Protein AF-A0AAV4FVR7-F1 (afdb_monomer)

Solvent-accessible surface area (backbone atoms only — not comparable to full-atom values): 21475 Å² total; per-residue (Å²): 105,84,93,44,50,74,54,32,70,31,47,54,90,76,51,59,66,70,57,53,44,54,51,48,55,50,52,39,62,76,38,88,53,52,78,47,93,63,57,83,37,56,41,76,40,76,46,95,52,41,68,66,58,50,46,53,39,61,70,23,59,98,42,102,49,44,78,79,54,62,75,64,77,88,78,63,89,46,35,27,59,53,19,48,38,66,43,71,68,64,54,86,74,52,32,76,68,59,26,73,72,52,49,50,54,51,36,52,54,48,43,54,54,50,49,54,51,51,45,48,50,44,56,52,49,42,52,62,58,48,62,64,53,57,80,77,58,94,51,72,56,58,54,53,49,49,52,47,50,52,51,52,43,52,49,50,53,52,52,52,45,37,43,46,64,68,33,43,49,54,43,48,52,52,37,54,59,49,60,77,67,54,88,52,70,66,53,51,48,48,47,54,48,51,39,52,52,49,38,40,46,72,60,37,68,72,40,72,65,59,39,52,38,54,50,52,46,51,50,51,50,44,53,51,30,53,51,54,46,58,45,68,77,44,50,88,71,48,83,76,48,78,63,52,54,57,51,48,51,51,52,47,54,53,47,51,53,40,51,52,52,43,52,53,50,47,52,55,52,33,76,75,64,74,46,68,66,66,49,52,51,51,50,63,78,33,67,82,42,69,54,55,56,50,51,50,52,52,51,50,51,52,49,53,52,46,59,76,72,46,94,68,86,92,85,85,91,72,70,70,71,64,54,66,69,64,66,76,74,68,88,78,89,76,88,86,87,76,81,83,80,58,69,67,57,52,54,43,45,56,49,42,53,51,44,53,54,47,57,50,46,50,52,52,52,55,56,53,67,75,72,112

pLDDT: mean 74.12, std 21.33, range [24.03, 96.0]

Sequence (372 aa):
MDMTEMEMKQHIDDIDPSRLESLLELALRTSTANVDPFKDDLRVDLLPFDLTSQLLQIMAIDSKREKEYRMDPTDMRLSGLESFSFDYVVKWPTSLVISRKALIRYQILFRHLFYCKHVERQLCSVWKSNMQAKAYGRSRWYSAAFALRQRMLNFVQNFEYYMMFEVIEPNWHDFQQNMAKVSNVDDVLAFHGDFLDCCLKDCMLTSTELLRIVHKLLVVCVTFSNYVQVLAEHVDHILRDENFEQTIMRFDTNFSRHLLELLDKIMDEFTNSYEHKLFNIVNRLDFNGYYTEKLEAMSAERTMADYSLREESKNTSKTFKSFYVVIFQAPVAVPSRLSPPSILSLLGMCLASIRASHEEASQNTSLFLNRA

Nearest PDB structures (foldseek):
  9g3z-assembly1_K  TM=8.616E-01  e=5.859E-10  Sus scrofa
  9g3y-assembly1_K  TM=8.328E-01  e=2.666E-07  Sus scrofa
  9eoj-assembly1_V  TM=8.538E-01  e=4.623E-06  Xenopus laevis
  3rip-assembly1_A  TM=7.313E-01  e=1.604E-06  Homo sapiens
  5flz-assembly1_A  TM=6.938E-01  e=3.338E-04  Saccharomyces cerevisiae

Secondary structure (DSSP, 8-state):
--TTHHHHTSBGGG--HHHHHHHHHHHHHHSGGGG-TTGGGEEEEE-SS-HHHHHHHHHHTTSTTTTTS---GGG---BHHHHEEEEE-PPTTGGGTS-HHHHHHHHHHHHHHHHHHHHHHHHHHHHHHHHHHGGG---HHHHHHHHHHHHHHHHHHHHHHIIIIIIIHHHHHHHHHHHTT--SHHHHHHHHHHHHHHHHHHTT-S-HHHHHHHHHHHHHHHHHHHHHHHHHHSHHHHTT-THHHHHHHHHHHHHHHHHHHHHHHHHHHHHHH--HHHHHHHHHHTTTSHHHHHHHHHHHHHHHHHHHH-SS---S-SSHHHHHHHHTT------S--PPPPTHHHHHHHHHHHHHHHHHHHHHHHHHHT--

Structure (mmCIF, N/CA/C/O backbone):
data_AF-A0AAV4FVR7-F1
#
_entry.id   AF-A0AAV4FVR7-F1
#
loop_
_atom_site.group_PDB
_atom_site.id
_atom_site.type_symbol
_atom_site.label_atom_id
_atom_site.label_alt_id
_atom_site.label_comp_id
_atom_site.label_asym_id
_atom_site.label_entity_id
_atom_site.label_seq_id
_atom_site.pdbx_PDB_ins_code
_atom_site.Cartn_x
_atom_site.Cartn_y
_atom_site.Cartn_z
_atom_site.occupancy
_atom_site.B_iso_or_equiv
_atom_site.auth_seq_id
_atom_site.auth_comp_id
_atom_site.auth_asym_id
_atom_site.auth_atom_id
_atom_site.pdbx_PDB_model_num
ATOM 1 N N . MET A 1 1 ? 0.349 -13.998 -0.965 1.00 82.69 1 MET A N 1
ATOM 2 C CA . MET A 1 1 ? 0.751 -13.287 -2.197 1.00 82.69 1 MET A CA 1
ATOM 3 C C . MET A 1 1 ? 1.319 -14.231 -3.249 1.00 82.69 1 MET A C 1
ATOM 5 O O . MET A 1 1 ? 0.820 -14.173 -4.356 1.00 82.69 1 MET A O 1
ATOM 9 N N . ASP A 1 2 ? 2.318 -15.084 -2.962 1.00 85.19 2 ASP A N 1
ATOM 10 C CA . ASP A 1 2 ? 2.801 -16.072 -3.958 1.00 85.19 2 ASP A CA 1
ATOM 11 C C . ASP A 1 2 ? 1.687 -17.037 -4.396 1.00 85.19 2 ASP A C 1
ATOM 13 O O . ASP A 1 2 ? 1.465 -17.238 -5.582 1.00 85.19 2 ASP A O 1
ATOM 17 N N . MET A 1 3 ? 0.931 -17.573 -3.430 1.00 87.06 3 MET A N 1
ATOM 18 C CA . MET A 1 3 ? -0.162 -18.525 -3.685 1.00 87.06 3 MET A CA 1
ATOM 19 C C . MET A 1 3 ? -1.329 -17.945 -4.494 1.00 87.06 3 MET A C 1
ATOM 21 O O . MET A 1 3 ? -2.090 -18.709 -5.067 1.00 87.06 3 MET A O 1
ATOM 25 N N . THR A 1 4 ? -1.482 -16.620 -4.505 1.00 88.88 4 THR A N 1
ATOM 26 C CA . THR A 1 4 ? -2.617 -15.909 -5.111 1.00 88.88 4 THR A CA 1
ATOM 27 C C . THR A 1 4 ? -2.187 -15.079 -6.323 1.00 88.88 4 THR A C 1
ATOM 29 O O . THR A 1 4 ? -2.933 -14.222 -6.780 1.00 88.88 4 THR A O 1
ATOM 32 N N . GLU A 1 5 ? -0.948 -15.224 -6.807 1.00 86.31 5 GLU A N 1
ATOM 33 C CA . GLU A 1 5 ? -0.388 -14.313 -7.813 1.00 86.31 5 GLU A CA 1
ATOM 34 C C . GLU A 1 5 ? -1.179 -14.327 -9.130 1.00 86.31 5 GLU A C 1
ATOM 36 O O . GLU A 1 5 ? -1.329 -13.285 -9.768 1.00 86.31 5 GLU A O 1
ATOM 41 N N . MET A 1 6 ? -1.693 -15.491 -9.527 1.00 87.25 6 MET A N 1
ATOM 42 C CA . MET A 1 6 ? -2.434 -15.649 -10.780 1.00 87.25 6 MET A CA 1
ATOM 43 C C . MET A 1 6 ? -3.836 -15.053 -10.684 1.00 87.25 6 MET A C 1
ATOM 45 O O . MET A 1 6 ? -4.310 -14.453 -11.641 1.00 87.25 6 MET A O 1
ATOM 49 N N . GLU A 1 7 ? -4.478 -15.191 -9.530 1.00 89.38 7 GLU A N 1
ATOM 50 C CA . GLU A 1 7 ? -5.795 -14.648 -9.217 1.00 89.38 7 GLU A CA 1
ATOM 51 C C . GLU A 1 7 ? -5.730 -13.121 -9.126 1.00 89.38 7 GLU A C 1
ATOM 53 O O . GLU A 1 7 ? -6.555 -12.430 -9.708 1.00 89.38 7 GLU A O 1
ATOM 58 N N . MET A 1 8 ? -4.692 -12.572 -8.489 1.00 89.19 8 MET A N 1
ATOM 59 C CA . MET A 1 8 ? -4.539 -11.119 -8.318 1.00 89.19 8 MET A CA 1
ATOM 60 C C . MET A 1 8 ? -4.305 -10.364 -9.638 1.00 89.19 8 MET A C 1
ATOM 62 O O . MET A 1 8 ? -4.517 -9.154 -9.688 1.00 89.19 8 MET A O 1
ATOM 66 N N . LYS A 1 9 ? -3.864 -11.051 -10.702 1.00 88.06 9 LYS A N 1
ATOM 67 C CA . LYS A 1 9 ? -3.688 -10.470 -12.048 1.00 88.06 9 LYS A CA 1
ATOM 68 C C . LYS A 1 9 ? -4.984 -10.434 -12.865 1.00 88.06 9 LYS A C 1
ATOM 70 O O . LYS A 1 9 ? -5.020 -9.745 -13.881 1.00 88.06 9 LYS A O 1
ATOM 75 N N . GLN A 1 10 ? -6.005 -11.191 -12.467 1.00 90.94 10 GLN A N 1
ATOM 76 C CA . GLN A 1 10 ? -7.279 -11.263 -13.182 1.00 90.94 10 GLN A CA 1
ATOM 77 C C . GLN A 1 10 ? -8.129 -10.017 -12.921 1.00 90.94 10 GLN A C 1
ATOM 79 O O . GLN A 1 10 ? -7.877 -9.262 -11.975 1.00 90.94 10 GLN A O 1
ATOM 84 N N . HIS A 1 11 ? -9.125 -9.799 -13.779 1.00 90.81 11 HIS A N 1
ATOM 85 C CA . HIS A 1 11 ? -10.157 -8.801 -13.527 1.00 90.81 11 HIS A CA 1
ATOM 86 C C . HIS A 1 11 ? -11.018 -9.237 -12.338 1.00 90.81 11 HIS A C 1
ATOM 88 O O . HIS A 1 11 ? -11.213 -10.434 -12.140 1.00 90.81 11 HIS A O 1
ATOM 94 N N . ILE A 1 12 ? -11.548 -8.284 -11.566 1.00 89.19 12 ILE A N 1
ATOM 95 C CA . ILE A 1 12 ? -12.343 -8.573 -10.360 1.00 89.19 12 ILE A CA 1
ATOM 96 C C . ILE A 1 12 ? -13.495 -9.565 -10.614 1.00 89.19 12 ILE A C 1
ATOM 98 O O . ILE A 1 12 ? -13.705 -10.466 -9.808 1.00 89.19 12 ILE A O 1
ATOM 102 N N . ASP A 1 13 ? -14.174 -9.454 -11.760 1.00 88.69 13 ASP A N 1
ATOM 103 C CA . ASP A 1 13 ? -15.318 -10.306 -12.126 1.00 88.69 13 ASP A CA 1
ATOM 104 C C . ASP A 1 13 ? -14.937 -11.760 -12.451 1.00 88.69 13 ASP A C 1
ATOM 106 O O . ASP A 1 13 ? -15.781 -12.652 -12.379 1.00 88.69 13 ASP A O 1
ATOM 110 N N . ASP A 1 14 ? -13.676 -12.005 -12.812 1.00 92.00 14 ASP A N 1
ATOM 111 C CA . ASP A 1 14 ? -13.183 -13.338 -13.179 1.00 92.00 14 ASP A CA 1
ATOM 112 C C . ASP A 1 14 ? -12.698 -14.134 -11.954 1.00 92.00 14 ASP A C 1
ATOM 114 O O . ASP A 1 14 ? -12.409 -15.331 -12.046 1.00 92.00 14 ASP A O 1
ATOM 118 N N . ILE A 1 15 ? -12.590 -13.478 -10.795 1.00 92.69 15 ILE A N 1
ATOM 119 C CA . ILE A 1 15 ? -12.026 -14.061 -9.581 1.00 92.69 15 ILE A CA 1
ATOM 120 C C . ILE A 1 15 ? -13.112 -14.797 -8.802 1.00 92.69 15 ILE A C 1
ATOM 122 O O . ILE A 1 15 ? -14.096 -14.211 -8.366 1.00 92.69 15 ILE A O 1
ATOM 126 N N . ASP A 1 16 ? -12.881 -16.084 -8.543 1.00 92.31 16 ASP A N 1
ATOM 127 C CA . ASP A 1 16 ? -13.713 -16.886 -7.646 1.00 92.31 16 ASP A CA 1
ATOM 128 C C . ASP A 1 16 ? -13.377 -16.584 -6.167 1.00 92.31 16 ASP A C 1
ATOM 130 O O . ASP A 1 16 ? -12.278 -16.929 -5.704 1.00 92.31 16 ASP A O 1
ATOM 134 N N . PRO A 1 17 ? -14.304 -15.997 -5.382 1.00 91.50 17 PRO A N 1
ATOM 135 C CA . PRO A 1 17 ? -14.056 -15.676 -3.977 1.00 91.50 17 PRO A CA 1
ATOM 136 C C . PRO A 1 17 ? -13.785 -16.917 -3.118 1.00 91.50 17 PRO A C 1
ATOM 138 O O . PRO A 1 17 ? -12.969 -16.873 -2.198 1.00 91.50 17 PRO A O 1
ATOM 141 N N . SER A 1 18 ? -14.416 -18.053 -3.437 1.00 93.31 18 SER A N 1
ATOM 142 C CA . SER A 1 18 ? -14.253 -19.294 -2.667 1.00 93.31 18 SER A CA 1
ATOM 143 C C . SER A 1 18 ? -12.834 -19.860 -2.784 1.00 93.31 18 SER A C 1
ATOM 145 O O . SER A 1 18 ? -12.273 -20.411 -1.827 1.00 93.31 18 SER A O 1
ATOM 147 N N . ARG A 1 19 ? -12.207 -19.648 -3.945 1.00 93.56 19 ARG A N 1
ATOM 148 C CA . ARG A 1 19 ? -10.808 -19.985 -4.187 1.00 93.56 19 ARG A CA 1
ATOM 149 C C . ARG A 1 19 ? -9.872 -19.091 -3.381 1.00 93.56 19 ARG A C 1
ATOM 151 O O . ARG A 1 19 ? -8.928 -19.613 -2.791 1.00 93.56 19 ARG A O 1
ATOM 158 N N . LEU A 1 20 ? -10.123 -17.781 -3.315 1.00 92.94 20 LEU A N 1
ATOM 159 C CA . LEU A 1 20 ? -9.307 -16.874 -2.498 1.00 92.94 20 LEU A CA 1
ATOM 160 C C . LEU A 1 20 ? -9.371 -17.222 -1.009 1.00 92.94 20 LEU A C 1
ATOM 162 O O . LEU A 1 20 ? -8.328 -17.247 -0.357 1.00 92.94 20 LEU A O 1
ATOM 166 N N . GLU A 1 21 ? -10.554 -17.556 -0.497 1.00 93.62 21 GLU A N 1
ATOM 167 C CA . GLU A 1 21 ? -10.729 -18.028 0.882 1.00 93.62 21 GLU A CA 1
ATOM 168 C C . GLU A 1 21 ? -9.944 -19.320 1.145 1.00 93.62 21 GLU A C 1
ATOM 170 O O . GLU A 1 21 ? -9.192 -19.415 2.114 1.00 93.62 21 GLU A O 1
ATOM 175 N N . SER A 1 22 ? -10.015 -20.289 0.228 1.00 94.69 22 SER A N 1
ATOM 176 C CA . SER A 1 22 ? -9.251 -21.541 0.340 1.00 94.69 22 SER A CA 1
ATOM 177 C C . SER A 1 22 ? -7.732 -21.300 0.346 1.00 94.69 22 SER A C 1
ATOM 179 O O . SER A 1 22 ? -6.985 -21.942 1.090 1.00 94.69 22 SER A O 1
ATOM 181 N N . LEU A 1 23 ? -7.252 -20.359 -0.478 1.00 94.25 23 LEU A N 1
ATOM 182 C CA . LEU A 1 23 ? -5.838 -19.974 -0.528 1.00 94.25 23 LEU A CA 1
ATOM 183 C C . LEU A 1 23 ? -5.407 -19.218 0.735 1.00 94.25 23 LEU A C 1
ATOM 185 O O . LEU A 1 23 ? -4.284 -19.419 1.204 1.00 94.25 23 LEU A O 1
ATOM 189 N N . LEU A 1 24 ? -6.283 -18.385 1.307 1.00 91.69 24 LEU A N 1
ATOM 190 C CA . LEU A 1 24 ? -6.045 -17.731 2.592 1.00 91.69 24 LEU A CA 1
ATOM 191 C C . LEU A 1 24 ? -5.932 -18.765 3.715 1.00 91.69 24 LEU A C 1
ATOM 193 O O . LEU A 1 24 ? -4.963 -18.734 4.471 1.00 91.69 24 LEU A O 1
ATOM 197 N N . GLU A 1 25 ? -6.865 -19.712 3.795 1.00 92.25 25 GLU A N 1
ATOM 198 C CA . GLU A 1 25 ? -6.856 -20.777 4.803 1.00 92.25 25 GLU A CA 1
ATOM 199 C C . GLU A 1 25 ? -5.565 -21.608 4.725 1.00 92.25 25 GLU A C 1
ATOM 201 O O . GLU A 1 25 ? -4.921 -21.885 5.744 1.00 92.25 25 GLU A O 1
ATOM 206 N N . LEU A 1 26 ? -5.130 -21.955 3.509 1.00 93.81 26 LEU A N 1
ATOM 207 C CA . LEU A 1 26 ? -3.857 -22.638 3.285 1.00 93.81 26 LEU A CA 1
ATOM 208 C C . LEU A 1 26 ? -2.662 -21.786 3.741 1.00 93.81 26 LEU A C 1
ATOM 210 O O . LEU A 1 26 ? -1.760 -22.297 4.413 1.00 93.81 26 LEU A O 1
ATOM 214 N N . ALA A 1 27 ? -2.647 -20.493 3.409 1.00 91.44 27 ALA A N 1
ATOM 215 C CA . ALA A 1 27 ? -1.584 -19.577 3.813 1.00 91.44 27 ALA A CA 1
ATOM 216 C C . ALA A 1 27 ? -1.517 -19.416 5.342 1.00 91.44 27 ALA A C 1
ATOM 218 O O . ALA A 1 27 ? -0.430 -19.458 5.915 1.00 91.44 27 ALA A O 1
ATOM 219 N N . LEU A 1 28 ? -2.664 -19.308 6.020 1.00 89.50 28 LEU A N 1
ATOM 220 C CA . LEU A 1 28 ? -2.735 -19.223 7.479 1.00 89.50 28 LEU A CA 1
ATOM 221 C C . LEU A 1 28 ? -2.195 -20.497 8.133 1.00 89.50 28 LEU A C 1
ATOM 223 O O . LEU A 1 28 ? -1.329 -20.412 9.005 1.00 89.50 28 LEU A O 1
ATOM 227 N N . ARG A 1 29 ? -2.624 -21.676 7.661 1.00 90.56 29 ARG A N 1
ATOM 228 C CA . ARG A 1 29 ? -2.192 -22.982 8.193 1.00 90.56 29 ARG A CA 1
ATOM 229 C C . ARG A 1 29 ? -0.708 -23.270 8.001 1.00 90.56 29 ARG A C 1
ATOM 231 O O . ARG A 1 29 ? -0.097 -23.902 8.858 1.00 90.56 29 ARG A O 1
ATOM 238 N N . THR A 1 30 ? -0.142 -22.842 6.876 1.00 90.88 30 THR A N 1
ATOM 239 C CA . THR A 1 30 ? 1.280 -23.054 6.552 1.00 90.88 30 THR A CA 1
ATOM 240 C C . THR A 1 30 ? 2.201 -22.018 7.192 1.00 90.88 30 THR A C 1
ATOM 242 O O . THR A 1 30 ? 3.420 -22.188 7.188 1.00 90.88 30 THR A O 1
ATOM 245 N N . SER A 1 31 ? 1.636 -20.956 7.765 1.00 87.88 31 SER A N 1
ATOM 246 C CA . SER A 1 31 ? 2.387 -19.897 8.423 1.00 87.88 31 SER A CA 1
ATOM 247 C C . SER A 1 31 ? 2.560 -20.101 9.928 1.00 87.88 31 SER A C 1
ATOM 249 O O . SER A 1 31 ? 1.910 -20.931 10.564 1.00 87.88 31 SER A O 1
ATOM 251 N N . THR A 1 32 ? 3.380 -19.240 10.531 1.00 85.69 32 THR A N 1
ATOM 252 C CA . THR A 1 32 ? 3.482 -19.105 11.988 1.00 85.69 32 THR A CA 1
ATOM 253 C C . THR A 1 32 ? 2.199 -18.579 12.637 1.00 85.69 32 THR A C 1
ATOM 255 O O . THR A 1 32 ? 2.058 -18.720 13.845 1.00 85.69 32 THR A O 1
ATOM 258 N N . ALA A 1 33 ? 1.249 -18.019 11.875 1.00 82.38 33 ALA A N 1
ATOM 259 C CA . ALA A 1 33 ? -0.044 -17.560 12.391 1.00 82.38 33 ALA A CA 1
ATOM 260 C C . ALA A 1 33 ? -1.020 -18.712 12.692 1.00 82.38 33 ALA A C 1
ATOM 262 O O . ALA A 1 33 ? -2.064 -18.493 13.296 1.00 82.38 33 ALA A O 1
ATOM 263 N N . ASN A 1 34 ? -0.683 -19.959 12.341 1.00 86.81 34 ASN A N 1
ATOM 264 C CA . ASN A 1 34 ? -1.528 -21.117 12.637 1.00 86.81 34 ASN A CA 1
ATOM 265 C C . ASN A 1 34 ? -1.770 -21.328 14.148 1.00 86.81 34 ASN A C 1
ATOM 267 O O . ASN A 1 34 ? -2.732 -21.991 14.532 1.00 86.81 34 ASN A O 1
ATOM 271 N N . VAL A 1 35 ? -0.911 -20.778 15.010 1.00 89.00 35 VAL A N 1
AT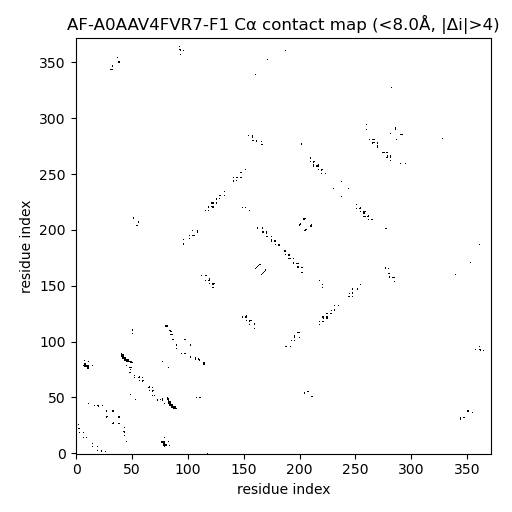OM 272 C CA . VAL A 1 35 ? -1.071 -20.862 16.471 1.00 89.00 35 VAL A CA 1
ATOM 273 C C . VAL A 1 35 ? -2.064 -19.842 17.034 1.00 89.00 35 VAL A C 1
ATOM 275 O O . VAL A 1 35 ? -2.396 -19.928 18.213 1.00 89.00 35 VAL A O 1
ATOM 278 N N . ASP A 1 36 ? -2.521 -18.880 16.229 1.00 86.44 36 ASP A N 1
ATOM 279 C CA . ASP A 1 36 ? -3.431 -17.833 16.685 1.00 86.44 36 ASP A CA 1
ATOM 280 C C . ASP A 1 36 ? -4.859 -18.392 16.886 1.00 86.44 36 ASP A C 1
ATOM 282 O O . ASP A 1 36 ? -5.413 -18.984 15.951 1.00 86.44 36 ASP A O 1
ATOM 286 N N . PRO A 1 37 ? -5.468 -18.230 18.079 1.00 90.00 37 PRO A N 1
ATOM 287 C CA . PRO A 1 37 ? -6.830 -18.692 18.354 1.00 90.00 37 PRO A CA 1
ATOM 288 C C . PRO A 1 37 ? -7.915 -18.024 17.500 1.00 90.00 37 PRO A C 1
ATOM 290 O O . PRO A 1 37 ? -8.975 -18.616 17.310 1.00 90.00 37 PRO A O 1
ATOM 293 N N . PHE A 1 38 ? -7.667 -16.810 17.003 1.00 87.44 38 PHE A N 1
ATOM 294 C CA . PHE A 1 38 ? -8.638 -15.983 16.283 1.00 87.44 38 PHE A CA 1
ATOM 295 C C . PHE A 1 38 ? -8.386 -15.933 14.769 1.00 87.44 38 PHE A C 1
ATOM 297 O O . PHE A 1 38 ? -9.040 -15.186 14.046 1.00 87.44 38 PHE A O 1
ATOM 304 N N . LYS A 1 39 ? -7.467 -16.756 14.249 1.00 86.25 39 LYS A N 1
ATOM 305 C CA . LYS A 1 39 ? -7.138 -16.811 12.811 1.00 86.25 39 LYS A CA 1
ATOM 306 C C . LYS A 1 39 ? -8.347 -17.064 11.894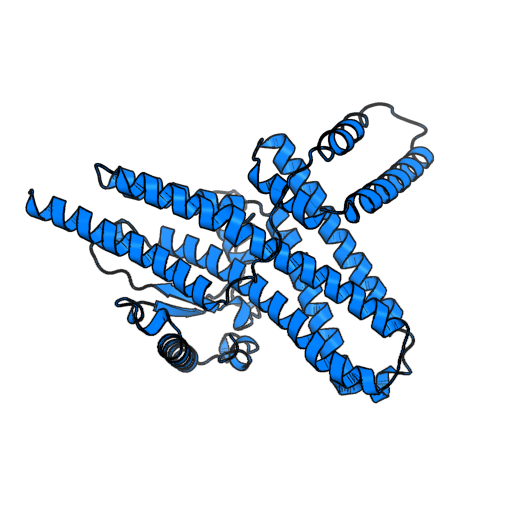 1.00 86.25 39 LYS A C 1
ATOM 308 O O . LYS A 1 39 ? -8.323 -16.630 10.748 1.00 86.25 39 LYS A O 1
ATOM 313 N N . ASP A 1 40 ? -9.381 -17.747 12.391 1.00 89.94 40 ASP A N 1
ATOM 314 C CA . ASP A 1 40 ? -10.581 -18.122 11.623 1.00 89.94 40 ASP A CA 1
ATOM 315 C C . ASP A 1 40 ? -11.585 -16.957 11.458 1.00 89.94 40 ASP A C 1
ATOM 317 O O . ASP A 1 40 ? -12.549 -17.059 10.687 1.00 89.94 40 ASP A O 1
ATOM 321 N N . ASP A 1 41 ? -11.372 -15.848 12.177 1.00 90.88 41 ASP A N 1
ATOM 322 C CA . ASP A 1 41 ? -12.174 -14.627 12.058 1.00 90.88 41 ASP A CA 1
ATOM 323 C C . ASP A 1 41 ? -11.707 -13.742 10.879 1.00 90.88 41 ASP A C 1
ATOM 325 O O . ASP A 1 41 ? -12.433 -12.833 10.471 1.00 90.88 41 ASP A O 1
ATOM 329 N N . LEU A 1 42 ? -10.535 -14.020 10.290 1.00 92.19 42 LEU A N 1
ATOM 330 C CA . LEU A 1 42 ? -10.024 -13.333 9.102 1.00 92.19 42 LEU A CA 1
ATOM 331 C C . LEU A 1 42 ? -10.740 -13.823 7.834 1.00 92.19 42 LEU A C 1
ATOM 333 O O . LEU A 1 42 ? -10.868 -15.026 7.610 1.00 92.19 42 LEU A O 1
ATOM 337 N N . ARG A 1 43 ? -11.173 -12.886 6.989 1.00 91.69 43 ARG A N 1
ATOM 338 C CA . ARG A 1 43 ? -11.875 -13.150 5.724 1.00 91.69 43 ARG A CA 1
ATOM 339 C C . ARG A 1 43 ? -11.253 -12.382 4.575 1.00 91.69 43 ARG A C 1
ATOM 341 O O . ARG A 1 43 ? -10.624 -11.343 4.785 1.00 91.69 43 ARG A O 1
ATOM 348 N N . VAL A 1 44 ? -11.445 -12.883 3.362 1.00 92.81 44 VAL A N 1
ATOM 349 C CA . VAL A 1 44 ? -11.107 -12.155 2.140 1.00 92.81 44 VAL A CA 1
ATOM 350 C C . VAL A 1 44 ? -12.313 -11.341 1.692 1.00 92.81 44 VAL A C 1
ATOM 352 O O . VAL A 1 44 ? -13.433 -11.842 1.662 1.00 92.81 44 VAL A O 1
ATOM 355 N N . ASP A 1 45 ? -12.070 -10.096 1.298 1.00 91.31 45 ASP A N 1
ATOM 356 C CA . ASP A 1 45 ? -13.074 -9.229 0.692 1.00 91.31 45 ASP A CA 1
ATOM 357 C C . ASP A 1 45 ? -12.523 -8.611 -0.604 1.00 91.31 45 ASP A C 1
ATOM 359 O O . ASP A 1 45 ? -11.330 -8.303 -0.709 1.00 91.31 45 ASP A O 1
ATOM 363 N N . LEU A 1 46 ? -13.389 -8.450 -1.605 1.00 92.06 46 LEU A N 1
ATOM 364 C CA . LEU A 1 46 ? -13.068 -7.807 -2.881 1.00 92.06 46 LEU A CA 1
ATOM 365 C C . LEU A 1 46 ? -13.874 -6.515 -2.978 1.00 92.06 46 LEU A C 1
ATOM 367 O O . LEU A 1 46 ? -15.083 -6.522 -3.206 1.00 92.06 46 LEU A O 1
ATOM 371 N N . LEU A 1 47 ? -13.190 -5.391 -2.786 1.00 91.25 47 LEU A N 1
ATOM 372 C CA . LEU A 1 47 ? -13.818 -4.079 -2.770 1.00 91.25 47 LEU A CA 1
ATOM 373 C C . LEU A 1 47 ? -14.059 -3.575 -4.203 1.00 91.25 47 LEU A C 1
ATOM 375 O O . LEU A 1 47 ? -13.178 -3.707 -5.054 1.00 91.25 47 LEU A O 1
ATOM 379 N N . PRO A 1 48 ? -15.197 -2.910 -4.473 1.00 88.31 48 PRO A N 1
ATOM 380 C CA . PRO A 1 48 ? -15.551 -2.423 -5.810 1.00 88.31 48 PRO A CA 1
ATOM 381 C C . PRO A 1 48 ? -14.811 -1.131 -6.212 1.00 88.31 48 PRO A C 1
ATOM 383 O O . PRO A 1 48 ? -15.221 -0.440 -7.139 1.00 88.31 48 PRO A O 1
ATOM 386 N N . PHE A 1 49 ? -13.755 -0.755 -5.490 1.00 87.56 49 PHE A N 1
ATOM 387 C CA . PHE A 1 49 ? -12.987 0.472 -5.697 1.00 87.56 49 PHE A CA 1
ATOM 388 C C . PHE A 1 49 ? -11.516 0.258 -5.320 1.00 87.56 49 PHE A C 1
ATOM 390 O O . PHE A 1 49 ? -11.206 -0.527 -4.421 1.00 87.56 49 PHE A O 1
ATOM 397 N N . ASP A 1 50 ? -10.594 0.994 -5.944 1.00 87.56 50 ASP A N 1
ATOM 398 C CA . ASP A 1 50 ? -9.183 1.029 -5.544 1.00 87.56 50 ASP A CA 1
ATOM 399 C C . ASP A 1 50 ? -8.961 1.874 -4.264 1.00 87.56 50 ASP A C 1
ATOM 401 O O . ASP A 1 50 ? -9.874 2.528 -3.751 1.00 87.56 50 ASP A O 1
ATOM 405 N N . LEU A 1 51 ? -7.745 1.839 -3.708 1.00 87.12 51 LEU A N 1
ATOM 406 C CA . LEU A 1 51 ? -7.389 2.562 -2.479 1.00 87.12 51 LEU A CA 1
ATOM 407 C C . LEU A 1 51 ? -7.444 4.089 -2.645 1.00 87.12 51 LEU A C 1
ATOM 409 O O . LEU A 1 51 ? -7.907 4.793 -1.748 1.00 87.12 51 LEU A O 1
ATOM 413 N N . THR A 1 52 ? -6.967 4.602 -3.777 1.00 84.00 52 THR A N 1
ATOM 414 C CA . THR A 1 52 ? -6.942 6.041 -4.066 1.00 84.00 52 THR A CA 1
ATOM 415 C C . THR A 1 52 ? -8.368 6.570 -4.174 1.00 84.00 52 THR A C 1
ATOM 417 O O . THR A 1 52 ? -8.702 7.570 -3.544 1.00 84.00 52 THR A O 1
ATOM 420 N N . SER A 1 53 ? -9.221 5.869 -4.916 1.00 83.75 53 SER A N 1
ATOM 421 C CA . SER A 1 53 ? -10.642 6.164 -5.078 1.00 83.75 53 SER A CA 1
ATOM 422 C C . SER A 1 53 ? -11.383 6.093 -3.740 1.00 83.75 53 SER A C 1
ATOM 424 O O . SER A 1 53 ? -12.114 7.026 -3.407 1.00 83.75 53 SER A O 1
ATOM 426 N N . GLN A 1 54 ? -11.120 5.066 -2.918 1.00 86.25 54 GLN A N 1
ATOM 427 C CA . GLN A 1 54 ? -11.670 4.954 -1.560 1.00 86.25 54 GLN A CA 1
ATOM 428 C C . GLN A 1 54 ? -11.317 6.171 -0.698 1.00 86.25 54 GLN A C 1
ATOM 430 O O . GLN A 1 54 ? -12.190 6.767 -0.069 1.00 86.25 54 GLN A O 1
ATOM 435 N N . LEU A 1 55 ? -10.036 6.543 -0.660 1.00 84.12 55 LEU A N 1
ATOM 436 C CA . LEU A 1 55 ? -9.550 7.645 0.167 1.00 84.12 55 LEU A CA 1
ATOM 437 C C . LEU A 1 55 ? -10.079 8.992 -0.311 1.00 84.12 55 LEU A C 1
ATOM 439 O O . LEU A 1 55 ? -10.556 9.780 0.501 1.00 84.12 55 LEU A O 1
ATOM 443 N N . LEU A 1 56 ? -10.072 9.239 -1.622 1.00 78.19 56 LEU A N 1
ATOM 444 C CA . LEU A 1 56 ? -10.648 10.454 -2.192 1.00 78.19 56 LEU A CA 1
ATOM 445 C C . LEU A 1 56 ? -12.139 10.571 -1.872 1.00 78.19 56 LEU A C 1
ATOM 447 O O . LEU A 1 56 ? -12.593 11.656 -1.515 1.00 78.19 56 LEU A O 1
ATOM 451 N N . GLN A 1 57 ? -12.886 9.465 -1.937 1.00 79.56 57 GLN A N 1
ATOM 452 C CA . GLN A 1 57 ? -14.296 9.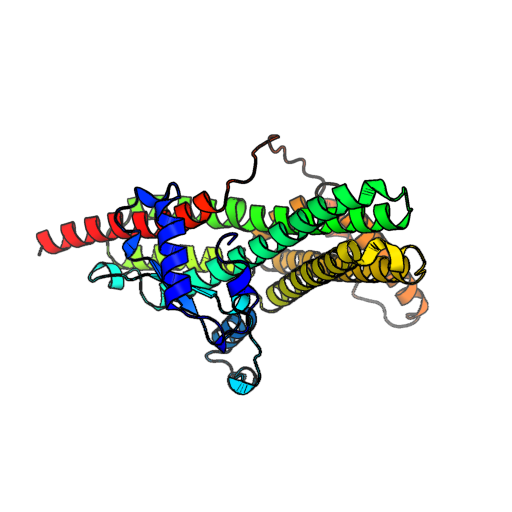454 -1.571 1.00 79.56 57 GLN A CA 1
ATOM 453 C C . GLN A 1 57 ? -14.493 9.756 -0.083 1.00 79.56 57 GLN A C 1
ATOM 455 O O . GLN A 1 57 ? -15.321 10.603 0.238 1.00 79.56 57 GLN A O 1
ATOM 460 N N . ILE A 1 58 ? -13.717 9.131 0.813 1.00 82.88 58 ILE A N 1
ATOM 461 C CA . ILE A 1 58 ? -13.785 9.371 2.266 1.00 82.88 58 ILE A CA 1
ATOM 462 C C . ILE A 1 58 ? -13.449 10.826 2.603 1.00 82.88 58 ILE A C 1
ATOM 464 O O . ILE A 1 58 ? -14.151 11.455 3.387 1.00 82.88 58 ILE A O 1
ATOM 468 N N . MET A 1 59 ? -12.409 11.381 1.986 1.00 75.50 59 MET A N 1
ATOM 469 C CA . MET A 1 59 ? -12.000 12.771 2.195 1.00 75.50 59 MET A CA 1
ATOM 470 C C . MET A 1 59 ? -12.971 13.783 1.578 1.00 75.50 59 MET A C 1
ATOM 472 O O . MET A 1 59 ? -12.982 14.947 1.975 1.00 75.50 59 MET A O 1
ATOM 476 N N . ALA A 1 60 ? -13.773 13.363 0.597 1.00 72.19 60 ALA A N 1
ATOM 477 C CA . ALA A 1 60 ? -14.802 14.193 -0.011 1.00 72.19 60 ALA A CA 1
ATOM 478 C C . ALA A 1 60 ? -16.118 14.209 0.786 1.00 72.19 60 ALA A C 1
ATOM 480 O O . ALA A 1 60 ? -16.948 15.082 0.502 1.00 72.19 60 ALA A O 1
ATOM 481 N N . ILE A 1 61 ? -16.302 13.301 1.761 1.00 68.25 61 ILE A N 1
ATOM 482 C CA . ILE A 1 61 ? -17.457 13.291 2.674 1.00 68.25 61 ILE A CA 1
ATOM 483 C C . ILE A 1 61 ? -17.533 14.661 3.369 1.00 68.25 61 ILE A C 1
ATOM 485 O O . ILE A 1 61 ? -16.522 15.204 3.803 1.00 68.25 61 ILE A O 1
ATOM 489 N N . ASP A 1 62 ? -18.729 15.255 3.393 1.00 52.00 62 ASP A N 1
ATOM 490 C CA . ASP A 1 62 ? -19.031 16.596 3.928 1.00 52.00 62 ASP A CA 1
ATOM 491 C C . ASP A 1 62 ? -18.436 17.801 3.163 1.00 52.00 62 ASP A C 1
ATOM 493 O O . ASP A 1 62 ? -18.637 18.957 3.549 1.00 52.00 62 ASP A O 1
ATOM 497 N N . SER A 1 63 ? -17.772 17.584 2.021 1.00 60.69 63 SER A N 1
ATOM 498 C CA . SER A 1 63 ? -17.290 18.664 1.149 1.00 60.69 63 SER A CA 1
ATOM 499 C C . SER A 1 63 ? -18.278 18.978 0.012 1.00 60.69 63 SER A C 1
ATOM 501 O O . SER A 1 63 ? -18.954 18.099 -0.522 1.00 60.69 63 SER A O 1
ATOM 503 N N . LYS A 1 64 ? -18.296 20.228 -0.485 1.00 58.19 64 LYS A N 1
ATOM 504 C CA . LYS A 1 64 ? -19.062 20.617 -1.697 1.00 58.19 64 LYS A CA 1
ATOM 505 C C . LYS A 1 64 ? -18.668 19.827 -2.968 1.00 58.19 64 LYS A C 1
ATOM 507 O O . LYS A 1 64 ? -19.300 20.014 -4.006 1.00 58.19 64 LYS A O 1
ATOM 512 N N . ARG A 1 65 ? -17.631 18.979 -2.899 1.00 52.84 65 ARG A N 1
ATOM 513 C CA . ARG A 1 65 ? -17.066 18.173 -3.991 1.00 52.84 65 ARG A CA 1
ATOM 514 C C . ARG A 1 65 ? -17.509 16.706 -3.978 1.00 52.84 65 ARG A C 1
ATOM 516 O O . ARG A 1 65 ? -17.036 15.942 -4.808 1.00 52.84 65 ARG A O 1
ATOM 523 N N . GLU A 1 66 ? -18.445 16.299 -3.117 1.00 55.00 66 GLU A N 1
ATOM 524 C CA . GLU A 1 66 ? -18.943 14.909 -3.062 1.00 55.00 66 GLU A CA 1
ATOM 525 C C . GLU A 1 66 ? -19.406 14.379 -4.440 1.00 55.00 66 GLU A C 1
ATOM 527 O O . GLU A 1 66 ? -19.187 13.219 -4.773 1.00 55.00 66 GLU A O 1
ATOM 532 N N . LYS A 1 67 ? -19.984 15.241 -5.293 1.00 52.44 67 LYS A N 1
ATOM 533 C CA . LYS A 1 67 ? -20.405 14.878 -6.661 1.00 52.44 67 LYS A CA 1
ATOM 534 C C . LYS A 1 67 ? -19.253 14.706 -7.657 1.00 52.44 67 LYS A C 1
ATOM 536 O O . LYS A 1 67 ? -19.443 14.032 -8.658 1.00 52.44 67 LYS A O 1
ATOM 541 N N . GLU A 1 68 ? -18.097 15.317 -7.406 1.00 55.19 68 GLU A N 1
ATOM 542 C CA . GLU A 1 68 ? -16.910 15.257 -8.275 1.00 55.19 68 GLU A CA 1
ATOM 543 C C . GLU A 1 68 ? -16.154 13.926 -8.108 1.00 55.19 68 GLU A C 1
ATOM 545 O O . GLU A 1 68 ? -15.498 13.465 -9.036 1.00 55.19 68 GLU A O 1
ATOM 550 N N . TYR A 1 69 ? -16.301 13.283 -6.943 1.00 53.38 69 TYR A N 1
ATOM 551 C CA . TYR A 1 69 ? -15.638 12.023 -6.588 1.00 53.38 69 TYR A CA 1
ATOM 552 C C . TYR A 1 69 ? -16.584 10.811 -6.531 1.00 53.38 69 TYR A C 1
ATOM 554 O O . TYR A 1 69 ? -16.154 9.719 -6.164 1.00 53.38 69 TYR A O 1
ATOM 562 N N . ARG A 1 70 ? -17.864 10.964 -6.910 1.00 53.28 70 ARG A N 1
ATOM 563 C CA . ARG A 1 70 ? -18.750 9.816 -7.168 1.00 53.28 70 ARG A CA 1
ATOM 564 C C . ARG A 1 70 ? -18.320 9.159 -8.473 1.00 53.28 70 ARG A C 1
ATOM 566 O O . ARG A 1 70 ? -18.693 9.615 -9.549 1.00 53.28 70 ARG A O 1
ATOM 573 N N . MET A 1 71 ? -17.506 8.121 -8.356 1.00 55.00 71 MET A N 1
ATOM 574 C CA . MET A 1 71 ? -17.120 7.285 -9.486 1.00 55.00 71 MET A CA 1
ATOM 575 C C . MET A 1 71 ? -18.287 6.370 -9.866 1.00 55.00 71 MET A C 1
ATOM 577 O O . MET A 1 71 ? -18.947 5.807 -8.989 1.00 55.00 71 MET A O 1
ATOM 581 N N . ASP A 1 72 ? -18.554 6.255 -11.165 1.00 51.28 72 ASP A N 1
ATOM 582 C CA . ASP A 1 72 ? -19.524 5.303 -11.698 1.00 51.28 72 ASP A CA 1
ATOM 583 C C . ASP A 1 72 ? -18.870 3.904 -11.674 1.00 51.28 72 ASP A C 1
ATOM 585 O O . ASP A 1 72 ? -17.803 3.735 -12.273 1.00 51.28 72 ASP A O 1
ATOM 589 N N . PRO A 1 73 ? -19.439 2.896 -10.980 1.00 53.44 73 PRO A N 1
ATOM 590 C CA . PRO A 1 73 ? -18.818 1.574 -10.811 1.00 53.44 73 PRO A CA 1
ATOM 591 C C . PRO A 1 73 ? -18.459 0.869 -12.127 1.00 53.44 73 PRO A C 1
ATOM 593 O O . PRO A 1 73 ? -17.609 -0.015 -12.149 1.00 53.44 73 PRO A O 1
ATOM 596 N N . THR A 1 74 ? -19.102 1.264 -13.226 1.00 51.19 74 THR A N 1
ATOM 597 C CA . THR A 1 74 ? -18.960 0.657 -14.556 1.00 51.19 74 THR A CA 1
ATOM 598 C C . THR A 1 74 ? -17.664 1.060 -15.280 1.00 51.19 74 THR A C 1
ATOM 600 O O . THR A 1 74 ? -17.245 0.366 -16.205 1.00 51.19 74 THR A O 1
ATOM 603 N N . ASP A 1 75 ? -17.003 2.148 -14.866 1.00 52.06 75 ASP A N 1
ATOM 604 C CA . ASP A 1 75 ? -15.805 2.675 -15.543 1.00 52.06 75 ASP A CA 1
ATOM 605 C C . ASP A 1 75 ? -14.476 2.151 -14.960 1.00 52.06 75 ASP A C 1
ATOM 607 O O . ASP A 1 75 ? -13.413 2.327 -15.565 1.00 52.06 75 ASP A O 1
ATOM 611 N N . MET A 1 76 ? -14.502 1.475 -13.806 1.00 63.06 76 MET A N 1
ATOM 612 C CA . MET A 1 76 ? -13.296 0.988 -13.128 1.00 63.06 76 MET A CA 1
ATOM 613 C C . MET A 1 76 ? -12.992 -0.470 -13.484 1.00 63.06 76 MET A C 1
ATOM 615 O O . MET A 1 76 ? -13.537 -1.407 -12.911 1.00 63.06 76 MET A O 1
ATOM 619 N N . ARG A 1 77 ? -12.051 -0.662 -14.415 1.00 73.31 77 ARG A N 1
ATOM 620 C CA . ARG A 1 77 ? -11.434 -1.970 -14.687 1.00 73.31 77 ARG A CA 1
ATOM 621 C C . ARG A 1 77 ? -10.398 -2.289 -13.612 1.00 73.31 77 ARG A C 1
ATOM 623 O O . ARG A 1 77 ? -9.219 -1.990 -13.794 1.00 73.31 77 ARG A O 1
ATOM 630 N N . LEU A 1 78 ? -10.850 -2.848 -12.494 1.00 83.38 78 LEU A N 1
ATOM 631 C CA . LEU A 1 78 ? -9.996 -3.193 -11.358 1.00 83.38 78 LEU A CA 1
ATOM 632 C C . LEU A 1 78 ? -9.395 -4.585 -11.510 1.00 83.38 78 LEU A C 1
ATOM 634 O O . LEU A 1 78 ? -10.076 -5.553 -11.858 1.00 83.38 78 LEU A O 1
ATOM 638 N N . SER A 1 79 ? -8.116 -4.690 -11.172 1.00 89.56 79 SER A N 1
ATOM 639 C CA . SER A 1 79 ? -7.477 -5.984 -10.956 1.00 89.56 79 SER A CA 1
ATOM 640 C C . SER A 1 79 ? -7.856 -6.577 -9.594 1.00 89.56 79 SER A C 1
ATOM 642 O O . SER A 1 79 ? -8.247 -5.865 -8.660 1.00 89.56 79 SER A O 1
ATOM 644 N N . GLY A 1 80 ? -7.676 -7.890 -9.445 1.00 89.50 80 GLY A N 1
ATOM 645 C CA . GLY A 1 80 ? -7.758 -8.562 -8.147 1.00 89.50 80 GLY A CA 1
ATOM 646 C C . GLY A 1 80 ? -6.840 -7.933 -7.104 1.00 89.50 80 GLY A C 1
ATOM 647 O O . GLY A 1 80 ? -7.234 -7.749 -5.959 1.00 89.50 80 GLY A O 1
ATOM 648 N N . LEU A 1 81 ? -5.633 -7.528 -7.509 1.00 90.50 81 LEU A N 1
ATOM 649 C CA . LEU A 1 81 ? -4.667 -6.879 -6.626 1.00 90.50 81 LEU A CA 1
ATOM 650 C C . LEU A 1 81 ? -5.199 -5.568 -6.031 1.00 90.50 81 LEU A C 1
ATOM 652 O O . LEU A 1 81 ? -5.007 -5.311 -4.844 1.00 90.50 81 LEU A O 1
ATOM 656 N N . GLU A 1 82 ? -5.828 -4.731 -6.855 1.00 90.19 82 GLU A N 1
ATOM 657 C CA . GLU A 1 82 ? -6.331 -3.422 -6.430 1.00 90.19 82 GLU A CA 1
ATOM 658 C C . GLU A 1 82 ? -7.593 -3.549 -5.579 1.00 90.19 82 GLU A C 1
ATOM 660 O O . GLU A 1 82 ? -7.784 -2.747 -4.669 1.00 90.19 82 GLU A O 1
ATOM 665 N N . SER A 1 83 ? -8.433 -4.549 -5.844 1.00 91.38 83 SER A N 1
ATOM 666 C CA . SER A 1 83 ? -9.689 -4.791 -5.120 1.00 91.38 83 SER A CA 1
ATOM 667 C C . SER A 1 83 ? -9.508 -5.574 -3.815 1.00 91.38 83 SER A C 1
ATOM 669 O O . SER A 1 83 ? -10.337 -5.453 -2.914 1.00 91.38 83 SER A O 1
ATOM 671 N N . PHE A 1 84 ? -8.419 -6.332 -3.671 1.00 93.38 84 PHE A N 1
ATOM 672 C CA . PHE A 1 84 ? -8.176 -7.187 -2.511 1.00 93.38 84 PHE A CA 1
ATOM 673 C C . PHE A 1 84 ? -8.104 -6.419 -1.184 1.00 93.38 84 PHE A C 1
ATOM 675 O O . PHE A 1 84 ? -7.339 -5.462 -1.022 1.00 93.38 84 PHE A O 1
ATOM 682 N N . SER A 1 85 ? -8.855 -6.900 -0.196 1.00 92.62 85 SER A N 1
ATOM 683 C CA . SER A 1 85 ? -8.810 -6.456 1.192 1.00 92.62 85 SER A CA 1
ATOM 684 C C . SER A 1 85 ? -9.033 -7.638 2.134 1.00 92.62 85 SER A C 1
ATOM 686 O O . SER A 1 85 ? -9.617 -8.653 1.763 1.00 92.62 85 SER A O 1
ATOM 688 N N . PHE A 1 86 ? -8.593 -7.497 3.381 1.00 92.62 86 PHE A N 1
ATOM 689 C CA . PHE A 1 86 ? -9.054 -8.373 4.453 1.00 92.62 86 PHE A CA 1
ATOM 690 C C . PHE A 1 86 ? -10.286 -7.783 5.132 1.00 92.62 86 PHE A C 1
ATOM 692 O O . PHE A 1 86 ? -10.383 -6.566 5.296 1.00 92.62 86 PHE A O 1
ATOM 699 N N . ASP A 1 87 ? -11.202 -8.640 5.561 1.00 91.50 87 ASP A N 1
ATOM 700 C CA . ASP A 1 87 ? -12.220 -8.308 6.554 1.00 91.50 87 ASP A CA 1
ATOM 701 C C . ASP A 1 87 ? -11.990 -9.136 7.820 1.00 91.50 87 ASP A C 1
ATOM 703 O O . ASP A 1 87 ? -11.273 -10.141 7.807 1.00 91.50 87 ASP A O 1
ATOM 707 N N . TYR A 1 88 ? -12.560 -8.687 8.932 1.00 92.25 88 TYR A N 1
ATOM 708 C CA . TYR A 1 88 ? -12.378 -9.338 10.220 1.00 92.25 88 TYR A CA 1
ATOM 709 C C . TYR A 1 88 ? -13.696 -9.430 10.982 1.00 92.25 88 TYR A C 1
ATOM 711 O O . TYR A 1 88 ? -14.350 -8.424 11.272 1.00 92.25 88 TYR A O 1
ATOM 719 N N . VAL A 1 89 ? -14.077 -10.655 11.334 1.00 91.44 89 VAL A N 1
ATOM 720 C CA . VAL A 1 89 ? -15.324 -10.941 12.041 1.00 91.44 89 VAL A CA 1
ATOM 721 C C . VAL A 1 89 ? -15.147 -10.651 13.529 1.00 91.44 89 VAL A C 1
ATOM 723 O O . VAL A 1 89 ? -14.619 -11.459 14.286 1.00 91.44 89 VAL A O 1
ATOM 726 N N . VAL A 1 90 ? -15.637 -9.494 13.975 1.00 89.56 90 VAL A N 1
ATOM 727 C CA . VAL A 1 90 ? -15.628 -9.118 15.395 1.00 89.56 90 VAL A CA 1
ATOM 728 C C . VAL A 1 90 ? -16.972 -9.455 16.035 1.00 89.56 90 VAL A C 1
ATOM 730 O O . VAL A 1 90 ? -18.019 -8.955 15.620 1.00 89.56 90 VAL A O 1
ATOM 733 N N . LYS A 1 91 ? -16.952 -10.288 17.077 1.00 90.06 91 LYS A N 1
ATOM 734 C CA . LYS A 1 91 ? -18.152 -10.652 17.842 1.00 90.06 91 LYS A CA 1
ATOM 735 C C . LYS A 1 91 ? -18.471 -9.591 18.896 1.00 90.06 91 LYS A C 1
ATOM 737 O O . LYS A 1 91 ? -17.617 -8.830 19.340 1.00 90.06 91 LYS A O 1
ATOM 742 N N . TRP A 1 92 ? -19.720 -9.558 19.343 1.00 89.25 92 TRP A N 1
ATOM 743 C CA . TRP A 1 92 ? -20.059 -8.815 20.553 1.00 89.25 92 TRP A CA 1
ATOM 744 C C . TRP A 1 92 ? -19.363 -9.469 21.768 1.00 89.25 92 TRP A C 1
ATOM 746 O O . TRP A 1 92 ? -19.317 -10.702 21.818 1.00 89.25 92 TRP A O 1
ATOM 756 N N . PRO A 1 93 ? -18.835 -8.706 22.747 1.00 88.50 93 PRO A N 1
ATOM 757 C CA . PRO A 1 93 ? -18.922 -7.247 22.916 1.00 88.50 93 PRO A CA 1
ATOM 758 C C . PRO A 1 93 ? -17.788 -6.439 22.268 1.00 88.50 93 PRO A C 1
ATOM 760 O O . PRO A 1 93 ? -17.867 -5.212 22.232 1.00 88.50 93 PRO A O 1
ATOM 763 N N . THR A 1 94 ? -16.741 -7.082 21.748 1.00 87.25 94 THR A N 1
ATOM 764 C CA . THR A 1 94 ? -15.539 -6.393 21.241 1.00 87.25 94 THR A CA 1
ATOM 765 C C . THR A 1 94 ? -15.816 -5.523 20.012 1.00 87.25 94 THR A C 1
ATOM 767 O O . THR A 1 94 ? -15.098 -4.551 19.772 1.00 87.25 94 THR A O 1
ATOM 770 N N . SER A 1 95 ? -16.924 -5.772 19.308 1.00 89.62 95 SER A N 1
ATOM 771 C CA . SER A 1 95 ? -17.436 -4.932 18.216 1.00 89.62 95 SER A CA 1
ATOM 772 C C . SER A 1 95 ? -17.776 -3.492 18.628 1.00 89.62 95 SER A C 1
ATOM 774 O O . SER A 1 95 ? -17.919 -2.631 17.761 1.00 89.62 95 SER A O 1
ATOM 776 N N . LEU A 1 96 ? -17.938 -3.216 19.930 1.00 88.06 96 LEU A N 1
ATOM 777 C CA . LEU A 1 96 ? -18.133 -1.855 20.445 1.00 88.06 96 LEU A CA 1
ATOM 778 C C . LEU A 1 96 ? -16.869 -1.003 20.288 1.00 88.06 96 LEU A C 1
ATOM 780 O O . LEU A 1 96 ? -16.972 0.184 19.996 1.00 88.06 96 LEU A O 1
ATOM 784 N N . VAL A 1 97 ? -15.696 -1.623 20.448 1.00 87.19 97 VAL A N 1
ATOM 785 C CA . VAL A 1 97 ? -14.390 -0.970 20.293 1.00 87.19 97 VAL A CA 1
ATOM 786 C C . VAL A 1 97 ? -13.926 -1.079 18.845 1.00 87.19 97 VAL A C 1
ATOM 788 O O . VAL A 1 97 ? -13.718 -0.072 18.167 1.00 87.19 97 VAL A O 1
ATOM 791 N N . ILE A 1 98 ? -13.864 -2.305 18.318 1.00 90.31 98 ILE A N 1
ATOM 792 C CA . ILE A 1 98 ? -13.483 -2.571 16.928 1.00 90.31 98 ILE A CA 1
ATOM 793 C C . ILE A 1 98 ? -14.724 -2.420 16.043 1.00 90.31 98 ILE A C 1
ATOM 795 O O . ILE A 1 98 ? -15.316 -3.378 15.545 1.00 90.31 98 ILE A O 1
ATOM 799 N N . SER A 1 99 ? -15.150 -1.170 15.896 1.00 91.50 99 SER A N 1
ATOM 800 C CA . SER A 1 99 ? -16.291 -0.799 15.064 1.00 91.50 99 SER A CA 1
ATOM 801 C C . SER A 1 99 ? -15.985 -0.966 13.571 1.00 91.50 99 SER A C 1
ATOM 803 O O . SER A 1 99 ? -14.827 -0.961 13.145 1.00 91.50 99 SER A O 1
ATOM 805 N N . ARG A 1 100 ? -17.026 -0.986 12.725 1.00 90.81 100 ARG A N 1
ATOM 806 C CA . ARG A 1 100 ? -16.844 -0.980 11.259 1.00 90.81 100 ARG A CA 1
ATOM 807 C C . ARG A 1 100 ? -15.998 0.207 10.781 1.00 90.81 100 ARG A C 1
ATOM 809 O O . ARG A 1 100 ? -15.221 0.057 9.845 1.00 90.81 100 ARG A O 1
ATOM 816 N N . LYS A 1 101 ? -16.100 1.367 11.444 1.00 90.50 101 LYS A N 1
ATOM 817 C CA . LYS A 1 101 ? -15.265 2.541 11.140 1.00 90.50 101 LYS A CA 1
ATOM 818 C C . LYS A 1 101 ? -13.784 2.273 11.410 1.00 90.50 101 LYS A C 1
ATOM 820 O O . LYS A 1 101 ? -12.945 2.691 10.621 1.00 90.50 101 LYS A O 1
ATOM 825 N N . ALA A 1 102 ? -13.454 1.587 12.503 1.00 89.88 102 ALA A N 1
ATOM 826 C CA . ALA A 1 102 ? -12.077 1.204 12.799 1.00 89.88 102 ALA A CA 1
ATOM 827 C C . ALA A 1 102 ? -11.555 0.151 11.810 1.00 89.88 102 ALA A C 1
ATOM 829 O O . ALA A 1 102 ? -10.451 0.302 11.293 1.00 89.88 102 ALA A O 1
ATOM 830 N N . LEU A 1 103 ? -12.371 -0.856 11.471 1.00 91.38 103 LEU A N 1
ATOM 831 C CA . LEU A 1 103 ? -12.011 -1.870 10.472 1.00 91.38 103 LEU A CA 1
ATOM 832 C C . LEU A 1 103 ? -11.678 -1.247 9.111 1.00 91.38 103 LEU A C 1
ATOM 834 O O . LEU A 1 103 ? -10.661 -1.600 8.529 1.00 91.38 103 LEU A O 1
ATOM 838 N N . ILE A 1 104 ? -12.455 -0.265 8.641 1.00 91.44 104 ILE A N 1
ATOM 839 C CA . ILE A 1 104 ? -12.156 0.444 7.383 1.00 91.44 104 ILE A CA 1
ATOM 840 C C . ILE A 1 104 ? -10.781 1.133 7.439 1.00 91.44 104 ILE A C 1
ATOM 842 O O . ILE A 1 104 ? -10.025 1.066 6.472 1.00 91.44 104 ILE A O 1
ATOM 846 N N . ARG A 1 105 ? -10.415 1.760 8.566 1.00 92.19 105 ARG A N 1
ATOM 847 C CA . ARG A 1 105 ? -9.085 2.378 8.733 1.00 92.19 105 ARG A CA 1
ATOM 848 C C . ARG A 1 105 ? -7.960 1.340 8.670 1.00 92.19 105 ARG A C 1
ATOM 850 O O . ARG A 1 105 ? -6.967 1.561 7.980 1.00 92.19 105 ARG A O 1
ATOM 857 N N . TYR A 1 106 ? -8.137 0.187 9.319 1.00 94.38 106 TYR A N 1
ATOM 858 C CA . TYR A 1 106 ? -7.195 -0.932 9.210 1.00 94.38 106 TYR A CA 1
ATOM 859 C C . TYR A 1 106 ? -7.093 -1.474 7.781 1.00 94.38 106 TYR A C 1
ATOM 861 O O . TYR A 1 106 ? -5.989 -1.744 7.314 1.00 94.38 106 TYR A O 1
ATOM 869 N N . GLN A 1 107 ? -8.216 -1.593 7.067 1.00 92.88 107 GLN A N 1
ATOM 870 C CA . GLN A 1 107 ? -8.240 -2.021 5.667 1.00 92.88 107 GLN A CA 1
ATOM 871 C C . GLN A 1 107 ? -7.443 -1.070 4.774 1.00 92.88 107 GLN A C 1
ATOM 873 O O . GLN A 1 107 ? -6.646 -1.524 3.960 1.00 92.88 107 GLN A O 1
ATOM 878 N N . ILE A 1 108 ? -7.601 0.243 4.951 1.00 92.69 108 ILE A N 1
ATOM 879 C CA . ILE A 1 108 ? -6.842 1.256 4.206 1.00 92.69 108 ILE A CA 1
ATOM 880 C C . ILE A 1 108 ? -5.333 1.095 4.452 1.00 92.69 108 ILE A C 1
ATOM 882 O O . ILE A 1 108 ? -4.567 1.022 3.488 1.00 92.69 108 ILE A O 1
ATOM 886 N N . LEU A 1 109 ? -4.908 0.986 5.720 1.00 93.69 109 LEU A N 1
ATOM 887 C CA . LEU A 1 109 ? -3.500 0.753 6.077 1.00 93.69 109 LEU A CA 1
ATOM 888 C C . LEU A 1 109 ? -2.968 -0.533 5.438 1.00 93.69 109 LEU A C 1
ATOM 890 O O . LEU A 1 109 ? -1.915 -0.527 4.797 1.00 93.69 109 LEU A O 1
ATOM 894 N N . PHE A 1 110 ? -3.723 -1.627 5.564 1.00 94.38 110 PHE A N 1
ATOM 895 C CA . PHE A 1 110 ? -3.375 -2.912 4.974 1.00 94.38 110 PHE A CA 1
ATOM 896 C C . PHE A 1 110 ? -3.200 -2.806 3.457 1.00 94.38 110 PHE A C 1
ATOM 898 O O . PHE A 1 110 ? -2.158 -3.204 2.942 1.00 94.38 110 PHE A O 1
ATOM 905 N N . ARG A 1 111 ? -4.183 -2.250 2.741 1.00 93.69 111 ARG A N 1
ATOM 906 C CA . ARG A 1 111 ? -4.156 -2.130 1.275 1.00 93.69 111 ARG A CA 1
ATOM 907 C C . ARG A 1 111 ? -2.957 -1.314 0.803 1.00 93.69 111 ARG A C 1
ATOM 909 O O . ARG A 1 111 ? -2.321 -1.676 -0.186 1.00 93.69 111 ARG A O 1
ATOM 916 N N . HIS A 1 112 ? -2.605 -0.255 1.532 1.00 93.94 112 HIS A N 1
ATOM 917 C CA . HIS A 1 112 ? -1.440 0.563 1.212 1.00 93.94 112 HIS A CA 1
ATOM 918 C C . HIS A 1 112 ? -0.121 -0.216 1.341 1.00 93.94 112 HIS A C 1
ATOM 920 O O . HIS A 1 112 ? 0.679 -0.257 0.401 1.00 93.94 112 HIS A O 1
ATOM 926 N N . LEU A 1 113 ? 0.077 -0.895 2.476 1.00 93.06 113 LEU A N 1
ATOM 927 C CA . LEU A 1 113 ? 1.250 -1.740 2.722 1.00 93.06 113 LEU A CA 1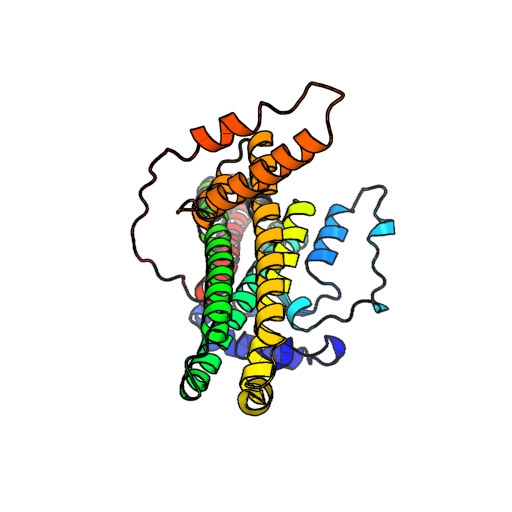
ATOM 928 C C . LEU A 1 113 ? 1.318 -2.916 1.740 1.00 93.06 113 LEU A C 1
ATOM 930 O O . LEU A 1 113 ? 2.383 -3.239 1.215 1.00 93.06 113 LEU A O 1
ATOM 934 N N . PHE A 1 114 ? 0.174 -3.541 1.468 1.00 93.00 114 PHE A N 1
ATOM 935 C CA . PHE A 1 114 ? 0.043 -4.669 0.555 1.00 93.00 114 PHE A CA 1
ATOM 936 C C . PHE A 1 114 ? 0.483 -4.297 -0.861 1.00 93.00 114 PHE A C 1
ATOM 938 O O . PHE A 1 114 ? 1.241 -5.047 -1.483 1.00 93.00 114 PHE A O 1
ATOM 945 N N . TYR A 1 115 ? 0.075 -3.122 -1.348 1.00 93.75 115 TYR A N 1
ATOM 946 C CA . TYR A 1 115 ? 0.482 -2.638 -2.661 1.00 93.75 115 TYR A CA 1
ATOM 947 C C . TYR A 1 115 ? 1.984 -2.337 -2.724 1.00 93.75 115 TYR A C 1
ATOM 949 O O . TYR A 1 115 ? 2.653 -2.812 -3.642 1.00 93.75 115 TYR A O 1
ATOM 957 N N . CYS A 1 116 ? 2.552 -1.649 -1.725 1.00 94.69 116 CYS A N 1
ATOM 958 C CA . CYS A 1 116 ? 4.004 -1.426 -1.649 1.00 94.69 116 CYS A CA 1
ATOM 959 C C . CYS A 1 116 ? 4.775 -2.752 -1.719 1.00 94.69 116 CYS A C 1
ATOM 961 O O . CYS A 1 116 ? 5.690 -2.903 -2.535 1.00 94.69 116 CYS A O 1
ATOM 963 N N . LYS A 1 117 ? 4.293 -3.756 -0.977 1.00 92.56 117 LYS A N 1
ATOM 964 C CA . LYS A 1 117 ? 4.899 -5.084 -0.933 1.00 92.56 117 LYS A CA 1
ATOM 965 C C . LYS A 1 117 ? 4.802 -5.844 -2.240 1.00 92.56 117 LYS A C 1
ATOM 967 O O . LYS A 1 117 ? 5.730 -6.565 -2.619 1.00 92.56 117 LYS A O 1
ATOM 972 N N . HIS A 1 118 ? 3.697 -5.678 -2.956 1.00 92.12 118 HIS A N 1
ATOM 973 C CA . HIS A 1 118 ? 3.570 -6.186 -4.311 1.00 92.12 118 HIS A CA 1
ATOM 974 C C . HIS A 1 118 ? 4.624 -5.558 -5.239 1.00 92.12 118 HIS A C 1
ATOM 976 O O . HIS A 1 118 ? 5.326 -6.291 -5.941 1.00 92.12 118 HIS A O 1
ATOM 982 N N . VAL A 1 119 ? 4.790 -4.231 -5.204 1.00 94.31 119 VAL A N 1
ATOM 983 C CA . VAL A 1 119 ? 5.777 -3.522 -6.038 1.00 94.31 119 VAL A CA 1
ATOM 984 C C . VAL A 1 119 ? 7.210 -3.951 -5.708 1.00 94.31 119 VAL A C 1
ATOM 986 O O . VAL A 1 119 ? 7.994 -4.218 -6.622 1.00 94.31 119 VAL A O 1
ATOM 989 N N . GLU A 1 120 ? 7.557 -4.082 -4.425 1.00 93.31 120 GLU A N 1
ATOM 990 C CA . GLU A 1 120 ? 8.868 -4.587 -4.000 1.00 93.31 120 GLU A CA 1
ATOM 991 C C . GLU A 1 120 ? 9.137 -5.988 -4.578 1.00 93.31 120 GLU A C 1
ATOM 993 O O . GLU A 1 120 ? 10.196 -6.238 -5.170 1.00 93.31 120 GLU A O 1
ATOM 998 N N . ARG A 1 121 ? 8.158 -6.898 -4.468 1.00 90.75 121 ARG A N 1
ATOM 999 C CA . ARG A 1 121 ? 8.261 -8.261 -5.010 1.00 90.75 121 ARG A CA 1
ATOM 1000 C C . ARG A 1 121 ? 8.420 -8.263 -6.531 1.00 90.75 121 ARG A C 1
ATOM 1002 O O . ARG A 1 121 ? 9.266 -9.010 -7.026 1.00 90.75 121 ARG A O 1
ATOM 1009 N N . GLN A 1 122 ? 7.703 -7.410 -7.263 1.00 90.06 122 GLN A N 1
ATOM 1010 C CA . GLN A 1 122 ? 7.856 -7.264 -8.719 1.00 90.06 122 GLN A CA 1
ATOM 1011 C C . GLN A 1 122 ? 9.277 -6.817 -9.101 1.00 90.06 122 GLN A C 1
ATOM 1013 O O . GLN A 1 122 ? 9.934 -7.466 -9.921 1.00 90.06 122 GLN A O 1
ATOM 1018 N N . LEU A 1 123 ? 9.810 -5.787 -8.433 1.00 90.56 123 LEU A N 1
ATOM 1019 C CA . LEU A 1 123 ? 11.177 -5.288 -8.650 1.00 90.56 123 LEU A CA 1
ATOM 1020 C C . LEU A 1 123 ? 12.260 -6.326 -8.299 1.00 90.56 123 LEU A C 1
ATOM 1022 O O . LEU A 1 123 ? 13.350 -6.323 -8.887 1.00 90.56 123 LEU A O 1
ATOM 1026 N N . CYS A 1 124 ? 11.980 -7.218 -7.346 1.00 87.56 124 CYS A N 1
ATOM 1027 C CA . CYS A 1 124 ? 12.853 -8.337 -6.991 1.00 87.56 124 CYS A CA 1
ATOM 1028 C C . CYS A 1 124 ? 12.733 -9.516 -7.967 1.00 87.56 124 CYS A C 1
ATOM 1030 O O . CYS A 1 124 ? 13.731 -10.176 -8.254 1.00 87.56 124 CYS A O 1
ATOM 1032 N N . SER A 1 125 ? 11.542 -9.786 -8.502 1.00 81.75 125 SER A N 1
ATOM 1033 C CA . SER A 1 125 ? 11.318 -10.843 -9.495 1.00 81.75 125 SER A CA 1
ATOM 1034 C C . SER A 1 125 ? 12.100 -10.564 -10.781 1.00 81.75 125 SER A C 1
ATOM 1036 O O . SER A 1 125 ? 12.841 -11.428 -11.253 1.00 81.75 125 SER A O 1
ATOM 1038 N N . VAL A 1 126 ? 12.075 -9.309 -11.252 1.00 73.69 126 VAL A N 1
ATOM 1039 C CA . VAL A 1 126 ? 12.866 -8.833 -12.403 1.00 73.69 126 VAL A CA 1
ATOM 1040 C C . VAL A 1 126 ? 14.349 -9.199 -12.275 1.00 73.69 126 VAL A C 1
ATOM 1042 O O . VAL A 1 126 ? 14.984 -9.570 -13.258 1.00 73.69 126 VAL A O 1
ATOM 1045 N N . TRP A 1 127 ? 14.927 -9.137 -11.070 1.00 67.94 127 TRP A N 1
ATOM 1046 C CA . TRP A 1 127 ? 16.331 -9.498 -10.848 1.00 67.94 127 TRP A CA 1
ATOM 1047 C C . TRP A 1 127 ? 16.629 -10.970 -11.161 1.00 67.94 127 TRP A C 1
ATOM 1049 O O . TRP A 1 127 ? 17.672 -11.262 -11.751 1.00 67.94 127 TRP A O 1
ATOM 1059 N N . LYS A 1 128 ? 15.723 -11.887 -10.800 1.00 60.38 128 LYS A N 1
ATOM 1060 C CA . LYS A 1 128 ? 15.902 -13.332 -11.013 1.00 60.38 128 LYS A CA 1
ATOM 1061 C C . LYS A 1 128 ? 15.905 -13.670 -12.503 1.00 60.38 128 LYS A C 1
ATOM 1063 O O . LYS A 1 128 ? 16.799 -14.382 -12.954 1.00 60.38 128 LYS A O 1
ATOM 1068 N N . SER A 1 129 ? 14.976 -13.090 -13.261 1.00 59.00 129 SER A N 1
ATOM 1069 C CA . SER A 1 129 ? 14.889 -13.249 -14.717 1.00 59.00 129 SER A CA 1
ATOM 1070 C C . SER A 1 129 ? 16.107 -12.632 -15.419 1.00 59.00 129 SER A C 1
ATOM 1072 O O . SER A 1 129 ? 16.706 -13.231 -16.309 1.00 59.00 129 SER A O 1
ATOM 1074 N N . ASN A 1 130 ? 16.561 -11.465 -14.951 1.00 58.03 130 ASN A N 1
ATOM 1075 C CA . ASN A 1 130 ? 17.682 -10.745 -15.558 1.00 58.03 130 ASN A CA 1
ATOM 1076 C C . ASN A 1 130 ? 19.055 -11.403 -15.277 1.00 58.03 130 ASN A C 1
ATOM 1078 O O . ASN A 1 130 ? 19.970 -11.318 -16.096 1.00 58.03 130 ASN A O 1
ATOM 1082 N N . MET A 1 131 ? 19.212 -12.126 -14.155 1.00 52.28 131 MET A N 1
ATOM 1083 C CA . MET A 1 131 ? 20.403 -12.960 -13.905 1.00 52.28 131 MET A CA 1
ATOM 1084 C C . MET A 1 131 ? 20.578 -14.072 -14.945 1.00 52.28 131 MET A C 1
ATOM 1086 O O . MET A 1 131 ? 21.715 -14.411 -15.264 1.00 52.28 131 MET A O 1
ATOM 1090 N N . GLN A 1 132 ? 19.489 -14.609 -15.497 1.00 54.66 132 GLN A N 1
ATOM 1091 C CA . GLN A 1 132 ? 19.546 -15.600 -16.577 1.00 54.66 132 GLN A CA 1
ATOM 1092 C C . GLN A 1 132 ? 19.904 -14.933 -17.918 1.00 54.66 132 GLN A C 1
ATOM 1094 O O . GLN A 1 132 ? 20.678 -15.487 -18.696 1.00 54.66 132 GLN A O 1
ATOM 1099 N N . ALA A 1 133 ? 19.452 -13.691 -18.135 1.00 55.94 133 ALA A N 1
ATOM 1100 C CA . ALA A 1 133 ? 19.783 -12.888 -19.315 1.00 55.94 133 ALA A CA 1
ATOM 1101 C C . ALA A 1 133 ? 21.253 -12.408 -19.362 1.00 55.94 133 ALA A C 1
ATOM 1103 O O . ALA A 1 133 ? 21.790 -12.172 -20.445 1.00 55.94 133 ALA A O 1
ATOM 1104 N N . LYS A 1 134 ? 21.957 -12.326 -18.216 1.00 55.69 134 LYS A N 1
ATOM 1105 C CA . LYS A 1 134 ? 23.408 -12.018 -18.161 1.00 55.69 134 LYS A CA 1
ATOM 1106 C C . LYS A 1 134 ? 24.281 -12.980 -18.966 1.00 55.69 134 LYS A C 1
ATOM 1108 O O . LYS A 1 134 ? 25.406 -12.612 -19.306 1.00 55.69 134 LYS A O 1
ATOM 1113 N N . ALA A 1 135 ? 23.788 -14.181 -19.268 1.00 54.81 135 ALA A N 1
ATOM 1114 C CA . ALA A 1 135 ? 24.476 -15.125 -20.140 1.00 54.81 135 ALA A CA 1
ATOM 1115 C C . ALA A 1 135 ? 24.649 -14.592 -21.581 1.00 54.81 135 ALA A C 1
ATOM 1117 O O . ALA A 1 135 ? 25.558 -15.037 -22.275 1.00 54.81 135 ALA A O 1
ATOM 1118 N N . TYR A 1 136 ? 23.843 -13.606 -22.005 1.00 52.09 136 TYR A N 1
ATOM 1119 C CA . TYR A 1 136 ? 23.730 -13.171 -23.404 1.00 52.09 136 TYR A CA 1
ATOM 1120 C C . TYR A 1 136 ? 24.433 -11.843 -23.752 1.00 52.09 136 TYR A C 1
ATOM 1122 O O . TYR A 1 136 ? 24.378 -11.410 -24.899 1.00 52.09 136 TYR A O 1
ATOM 1130 N N . GLY A 1 137 ? 25.163 -11.214 -22.820 1.00 53.81 137 GLY A N 1
ATOM 1131 C CA . GLY A 1 137 ? 26.121 -10.149 -23.163 1.00 53.81 137 GLY A CA 1
ATOM 1132 C C . GLY A 1 137 ? 26.159 -8.936 -22.228 1.00 53.81 137 GLY A C 1
ATOM 1133 O O . GLY A 1 137 ? 25.163 -8.514 -21.645 1.00 53.81 137 GLY A O 1
ATOM 1134 N N . ARG A 1 138 ? 27.352 -8.336 -22.102 1.00 54.69 138 ARG A N 1
ATOM 1135 C CA . ARG A 1 138 ? 27.642 -7.123 -21.310 1.00 54.69 138 ARG A CA 1
ATOM 1136 C C . ARG A 1 138 ? 27.192 -5.847 -22.035 1.00 54.69 138 ARG A C 1
ATOM 1138 O O . ARG A 1 138 ? 28.027 -5.031 -22.419 1.00 54.69 138 ARG A O 1
ATOM 1145 N N . SER A 1 139 ? 25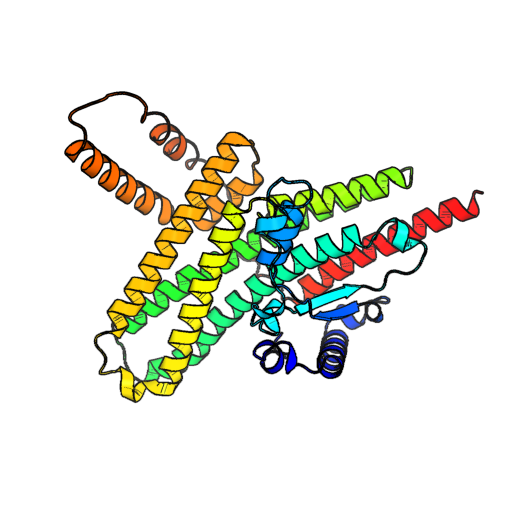.894 -5.666 -22.248 1.00 62.56 139 SER A N 1
ATOM 1146 C CA . SER A 1 139 ? 25.413 -4.430 -22.868 1.00 62.56 139 SER A CA 1
ATOM 1147 C C . SER A 1 139 ? 25.351 -3.256 -21.879 1.00 62.56 139 SER A C 1
ATOM 1149 O O . SER A 1 139 ? 24.951 -3.416 -20.725 1.00 62.56 139 SER A O 1
ATOM 1151 N N . ARG A 1 140 ? 25.710 -2.046 -22.329 1.00 63.78 140 ARG A N 1
ATOM 1152 C CA . ARG A 1 140 ? 25.673 -0.801 -21.535 1.00 63.78 140 ARG A CA 1
ATOM 1153 C C . ARG A 1 140 ? 24.266 -0.480 -21.015 1.00 63.78 140 ARG A C 1
ATOM 1155 O O . ARG A 1 140 ? 24.119 -0.062 -19.866 1.00 63.78 140 ARG A O 1
ATOM 1162 N N . TRP A 1 141 ? 23.234 -0.756 -21.814 1.00 70.12 141 TRP A N 1
ATOM 1163 C CA . TRP A 1 141 ? 21.838 -0.533 -21.429 1.00 70.12 141 TRP A CA 1
ATOM 1164 C C . TRP A 1 141 ? 21.387 -1.423 -20.264 1.00 70.12 141 TRP A C 1
ATOM 1166 O O . TRP A 1 141 ? 20.577 -1.001 -19.438 1.00 70.12 141 TRP A O 1
ATOM 1176 N N . TYR A 1 142 ? 21.967 -2.621 -20.130 1.00 74.31 142 TYR A N 1
ATOM 1177 C CA . TYR A 1 142 ? 21.681 -3.535 -19.022 1.00 74.31 142 TYR A CA 1
ATOM 1178 C C . TYR A 1 142 ? 22.100 -2.906 -17.689 1.00 74.31 142 TYR A C 1
ATOM 1180 O O . TYR A 1 142 ? 21.388 -2.994 -16.688 1.00 74.31 142 TYR A O 1
ATOM 1188 N N . SER A 1 143 ? 23.248 -2.222 -17.682 1.00 79.25 143 SER A N 1
ATOM 1189 C CA . SER A 1 143 ? 23.747 -1.519 -16.501 1.00 79.25 143 SER A CA 1
ATOM 1190 C C . SER A 1 143 ? 22.837 -0.356 -16.101 1.00 79.25 143 SER A C 1
ATOM 1192 O O . SER A 1 143 ? 22.572 -0.182 -14.913 1.00 79.25 143 SER A O 1
ATOM 1194 N N . ALA A 1 144 ? 22.334 0.417 -17.072 1.00 82.50 144 ALA A N 1
ATOM 1195 C CA . ALA A 1 144 ? 21.431 1.540 -16.815 1.00 82.50 144 ALA A CA 1
ATOM 1196 C C . ALA A 1 144 ? 20.084 1.071 -16.238 1.00 82.50 144 ALA A C 1
ATOM 1198 O O . ALA A 1 144 ? 19.648 1.571 -15.201 1.00 82.50 144 ALA A O 1
ATOM 1199 N N . ALA A 1 145 ? 19.469 0.050 -16.844 1.00 84.25 145 ALA A N 1
ATOM 1200 C CA . ALA A 1 145 ? 18.229 -0.540 -16.340 1.00 84.25 145 ALA A CA 1
ATOM 1201 C C . ALA A 1 145 ? 18.413 -1.142 -14.936 1.00 84.25 145 ALA A C 1
ATOM 1203 O O . ALA A 1 145 ? 17.556 -0.986 -14.066 1.00 84.25 145 ALA A O 1
ATOM 1204 N N . PHE A 1 146 ? 19.556 -1.789 -14.677 1.00 83.75 146 PHE A N 1
ATOM 1205 C CA . PHE A 1 146 ? 19.863 -2.340 -13.360 1.00 83.75 146 PHE A CA 1
ATOM 1206 C C . PHE A 1 146 ? 20.039 -1.257 -12.288 1.00 83.75 146 PHE A C 1
ATOM 1208 O O . PHE A 1 146 ? 19.512 -1.404 -11.183 1.00 83.75 146 PHE A O 1
ATOM 1215 N N . ALA A 1 147 ? 20.746 -0.173 -12.613 1.00 86.44 147 ALA A N 1
ATOM 1216 C CA . ALA A 1 147 ? 20.914 0.964 -11.715 1.00 86.44 147 ALA A CA 1
ATOM 1217 C C . ALA A 1 147 ? 19.564 1.618 -11.384 1.00 86.44 147 ALA A C 1
ATOM 1219 O O . ALA A 1 147 ? 19.280 1.875 -10.213 1.00 86.44 147 ALA A O 1
ATOM 1220 N N . LEU A 1 148 ? 18.700 1.812 -12.389 1.00 90.56 148 LEU A N 1
ATOM 1221 C CA . LEU A 1 148 ? 17.353 2.344 -12.188 1.00 90.56 148 LEU A CA 1
ATOM 1222 C C . LEU A 1 148 ? 16.506 1.432 -11.292 1.00 90.56 148 LEU A C 1
ATOM 1224 O O . LEU A 1 148 ? 15.946 1.897 -10.301 1.00 90.56 148 LEU A O 1
ATOM 1228 N N . ARG A 1 149 ? 16.478 0.123 -11.575 1.00 90.81 149 ARG A N 1
ATOM 1229 C CA . ARG A 1 149 ? 15.784 -0.870 -10.738 1.00 90.81 149 ARG A CA 1
ATOM 1230 C C . ARG A 1 149 ? 16.266 -0.816 -9.289 1.00 90.81 149 ARG A C 1
ATOM 1232 O O . ARG A 1 149 ? 15.452 -0.880 -8.375 1.00 90.81 149 ARG A O 1
ATOM 1239 N N . GLN A 1 150 ? 17.578 -0.711 -9.064 1.00 89.12 150 GLN A N 1
ATOM 1240 C CA . GLN A 1 150 ? 18.132 -0.641 -7.712 1.00 89.12 150 GLN A CA 1
ATOM 1241 C C . GLN A 1 150 ? 17.693 0.633 -6.983 1.00 89.12 150 GLN A C 1
ATOM 1243 O O . GLN A 1 150 ? 17.387 0.567 -5.796 1.00 89.12 150 GLN A O 1
ATOM 1248 N N . ARG A 1 151 ? 17.613 1.771 -7.682 1.00 91.06 151 ARG A N 1
ATOM 1249 C CA . ARG A 1 151 ? 17.086 3.021 -7.115 1.00 91.06 151 ARG A CA 1
ATOM 1250 C C . ARG A 1 151 ? 15.603 2.915 -6.762 1.00 91.06 151 ARG A C 1
ATOM 1252 O O . ARG A 1 151 ? 15.228 3.295 -5.657 1.00 91.06 151 ARG A O 1
ATOM 1259 N N . MET A 1 152 ? 14.789 2.357 -7.659 1.00 94.56 152 MET A N 1
ATOM 1260 C CA . MET A 1 152 ? 13.366 2.091 -7.413 1.00 94.56 152 MET A CA 1
ATOM 1261 C C . MET A 1 152 ? 13.165 1.162 -6.212 1.00 94.56 152 MET A C 1
ATOM 1263 O O . MET A 1 152 ? 12.377 1.467 -5.323 1.00 94.56 152 MET A O 1
ATOM 1267 N N . LEU A 1 153 ? 13.919 0.060 -6.150 1.00 91.50 153 LEU A N 1
ATOM 1268 C CA . LEU A 1 153 ? 13.848 -0.892 -5.043 1.00 91.50 153 LEU A CA 1
ATOM 1269 C C . LEU A 1 153 ? 14.260 -0.243 -3.720 1.00 91.50 153 LEU A C 1
ATOM 1271 O O . LEU A 1 153 ? 13.560 -0.404 -2.727 1.00 91.50 153 LEU A O 1
ATOM 1275 N N . ASN A 1 154 ? 15.352 0.527 -3.714 1.00 89.56 154 ASN A N 1
ATOM 1276 C CA . ASN A 1 154 ? 15.796 1.239 -2.519 1.00 89.56 154 ASN A CA 1
ATOM 1277 C C . ASN A 1 154 ? 14.727 2.215 -2.015 1.00 89.56 154 ASN A C 1
ATOM 1279 O O . ASN A 1 154 ? 14.495 2.286 -0.814 1.00 89.56 154 ASN A O 1
ATOM 1283 N N . PHE A 1 155 ? 14.059 2.941 -2.914 1.00 93.38 155 PHE A N 1
ATOM 1284 C CA . PHE A 1 155 ? 12.943 3.807 -2.539 1.00 93.38 155 PHE A CA 1
ATOM 1285 C C . PHE A 1 155 ? 11.811 3.012 -1.873 1.00 93.38 155 PHE A C 1
ATOM 1287 O O . PHE A 1 155 ? 11.460 3.318 -0.738 1.00 93.38 155 PHE A O 1
ATOM 1294 N N . VAL A 1 156 ? 11.289 1.968 -2.531 1.00 94.56 156 VAL A N 1
ATOM 1295 C CA . VAL A 1 156 ? 10.152 1.186 -2.007 1.00 94.56 156 VAL A CA 1
ATOM 1296 C C . VAL A 1 156 ? 10.496 0.530 -0.667 1.00 94.56 156 VAL A C 1
ATOM 1298 O O . VAL A 1 156 ? 9.699 0.590 0.261 1.00 94.56 156 VAL A O 1
ATOM 1301 N N . GLN A 1 157 ? 11.700 -0.028 -0.521 1.00 90.81 157 GLN A N 1
ATOM 1302 C CA . GLN A 1 157 ? 12.133 -0.663 0.729 1.00 90.81 157 GLN A CA 1
ATOM 1303 C C . GLN A 1 157 ? 12.283 0.330 1.883 1.00 90.81 157 GLN A C 1
ATOM 1305 O O . GLN A 1 157 ? 11.888 0.024 3.006 1.00 90.81 157 GLN A O 1
ATOM 1310 N N . ASN A 1 158 ? 12.838 1.518 1.628 1.00 89.19 158 ASN A N 1
ATOM 1311 C CA . ASN A 1 158 ? 12.923 2.554 2.658 1.00 89.19 158 ASN A CA 1
ATOM 1312 C C . ASN A 1 158 ? 11.540 3.117 3.004 1.00 89.19 158 ASN A C 1
ATOM 1314 O O . ASN A 1 158 ? 11.288 3.405 4.171 1.00 89.19 158 ASN A O 1
ATOM 1318 N N . PHE A 1 159 ? 10.637 3.218 2.025 1.00 91.88 159 PHE A N 1
ATOM 1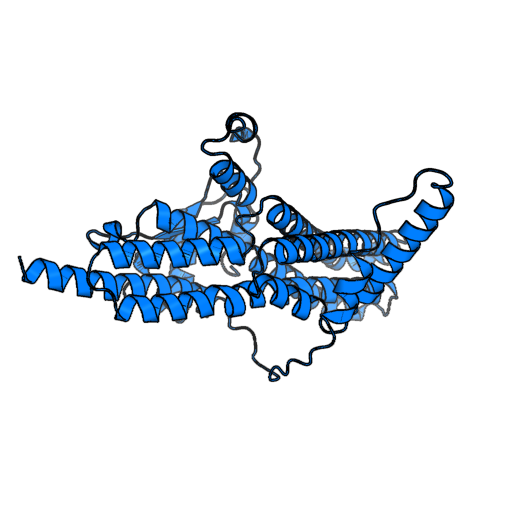319 C CA . PHE A 1 159 ? 9.252 3.625 2.246 1.00 91.88 159 PHE A CA 1
ATOM 1320 C C . PHE A 1 159 ? 8.487 2.607 3.110 1.00 91.88 159 PHE A C 1
ATOM 1322 O O . PHE A 1 159 ? 7.872 2.983 4.105 1.00 91.88 159 PHE A O 1
ATOM 1329 N N . GLU A 1 160 ? 8.598 1.309 2.806 1.00 90.00 160 GLU A N 1
ATOM 1330 C CA . GLU A 1 160 ? 8.053 0.237 3.652 1.00 90.00 160 GLU A CA 1
ATOM 1331 C C . GLU A 1 160 ? 8.638 0.273 5.059 1.00 90.00 160 GLU A C 1
ATOM 1333 O O . GLU A 1 160 ? 7.903 0.186 6.040 1.00 90.00 160 GLU A O 1
ATOM 1338 N N . TYR A 1 161 ? 9.960 0.416 5.167 1.00 89.00 161 TYR A N 1
ATOM 1339 C CA . TYR A 1 161 ? 10.616 0.479 6.462 1.00 89.00 161 TYR A CA 1
ATOM 1340 C C . TYR A 1 161 ? 10.071 1.642 7.292 1.00 89.00 161 TYR A C 1
ATOM 1342 O O . TYR A 1 161 ? 9.759 1.449 8.463 1.00 89.00 161 TYR A O 1
ATOM 1350 N N . TYR A 1 162 ? 9.966 2.833 6.699 1.00 89.81 162 TYR A N 1
ATOM 1351 C CA . TYR A 1 162 ? 9.433 4.019 7.361 1.00 89.81 162 TYR A CA 1
ATOM 1352 C C . TYR A 1 162 ? 8.044 3.749 7.951 1.00 89.81 162 TYR A C 1
ATOM 1354 O O . TYR A 1 162 ? 7.850 3.885 9.159 1.00 89.81 162 TYR A O 1
ATOM 1362 N N . MET A 1 163 ? 7.109 3.276 7.120 1.00 90.38 163 MET A N 1
ATOM 1363 C CA . MET A 1 163 ? 5.744 2.987 7.566 1.00 90.38 163 MET A CA 1
ATOM 1364 C C . MET A 1 163 ? 5.717 1.950 8.691 1.00 90.38 163 MET A C 1
ATOM 1366 O O . MET A 1 163 ? 4.967 2.093 9.650 1.00 90.38 163 MET A O 1
ATOM 1370 N N . MET A 1 164 ? 6.552 0.918 8.610 1.00 87.12 164 MET A N 1
ATOM 1371 C CA . MET A 1 164 ? 6.545 -0.161 9.594 1.00 87.12 164 MET A CA 1
ATOM 1372 C C . MET A 1 164 ? 7.222 0.223 10.909 1.00 87.12 164 MET A C 1
ATOM 1374 O O . MET A 1 164 ? 6.623 0.081 11.969 1.00 87.12 164 MET A O 1
ATOM 1378 N N . PHE A 1 165 ? 8.462 0.702 10.854 1.00 87.12 165 PHE A N 1
ATOM 1379 C CA . PHE A 1 165 ? 9.324 0.845 12.030 1.00 87.12 165 PHE A CA 1
ATOM 1380 C C . PHE A 1 165 ? 9.356 2.254 12.615 1.00 87.12 165 PHE A C 1
ATOM 1382 O O . PHE A 1 165 ? 9.705 2.407 13.781 1.00 87.12 165 PHE A O 1
ATOM 1389 N N . GLU A 1 166 ? 9.037 3.283 11.832 1.00 86.56 166 GLU A N 1
ATOM 1390 C CA . GLU A 1 166 ? 9.045 4.671 12.317 1.00 86.56 166 GLU A CA 1
ATOM 1391 C C . GLU A 1 166 ? 7.636 5.213 12.563 1.00 86.56 166 GLU A C 1
ATOM 1393 O O . GLU A 1 166 ? 7.479 6.183 13.304 1.00 86.56 166 GLU A O 1
ATOM 1398 N N . VAL A 1 167 ? 6.616 4.565 11.989 1.00 90.25 167 VAL A N 1
ATOM 1399 C CA . VAL A 1 167 ? 5.212 4.957 12.141 1.00 90.25 167 VAL A CA 1
ATOM 1400 C C . VAL A 1 167 ? 4.406 3.920 12.922 1.00 90.25 167 VAL A C 1
ATOM 1402 O O . VAL A 1 167 ? 3.955 4.218 14.025 1.00 90.25 167 VAL A O 1
ATOM 1405 N N . ILE A 1 168 ? 4.206 2.716 12.380 1.00 89.75 168 ILE A N 1
ATOM 1406 C CA . ILE A 1 168 ? 3.279 1.733 12.964 1.00 89.75 168 ILE A CA 1
ATOM 1407 C C . ILE A 1 168 ? 3.806 1.183 14.291 1.00 89.75 168 ILE A C 1
ATOM 1409 O O . ILE A 1 168 ? 3.089 1.245 15.285 1.00 89.75 168 ILE A O 1
ATOM 1413 N N . GLU A 1 169 ? 5.047 0.690 14.332 1.00 89.06 169 GLU A N 1
ATOM 1414 C CA . GLU A 1 169 ? 5.618 0.068 15.535 1.00 89.06 169 GLU A CA 1
ATOM 1415 C C . GLU A 1 169 ? 5.675 1.030 16.742 1.00 89.06 169 GLU A C 1
ATOM 1417 O O . GLU A 1 169 ? 5.217 0.647 17.821 1.00 89.06 169 GLU A O 1
ATOM 1422 N N . PRO A 1 170 ? 6.144 2.292 16.612 1.00 90.56 170 PRO A N 1
ATOM 1423 C CA . PRO A 1 170 ? 6.168 3.215 17.747 1.00 90.56 170 PRO A CA 1
ATOM 1424 C C . PRO A 1 170 ? 4.764 3.601 18.225 1.00 90.56 170 PRO A C 1
ATOM 1426 O O . PRO A 1 170 ? 4.502 3.577 19.424 1.00 90.56 170 PRO A O 1
ATOM 1429 N N . ASN A 1 171 ? 3.840 3.892 17.298 1.00 90.62 171 ASN A N 1
ATOM 1430 C CA . ASN A 1 171 ? 2.458 4.227 17.655 1.00 90.62 171 ASN A CA 1
ATOM 1431 C C . ASN A 1 171 ? 1.749 3.032 18.320 1.00 90.62 171 ASN A C 1
ATOM 1433 O O . ASN A 1 171 ? 0.956 3.222 19.240 1.00 90.62 171 ASN A O 1
ATOM 1437 N N . TRP A 1 172 ? 2.047 1.801 17.889 1.00 92.81 172 TRP A N 1
ATOM 1438 C CA . TRP A 1 172 ? 1.533 0.582 18.513 1.00 92.81 172 TRP A CA 1
ATOM 1439 C C . TRP A 1 172 ? 2.046 0.417 19.945 1.00 92.81 172 TRP A C 1
ATOM 1441 O O . TRP A 1 172 ? 1.272 0.145 20.864 1.00 92.81 172 TRP A O 1
ATOM 1451 N N . HIS A 1 173 ? 3.345 0.622 20.147 1.00 91.31 173 HIS A N 1
ATOM 1452 C CA . HIS A 1 173 ? 3.954 0.564 21.467 1.00 91.31 173 HIS A CA 1
ATOM 1453 C C . HIS A 1 173 ? 3.350 1.607 22.423 1.00 91.31 173 HIS A C 1
ATOM 1455 O O . HIS A 1 173 ? 3.002 1.271 23.556 1.00 91.31 173 HIS A O 1
ATOM 1461 N N . ASP A 1 174 ? 3.156 2.846 21.965 1.00 90.56 174 ASP A N 1
ATOM 1462 C CA . ASP A 1 174 ? 2.524 3.901 22.763 1.00 90.56 174 ASP A CA 1
ATOM 1463 C C . ASP A 1 174 ? 1.058 3.572 23.081 1.00 90.56 174 ASP A C 1
ATOM 1465 O O . ASP A 1 174 ? 0.621 3.723 24.225 1.00 90.56 174 ASP A O 1
ATOM 1469 N N . PHE A 1 175 ? 0.310 3.047 22.103 1.00 92.00 175 PHE A N 1
ATOM 1470 C CA . PHE A 1 175 ? -1.053 2.558 22.309 1.00 92.00 175 PHE A CA 1
ATOM 1471 C C . PHE A 1 175 ? -1.105 1.477 23.391 1.00 92.00 175 PHE A C 1
ATOM 1473 O O . PHE A 1 175 ? -1.885 1.603 24.331 1.00 92.00 175 PHE A O 1
ATOM 1480 N N . GLN A 1 176 ? -0.230 0.472 23.326 1.00 90.38 176 GLN A N 1
ATOM 1481 C CA . GLN A 1 176 ? -0.174 -0.605 24.316 1.00 90.38 176 GLN A CA 1
ATOM 1482 C C . GLN A 1 176 ? 0.154 -0.073 25.725 1.00 90.38 176 GLN A C 1
ATOM 1484 O O . GLN A 1 176 ? -0.445 -0.494 26.716 1.00 90.38 176 GLN A O 1
ATOM 1489 N N . GLN A 1 177 ? 1.066 0.898 25.840 1.00 93.19 177 GLN A N 1
ATOM 1490 C CA . GLN A 1 177 ? 1.371 1.535 27.126 1.00 93.19 177 GLN A CA 1
ATOM 1491 C C . GLN A 1 177 ? 0.206 2.354 27.687 1.00 93.19 177 GLN A C 1
ATOM 1493 O O . GLN A 1 177 ? 0.022 2.407 28.907 1.00 93.19 177 GLN A O 1
ATOM 1498 N N . ASN A 1 178 ? -0.548 3.026 26.820 1.00 90.44 178 ASN A N 1
ATOM 1499 C CA . ASN A 1 178 ? -1.730 3.784 27.215 1.00 90.44 178 ASN A CA 1
ATOM 1500 C C . ASN A 1 178 ? -2.868 2.846 27.610 1.00 90.44 178 ASN A C 1
ATOM 1502 O O . ASN A 1 178 ? -3.520 3.080 28.626 1.00 90.44 178 ASN A O 1
ATOM 1506 N N . MET A 1 179 ? -3.030 1.738 26.888 1.00 88.19 179 MET A N 1
ATOM 1507 C CA . MET A 1 179 ? -4.045 0.725 27.146 1.00 88.19 179 MET A CA 1
ATOM 1508 C C . MET A 1 179 ? -3.878 0.068 28.526 1.00 88.19 179 MET A C 1
ATOM 1510 O O . MET A 1 179 ? -4.860 -0.147 29.235 1.00 88.19 179 MET A O 1
ATOM 1514 N N . ALA A 1 180 ? -2.636 -0.102 28.993 1.00 90.56 180 ALA A N 1
ATOM 1515 C CA . ALA A 1 180 ? -2.336 -0.561 30.354 1.00 90.56 180 ALA A CA 1
ATOM 1516 C C . ALA A 1 180 ? -2.774 0.412 31.474 1.00 90.56 180 ALA A C 1
ATOM 1518 O O . ALA A 1 180 ? -2.820 0.025 32.643 1.00 90.56 180 ALA A O 1
ATOM 1519 N N . LYS A 1 181 ? -3.067 1.679 31.147 1.00 90.44 181 LYS A N 1
ATOM 1520 C CA . LYS A 1 181 ? -3.455 2.739 32.099 1.00 90.44 181 LYS A CA 1
ATOM 1521 C C . LYS A 1 181 ? -4.943 3.093 32.027 1.00 90.44 181 LYS A C 1
ATOM 1523 O O . LYS A 1 181 ? -5.385 3.980 32.756 1.00 90.44 181 LYS A O 1
ATOM 1528 N N . VAL A 1 182 ? -5.699 2.441 31.146 1.00 93.31 182 VAL A N 1
ATOM 1529 C CA . VAL A 1 182 ? -7.105 2.759 30.891 1.00 93.31 182 VAL A CA 1
ATOM 1530 C C . VAL A 1 182 ? -7.975 2.481 32.115 1.00 93.31 182 VAL A C 1
ATOM 1532 O O . VAL A 1 182 ? -7.858 1.444 32.765 1.00 93.31 182 VAL A O 1
ATOM 1535 N N . SER A 1 183 ? -8.885 3.414 32.403 1.00 90.31 183 SER A N 1
ATOM 1536 C CA . SER A 1 183 ? -9.823 3.324 33.523 1.00 90.31 183 SER A CA 1
ATOM 1537 C C . SER A 1 183 ? -11.265 3.035 33.100 1.00 90.31 183 SER A C 1
ATOM 1539 O O . SER A 1 183 ? -12.039 2.493 33.890 1.00 90.31 183 SER A O 1
ATOM 1541 N N . ASN A 1 184 ? -11.639 3.394 31.872 1.00 90.12 184 ASN A N 1
ATOM 1542 C CA . ASN A 1 184 ? -13.005 3.301 31.365 1.00 90.12 184 ASN A CA 1
ATOM 1543 C C . ASN A 1 184 ? -13.028 2.962 29.859 1.00 90.12 184 ASN A C 1
ATOM 1545 O O . ASN A 1 184 ? -12.000 2.973 29.188 1.00 90.12 184 ASN A O 1
ATOM 1549 N N . VAL A 1 185 ? -14.205 2.630 29.321 1.00 88.38 185 VAL A N 1
ATOM 1550 C CA . VAL A 1 185 ? -14.352 2.220 27.909 1.00 88.38 185 VAL A CA 1
ATOM 1551 C C . VAL A 1 185 ? -14.126 3.387 26.942 1.00 88.38 185 VAL A C 1
ATOM 1553 O O . VAL A 1 185 ? -13.638 3.165 25.835 1.00 88.38 185 VAL A O 1
ATOM 1556 N N . ASP A 1 186 ? -14.425 4.619 27.351 1.00 90.31 186 ASP A N 1
ATOM 1557 C CA . ASP A 1 186 ? -14.210 5.802 26.516 1.00 90.31 186 ASP A CA 1
ATOM 1558 C C . ASP A 1 186 ? -12.711 6.055 26.288 1.00 90.31 186 ASP A C 1
ATOM 1560 O O . ASP A 1 186 ? -12.316 6.368 25.167 1.00 90.31 186 ASP A O 1
ATOM 1564 N N . ASP A 1 187 ? -11.864 5.812 27.296 1.00 92.06 187 ASP A N 1
ATOM 1565 C CA . ASP A 1 187 ? -10.403 5.865 27.162 1.00 92.06 187 ASP A CA 1
ATOM 1566 C C . ASP A 1 187 ? -9.915 4.832 26.126 1.00 92.06 187 ASP A C 1
ATOM 1568 O O . ASP A 1 187 ? -9.051 5.140 25.306 1.00 92.06 187 ASP A O 1
ATOM 1572 N N . VAL A 1 188 ? -10.485 3.613 26.119 1.00 91.25 188 VAL A N 1
ATOM 1573 C CA . VAL A 1 188 ? -10.149 2.576 25.118 1.00 91.25 188 VAL A CA 1
ATOM 1574 C C . VAL A 1 188 ? -10.461 3.077 23.712 1.00 91.25 188 VAL A C 1
ATOM 1576 O O . VAL A 1 188 ? -9.630 2.969 22.812 1.00 91.25 188 VAL A O 1
ATOM 1579 N N . LEU A 1 189 ? -11.666 3.620 23.521 1.00 91.25 189 LEU A N 1
ATOM 1580 C CA . LEU A 1 189 ? -12.120 4.138 22.232 1.00 91.25 189 LEU A CA 1
ATOM 1581 C C . LEU A 1 189 ? -11.256 5.311 21.761 1.00 91.25 189 LEU A C 1
ATOM 1583 O O . LEU A 1 189 ? -10.918 5.375 20.579 1.00 91.25 189 LEU A O 1
ATOM 1587 N N . ALA A 1 190 ? -10.887 6.208 22.678 1.00 93.56 190 ALA A N 1
ATOM 1588 C CA . ALA A 1 190 ? -10.036 7.354 22.394 1.00 93.56 190 ALA A CA 1
ATOM 1589 C C . ALA A 1 190 ? -8.630 6.911 21.973 1.00 93.56 190 ALA A C 1
ATOM 1591 O O . ALA A 1 190 ? -8.209 7.218 20.862 1.00 93.56 190 ALA A O 1
ATOM 1592 N N . PHE A 1 191 ? -7.940 6.107 22.789 1.00 92.69 191 PHE A N 1
ATOM 1593 C CA . PHE A 1 191 ? -6.578 5.670 22.473 1.00 92.69 191 PHE A CA 1
ATOM 1594 C C . PHE A 1 191 ? -6.507 4.805 21.213 1.00 92.69 191 PHE A C 1
ATOM 1596 O O . PHE A 1 191 ? -5.545 4.902 20.452 1.00 92.69 191 PHE A O 1
ATOM 1603 N N . HIS A 1 192 ? -7.525 3.977 20.959 1.00 93.50 192 HIS A N 1
ATOM 1604 C CA . HIS A 1 192 ? -7.606 3.188 19.730 1.00 93.50 192 HIS A CA 1
ATOM 1605 C C . HIS A 1 192 ? -7.827 4.064 18.491 1.00 93.50 192 HIS A C 1
ATOM 1607 O O . HIS A 1 192 ? -7.200 3.841 17.452 1.00 93.50 192 HIS A O 1
ATOM 1613 N N . GLY A 1 193 ? -8.688 5.078 18.610 1.00 93.56 193 GLY A N 1
ATOM 1614 C CA . GLY A 1 193 ? -8.903 6.084 17.573 1.00 93.56 193 GLY A CA 1
ATOM 1615 C C . GLY A 1 193 ? -7.633 6.873 17.267 1.00 93.56 193 GLY A C 1
ATOM 1616 O O . GLY A 1 193 ? -7.226 6.935 16.109 1.00 93.56 193 GLY A O 1
ATOM 1617 N N . ASP A 1 194 ? -6.968 7.382 18.305 1.00 94.50 194 ASP A N 1
ATOM 1618 C CA . ASP A 1 194 ? -5.729 8.155 18.195 1.00 94.50 194 ASP A CA 1
ATOM 1619 C C . ASP A 1 194 ? -4.602 7.340 17.551 1.00 94.50 194 ASP A C 1
ATOM 1621 O O . ASP A 1 194 ? -3.884 7.853 16.694 1.00 94.50 194 ASP A O 1
ATOM 1625 N N . PHE A 1 195 ? -4.466 6.056 17.905 1.00 94.38 195 PHE A N 1
ATOM 1626 C CA . PHE A 1 195 ? -3.516 5.144 17.261 1.00 94.38 195 PHE A CA 1
ATOM 1627 C C . PHE A 1 195 ? -3.753 5.059 15.748 1.00 94.38 195 PHE A C 1
ATOM 1629 O O . PHE A 1 195 ? -2.829 5.251 14.954 1.00 94.38 195 PHE A O 1
ATOM 1636 N N . LEU A 1 196 ? -4.998 4.791 15.344 1.00 93.75 196 LEU A N 1
ATOM 1637 C CA . LEU A 1 196 ? -5.359 4.642 13.937 1.00 93.75 196 LEU A CA 1
ATOM 1638 C C . LEU A 1 196 ? -5.193 5.946 13.156 1.00 93.75 196 LEU A C 1
ATOM 1640 O O . LEU A 1 196 ? -4.671 5.922 12.041 1.00 93.75 196 LEU A O 1
ATOM 1644 N N . ASP A 1 197 ? -5.624 7.068 13.725 1.00 92.94 197 ASP A N 1
ATOM 1645 C CA . ASP A 1 197 ? -5.540 8.370 13.073 1.00 92.94 197 ASP A CA 1
ATOM 1646 C C . ASP A 1 197 ? -4.071 8.823 12.946 1.00 92.94 197 ASP A C 1
ATOM 1648 O O . ASP A 1 197 ? -3.677 9.294 11.875 1.00 92.94 197 ASP A O 1
ATOM 1652 N N . CYS A 1 198 ? -3.226 8.574 13.959 1.00 92.56 198 CYS A N 1
ATOM 1653 C CA . CYS A 1 198 ? -1.774 8.773 13.867 1.00 92.56 198 CYS A CA 1
ATOM 1654 C C . CYS A 1 198 ? -1.153 7.911 12.761 1.00 92.56 198 CYS A C 1
ATOM 1656 O O . CYS A 1 198 ? -0.425 8.431 11.919 1.00 92.56 198 CYS A O 1
ATOM 1658 N N . CYS A 1 199 ? -1.456 6.608 12.710 1.00 92.56 199 CYS A N 1
ATOM 1659 C CA . CYS A 1 199 ? -0.927 5.720 11.672 1.00 92.56 199 CYS A CA 1
ATOM 1660 C C . CYS A 1 199 ? -1.357 6.142 10.262 1.00 92.56 199 CYS A C 1
ATOM 1662 O O . CYS A 1 199 ? -0.530 6.174 9.357 1.00 92.56 199 CYS A O 1
ATOM 1664 N N . LEU A 1 200 ? -2.630 6.489 10.056 1.00 92.19 200 LEU A N 1
ATOM 1665 C CA . LEU A 1 200 ? -3.112 6.950 8.752 1.00 92.19 200 LEU A CA 1
ATOM 1666 C C . LEU A 1 200 ? -2.437 8.256 8.325 1.00 92.19 200 LEU A C 1
ATOM 1668 O O . LEU A 1 200 ? -2.049 8.399 7.164 1.00 92.19 200 LEU A O 1
ATOM 1672 N N . LYS A 1 201 ? -2.288 9.200 9.258 1.00 90.19 201 LYS A N 1
ATOM 1673 C CA . LYS A 1 201 ? -1.646 10.485 8.992 1.00 90.19 201 LYS A CA 1
ATOM 1674 C C . LYS A 1 201 ? -0.170 10.316 8.645 1.00 90.19 201 LYS A C 1
ATOM 1676 O O . LYS A 1 201 ? 0.253 10.726 7.567 1.00 90.19 201 LYS A O 1
ATOM 1681 N N . ASP A 1 202 ? 0.582 9.663 9.524 1.00 89.81 202 ASP A N 1
ATOM 1682 C CA . ASP A 1 202 ? 2.029 9.490 9.396 1.00 89.81 202 ASP A CA 1
ATOM 1683 C C . ASP A 1 202 ? 2.397 8.568 8.209 1.00 89.81 202 ASP A C 1
ATOM 1685 O O . ASP A 1 202 ? 3.470 8.699 7.631 1.00 89.81 202 ASP A O 1
ATOM 1689 N N . CYS A 1 203 ? 1.503 7.677 7.758 1.00 91.25 203 CYS A N 1
ATOM 1690 C CA . CYS A 1 203 ? 1.680 6.915 6.511 1.00 91.25 203 CYS A CA 1
ATOM 1691 C C . CYS A 1 203 ? 1.306 7.699 5.234 1.00 91.25 203 CYS A C 1
ATOM 1693 O O . CYS A 1 203 ? 1.215 7.100 4.164 1.00 91.25 203 CYS A O 1
ATOM 1695 N N . MET A 1 204 ? 1.095 9.020 5.313 1.00 89.94 204 MET A N 1
ATOM 1696 C CA . MET A 1 204 ? 0.761 9.900 4.179 1.00 89.94 204 MET A CA 1
ATOM 1697 C C . MET A 1 204 ? -0.598 9.602 3.515 1.00 89.94 204 MET A C 1
ATOM 1699 O O . MET A 1 204 ? -0.827 9.976 2.363 1.00 89.94 204 MET A O 1
ATOM 1703 N N . LEU A 1 205 ? -1.526 8.947 4.225 1.00 89.00 205 LEU A N 1
ATOM 1704 C CA . LEU A 1 205 ? -2.841 8.563 3.683 1.00 89.00 205 LEU A CA 1
ATOM 1705 C C . LEU A 1 205 ? -3.900 9.661 3.844 1.00 89.00 205 LEU A C 1
ATOM 1707 O O . LEU A 1 205 ? -4.966 9.582 3.236 1.00 89.00 205 LEU A O 1
ATOM 1711 N N . THR A 1 206 ? -3.611 10.692 4.638 1.00 87.44 206 THR A N 1
ATOM 1712 C CA . THR A 1 206 ? -4.496 11.845 4.870 1.00 87.44 206 THR A CA 1
ATOM 1713 C C . THR A 1 206 ? -4.225 13.018 3.928 1.00 87.44 206 THR A C 1
ATOM 1715 O O . THR A 1 206 ? -5.083 13.886 3.786 1.00 87.44 206 THR A O 1
ATOM 1718 N N . SER A 1 207 ? -3.068 13.064 3.260 1.00 85.69 207 SER A N 1
ATOM 1719 C CA . SER A 1 207 ? -2.733 14.097 2.271 1.00 85.69 207 SER A CA 1
ATOM 1720 C C . SER A 1 207 ? -2.960 13.558 0.859 1.00 85.69 207 SER A C 1
ATOM 1722 O O . SER A 1 207 ? -2.205 12.722 0.362 1.00 85.69 207 SER A O 1
ATOM 1724 N N . THR A 1 208 ? -4.005 14.046 0.175 1.00 84.44 208 THR A N 1
ATOM 1725 C CA . THR A 1 208 ? -4.301 13.616 -1.211 1.00 84.44 208 THR A CA 1
ATOM 1726 C C . THR A 1 208 ? -3.157 13.901 -2.183 1.00 84.44 208 THR A C 1
ATOM 1728 O O . THR A 1 208 ? -3.028 13.210 -3.193 1.00 84.44 208 THR A O 1
ATOM 1731 N N . GLU A 1 209 ? -2.344 14.925 -1.915 1.00 86.50 209 GLU A N 1
ATOM 1732 C CA . GLU A 1 209 ? -1.222 15.297 -2.770 1.00 86.50 209 GLU A CA 1
ATOM 1733 C C . GLU A 1 209 ? -0.073 14.295 -2.621 1.00 86.50 209 GLU A C 1
ATOM 1735 O O . GLU A 1 209 ? 0.329 13.695 -3.623 1.00 86.50 209 GLU A O 1
ATOM 1740 N N . LEU A 1 210 ? 0.372 14.028 -1.386 1.00 89.06 210 LEU A N 1
ATOM 1741 C CA . LEU A 1 210 ? 1.405 13.025 -1.106 1.00 89.06 210 LEU A CA 1
ATOM 1742 C C . LEU A 1 210 ? 0.991 11.641 -1.610 1.00 89.06 210 LEU A C 1
ATOM 1744 O O . LEU A 1 210 ? 1.746 11.003 -2.347 1.00 89.06 210 LEU A O 1
ATOM 1748 N N . LEU A 1 211 ? -0.242 11.219 -1.310 1.00 88.25 211 LEU A N 1
ATOM 1749 C CA . LEU A 1 211 ? -0.783 9.939 -1.759 1.00 88.25 211 LEU A CA 1
ATOM 1750 C C . LEU A 1 211 ? -0.708 9.788 -3.285 1.00 88.25 211 LEU A C 1
ATOM 1752 O O . LEU A 1 211 ? -0.276 8.751 -3.790 1.00 88.25 211 LEU A O 1
ATOM 1756 N N . ARG A 1 212 ? -1.091 10.828 -4.040 1.00 88.81 212 ARG A N 1
ATOM 1757 C CA . ARG A 1 212 ? -1.031 10.809 -5.511 1.00 88.81 212 ARG A CA 1
ATOM 1758 C C . ARG A 1 212 ? 0.400 10.694 -6.025 1.00 88.81 212 ARG A C 1
ATOM 1760 O O . ARG A 1 212 ? 0.616 10.006 -7.023 1.00 88.81 212 ARG A O 1
ATOM 1767 N N . ILE A 1 213 ? 1.365 11.359 -5.392 1.00 92.38 213 ILE A N 1
ATOM 1768 C CA . ILE A 1 213 ? 2.773 11.296 -5.805 1.00 92.38 213 ILE A CA 1
ATOM 1769 C C . ILE A 1 213 ? 3.350 9.904 -5.517 1.00 92.38 213 ILE A C 1
ATOM 1771 O O . ILE A 1 213 ? 3.933 9.295 -6.418 1.00 92.38 213 ILE A O 1
ATOM 1775 N N . VAL A 1 214 ? 3.122 9.363 -4.314 1.00 93.38 214 VAL A N 1
ATOM 1776 C CA . VAL A 1 214 ? 3.530 7.997 -3.940 1.00 93.38 214 VAL A CA 1
ATOM 1777 C C . VAL A 1 214 ? 2.909 6.975 -4.891 1.00 93.38 214 VAL A C 1
ATOM 1779 O O . VAL A 1 214 ? 3.617 6.127 -5.432 1.00 93.38 214 VAL A O 1
ATOM 1782 N N . HIS A 1 215 ? 1.611 7.088 -5.183 1.00 91.31 215 HIS A N 1
ATOM 1783 C CA . HIS A 1 215 ? 0.941 6.191 -6.121 1.00 91.31 215 HIS A CA 1
ATOM 1784 C C . HIS A 1 215 ? 1.573 6.246 -7.522 1.00 91.31 215 HIS A C 1
ATOM 1786 O O . HIS A 1 215 ? 1.896 5.204 -8.092 1.00 91.31 215 HIS A O 1
ATOM 1792 N N . LYS A 1 216 ? 1.837 7.447 -8.062 1.00 92.88 216 LYS A N 1
ATOM 1793 C CA . LYS A 1 216 ? 2.529 7.604 -9.354 1.00 92.88 216 LYS A CA 1
ATOM 1794 C C . LYS A 1 216 ? 3.922 6.966 -9.343 1.00 92.88 216 LYS A C 1
ATOM 1796 O O . LYS A 1 216 ? 4.282 6.310 -10.319 1.00 92.88 216 LYS A O 1
ATOM 1801 N N . LEU A 1 217 ? 4.691 7.108 -8.259 1.00 95.06 217 LEU A N 1
ATOM 1802 C CA . LEU A 1 217 ? 5.997 6.451 -8.109 1.00 95.06 217 LEU A CA 1
ATOM 1803 C C . LEU A 1 217 ? 5.880 4.928 -8.178 1.00 95.06 217 LEU A C 1
ATOM 1805 O O . LEU A 1 217 ? 6.598 4.290 -8.949 1.00 95.06 217 LEU A O 1
ATOM 1809 N N . LEU A 1 218 ? 4.951 4.351 -7.415 1.00 94.75 218 LEU A N 1
ATOM 1810 C CA . LEU A 1 218 ? 4.719 2.909 -7.391 1.00 94.75 218 LEU A CA 1
ATOM 1811 C C . LEU A 1 218 ? 4.253 2.383 -8.760 1.00 94.75 218 LEU A C 1
ATOM 1813 O O . LEU A 1 218 ? 4.766 1.366 -9.227 1.00 94.75 218 LEU A O 1
ATOM 1817 N N . VAL A 1 219 ? 3.373 3.108 -9.461 1.00 93.25 219 VAL A N 1
ATOM 1818 C CA . VAL A 1 219 ? 2.946 2.767 -10.832 1.00 93.25 219 VAL A CA 1
ATOM 1819 C C . VAL A 1 219 ? 4.122 2.796 -11.812 1.00 93.25 219 VAL A C 1
ATOM 1821 O O . VAL A 1 219 ? 4.247 1.892 -12.642 1.00 93.25 219 VAL A O 1
ATOM 1824 N N . VAL A 1 220 ? 5.024 3.780 -11.714 1.00 95.56 220 VAL A N 1
ATOM 1825 C CA . VAL A 1 220 ? 6.245 3.819 -12.539 1.00 95.56 220 VAL A CA 1
ATOM 1826 C C . VAL A 1 220 ? 7.120 2.588 -12.271 1.00 95.56 220 VAL A C 1
ATOM 1828 O O . VAL A 1 220 ? 7.597 1.973 -13.226 1.00 95.56 220 VAL A O 1
ATOM 1831 N N . CYS A 1 221 ? 7.281 2.173 -11.010 1.00 96.00 221 CYS A N 1
ATOM 1832 C CA . CYS A 1 221 ? 8.023 0.962 -10.643 1.00 96.00 221 CYS A CA 1
ATOM 1833 C C . CYS A 1 221 ? 7.405 -0.321 -11.227 1.00 96.00 221 CYS A C 1
ATOM 1835 O O . CYS A 1 221 ? 8.131 -1.178 -11.742 1.00 96.00 221 CYS A O 1
ATOM 1837 N N . VAL A 1 222 ? 6.076 -0.461 -11.172 1.00 93.19 222 VAL A N 1
ATOM 1838 C CA . VAL A 1 222 ? 5.357 -1.614 -11.744 1.00 93.19 222 VAL A CA 1
ATOM 1839 C C . VAL A 1 222 ? 5.468 -1.622 -13.266 1.00 93.19 222 VAL A C 1
ATOM 1841 O O . VAL A 1 222 ? 5.833 -2.641 -13.847 1.00 93.19 222 VAL A O 1
ATOM 1844 N N . THR A 1 223 ? 5.234 -0.480 -13.916 1.00 93.25 223 THR A N 1
ATOM 1845 C CA . THR A 1 223 ? 5.310 -0.349 -15.382 1.00 93.25 223 THR A CA 1
ATOM 1846 C C . THR A 1 223 ? 6.712 -0.678 -15.893 1.00 93.25 223 THR A C 1
ATOM 1848 O O . THR A 1 223 ? 6.864 -1.424 -16.859 1.00 93.25 223 THR A O 1
ATOM 1851 N N . PHE A 1 224 ? 7.745 -0.184 -15.204 1.00 93.12 224 PHE A N 1
ATOM 1852 C CA . PHE A 1 224 ? 9.135 -0.543 -15.474 1.00 93.12 224 PHE A CA 1
ATOM 1853 C C . PHE A 1 224 ? 9.377 -2.049 -15.296 1.00 93.12 224 PHE A C 1
ATOM 1855 O O . PHE A 1 224 ? 9.997 -2.676 -16.152 1.00 93.12 224 PHE A O 1
ATOM 1862 N N . SER A 1 225 ? 8.873 -2.645 -14.212 1.00 91.00 225 SER A N 1
ATOM 1863 C CA . SER A 1 225 ? 9.065 -4.074 -13.932 1.00 91.00 225 SER A CA 1
ATOM 1864 C C . SER A 1 225 ? 8.431 -4.957 -15.006 1.00 91.00 225 SER A C 1
ATOM 1866 O O . SER A 1 225 ? 9.090 -5.864 -15.509 1.00 91.00 225 SER A O 1
ATOM 1868 N N . ASN A 1 226 ? 7.195 -4.650 -15.408 1.00 89.19 226 ASN A N 1
ATOM 1869 C CA . ASN A 1 226 ? 6.484 -5.366 -16.468 1.00 89.19 226 ASN A CA 1
ATOM 1870 C C . ASN A 1 226 ? 7.206 -5.225 -17.813 1.00 89.19 226 ASN A C 1
ATOM 1872 O O . ASN A 1 226 ? 7.393 -6.214 -18.515 1.00 89.19 226 ASN A O 1
ATOM 1876 N N . TYR A 1 227 ? 7.672 -4.014 -18.143 1.00 87.50 227 TYR A N 1
ATOM 1877 C CA . TYR A 1 227 ? 8.470 -3.779 -19.344 1.00 87.50 227 TYR A CA 1
ATOM 1878 C C . TYR A 1 227 ? 9.723 -4.661 -19.351 1.00 87.50 227 TYR A C 1
ATOM 1880 O O . TYR A 1 227 ? 9.933 -5.416 -20.292 1.00 87.50 227 TYR A O 1
ATOM 1888 N N . VAL A 1 228 ? 10.519 -4.659 -18.277 1.00 83.31 228 VAL A N 1
ATOM 1889 C CA . VAL A 1 228 ? 11.740 -5.482 -18.207 1.00 83.31 228 VAL A CA 1
ATOM 1890 C C . VAL A 1 228 ? 11.440 -6.987 -18.224 1.00 83.31 228 VAL A C 1
ATOM 1892 O O . VAL A 1 228 ? 12.211 -7.739 -18.818 1.00 83.31 228 VAL A O 1
ATOM 1895 N N . GLN A 1 229 ? 10.334 -7.440 -17.625 1.00 81.62 229 GLN A N 1
ATOM 1896 C CA . GLN A 1 229 ? 9.919 -8.849 -17.674 1.00 81.62 229 GLN A CA 1
ATOM 1897 C C . GLN A 1 229 ? 9.597 -9.307 -19.102 1.00 81.62 229 GLN A C 1
ATOM 1899 O O . GLN A 1 229 ? 10.175 -10.291 -19.555 1.00 81.62 229 GLN A O 1
ATOM 1904 N N . VAL A 1 230 ? 8.763 -8.564 -19.839 1.00 80.44 230 VAL A N 1
ATOM 1905 C CA . VAL A 1 230 ? 8.412 -8.892 -21.237 1.00 80.44 230 VAL A CA 1
ATOM 1906 C C . VAL A 1 230 ? 9.657 -8.939 -22.123 1.00 80.44 230 VAL A C 1
ATOM 1908 O O . VAL A 1 230 ? 9.783 -9.792 -23.003 1.00 80.44 230 VAL A O 1
ATOM 1911 N N . LEU A 1 231 ? 10.612 -8.044 -21.876 1.00 74.50 231 LEU A N 1
ATOM 1912 C CA . LEU A 1 231 ? 11.862 -8.017 -22.627 1.00 74.50 231 LEU A CA 1
ATOM 1913 C C . LEU A 1 231 ? 12.762 -9.216 -22.320 1.00 74.50 231 LEU A C 1
ATOM 1915 O O . LEU A 1 231 ? 13.424 -9.718 -23.225 1.00 74.50 231 LEU A O 1
ATOM 1919 N N . ALA A 1 232 ? 12.782 -9.692 -21.072 1.00 71.44 232 ALA A N 1
ATOM 1920 C CA . ALA A 1 232 ? 13.519 -10.897 -20.699 1.00 71.44 232 ALA A CA 1
ATOM 1921 C C . ALA A 1 232 ? 12.964 -12.166 -21.376 1.00 71.44 232 ALA A C 1
ATOM 1923 O O . ALA A 1 232 ? 13.705 -13.130 -21.548 1.00 71.44 232 ALA A O 1
ATOM 1924 N N . GLU A 1 233 ? 11.699 -12.166 -21.800 1.00 73.38 233 GLU A N 1
ATOM 1925 C CA . GLU A 1 233 ? 11.094 -13.264 -22.568 1.00 73.38 233 GLU A CA 1
ATOM 1926 C C . GLU A 1 233 ? 11.424 -13.196 -24.072 1.00 73.38 233 GLU A C 1
ATOM 1928 O O . GLU A 1 233 ? 11.427 -14.223 -24.746 1.00 73.38 233 GLU A O 1
ATOM 1933 N N . HIS A 1 234 ? 11.765 -12.012 -24.600 1.00 74.38 234 HIS A N 1
ATOM 1934 C CA . HIS A 1 234 ? 11.969 -11.761 -26.038 1.00 74.38 234 HIS A CA 1
ATOM 1935 C C . HIS A 1 234 ? 13.394 -11.282 -26.389 1.00 74.38 234 HIS A C 1
ATOM 1937 O O . HIS A 1 234 ? 13.591 -10.597 -27.397 1.00 74.38 234 HIS A O 1
ATOM 1943 N N . VAL A 1 235 ? 14.393 -11.633 -25.568 1.00 65.56 235 VAL A N 1
ATOM 1944 C CA . VAL A 1 235 ? 15.779 -11.104 -25.605 1.00 65.56 235 VAL A CA 1
ATOM 1945 C C . VAL A 1 235 ? 16.397 -11.091 -27.012 1.00 65.56 235 VAL A C 1
ATOM 1947 O O . VAL A 1 235 ? 17.026 -10.100 -27.392 1.00 65.56 235 VAL A O 1
ATOM 1950 N N . ASP A 1 236 ? 16.164 -12.135 -27.812 1.00 60.75 236 ASP A N 1
ATOM 1951 C CA . ASP A 1 236 ? 16.724 -12.285 -29.164 1.00 60.75 236 ASP A CA 1
ATOM 1952 C C . ASP A 1 236 ? 16.247 -11.210 -30.160 1.00 60.75 236 ASP A C 1
ATOM 1954 O O . ASP A 1 236 ? 16.988 -10.836 -31.074 1.00 60.75 236 ASP A O 1
ATOM 1958 N N . HIS A 1 237 ? 15.040 -10.665 -29.977 1.00 61.41 237 HIS A N 1
ATOM 1959 C CA . HIS A 1 237 ? 14.493 -9.607 -30.832 1.00 61.41 237 HIS A CA 1
ATOM 1960 C C . HIS A 1 237 ? 14.992 -8.202 -30.450 1.00 61.41 237 HIS A C 1
ATOM 1962 O O . HIS A 1 237 ? 15.032 -7.316 -31.303 1.00 61.41 237 HIS A O 1
ATOM 1968 N N . ILE A 1 238 ? 15.405 -7.997 -29.196 1.00 55.97 238 ILE A N 1
ATOM 1969 C CA . ILE A 1 238 ? 15.640 -6.665 -28.604 1.00 55.97 238 ILE A CA 1
ATOM 1970 C C . ILE A 1 238 ? 17.113 -6.260 -28.605 1.00 55.97 238 ILE A C 1
ATOM 1972 O O . ILE A 1 238 ? 17.414 -5.069 -28.596 1.00 55.97 238 ILE A O 1
ATOM 1976 N N . LEU A 1 239 ? 18.055 -7.204 -28.717 1.00 57.91 239 LEU A N 1
ATOM 1977 C CA . LEU A 1 239 ? 19.482 -6.884 -28.913 1.00 57.91 239 LEU A CA 1
ATOM 1978 C C . LEU A 1 239 ? 19.747 -5.982 -30.141 1.00 57.91 239 LEU A C 1
ATOM 1980 O O . LEU A 1 239 ? 20.858 -5.480 -30.300 1.00 57.91 239 LEU A O 1
ATOM 1984 N N . ARG A 1 240 ? 18.737 -5.774 -30.996 1.00 57.31 240 ARG A N 1
ATOM 1985 C CA . ARG A 1 240 ? 18.759 -4.929 -32.194 1.00 57.31 240 ARG A CA 1
ATOM 1986 C C . ARG A 1 240 ? 17.998 -3.603 -32.053 1.00 57.31 240 ARG A C 1
ATOM 1988 O O . ARG A 1 240 ? 18.023 -2.824 -32.999 1.00 57.31 240 ARG A O 1
ATOM 1995 N N . ASP A 1 241 ? 17.309 -3.353 -30.937 1.00 65.31 241 ASP A N 1
ATOM 1996 C CA . ASP A 1 241 ? 16.448 -2.175 -30.770 1.00 65.31 241 ASP A CA 1
ATOM 1997 C C . ASP A 1 241 ? 17.173 -1.029 -30.040 1.00 65.31 241 ASP A C 1
ATOM 1999 O O . ASP A 1 241 ? 17.404 -1.066 -28.828 1.00 65.31 241 ASP A O 1
ATOM 2003 N N . GLU A 1 242 ? 17.524 0.019 -30.787 1.00 65.06 242 GLU A N 1
ATOM 2004 C CA . GLU A 1 242 ? 18.169 1.232 -30.266 1.00 65.06 242 GLU A CA 1
ATOM 2005 C C . GLU A 1 242 ? 17.230 2.080 -29.380 1.00 65.06 242 GLU A C 1
ATOM 2007 O O . GLU A 1 242 ? 17.695 2.896 -28.578 1.00 65.06 242 GLU A O 1
ATOM 2012 N N . ASN A 1 243 ? 15.909 1.862 -29.440 1.00 76.50 243 ASN A N 1
ATOM 2013 C CA . ASN A 1 243 ? 14.935 2.617 -28.641 1.00 76.50 243 ASN A CA 1
ATOM 2014 C C . ASN A 1 243 ? 14.878 2.178 -27.169 1.00 76.50 243 ASN A C 1
ATOM 2016 O O . ASN A 1 243 ? 14.279 2.867 -26.330 1.00 76.50 243 ASN A O 1
ATOM 2020 N N . PHE A 1 244 ? 15.504 1.051 -26.819 1.00 77.12 244 PHE A N 1
ATOM 2021 C CA . PHE A 1 244 ? 15.473 0.527 -25.456 1.00 77.12 244 PHE A CA 1
ATOM 2022 C C . PHE A 1 244 ? 16.167 1.469 -24.461 1.00 77.12 244 PHE A C 1
ATOM 2024 O O . PHE A 1 244 ? 15.594 1.802 -23.422 1.00 77.12 244 PHE A O 1
ATOM 2031 N N . GLU A 1 245 ? 17.371 1.950 -24.787 1.00 80.12 245 GLU A N 1
ATOM 2032 C CA . GLU A 1 245 ? 18.131 2.849 -23.908 1.00 80.12 245 GLU A CA 1
ATOM 2033 C C . GLU A 1 245 ? 17.365 4.155 -23.654 1.00 80.12 245 GLU A C 1
ATOM 2035 O O . GLU A 1 245 ? 17.244 4.589 -22.506 1.00 80.12 245 GLU A O 1
ATOM 2040 N N . GLN A 1 246 ? 16.743 4.720 -24.695 1.00 85.56 246 GLN A N 1
ATOM 2041 C CA . GLN A 1 246 ? 15.892 5.906 -24.568 1.00 85.56 246 GLN A CA 1
ATOM 2042 C C . GLN A 1 246 ? 14.690 5.654 -23.651 1.00 85.56 246 GLN A C 1
ATOM 2044 O O . GLN A 1 246 ? 14.321 6.516 -22.853 1.00 85.56 246 GLN A O 1
ATOM 2049 N N . THR A 1 247 ? 14.082 4.471 -23.733 1.00 88.75 247 THR A N 1
ATOM 2050 C CA . THR A 1 247 ? 12.937 4.103 -22.892 1.00 88.75 247 THR A CA 1
ATOM 2051 C C . THR A 1 247 ? 13.339 3.984 -21.422 1.00 88.75 247 THR A C 1
ATOM 2053 O O . THR A 1 247 ? 12.646 4.509 -20.550 1.00 88.75 247 THR A O 1
ATOM 2056 N N . ILE A 1 248 ? 14.497 3.383 -21.130 1.00 88.38 248 ILE A N 1
ATOM 2057 C CA . ILE A 1 248 ? 15.046 3.325 -19.766 1.00 88.38 248 ILE A CA 1
ATOM 2058 C C . ILE A 1 248 ? 15.361 4.724 -19.231 1.00 88.38 248 ILE A C 1
ATOM 2060 O O . ILE A 1 248 ? 15.017 5.023 -18.087 1.00 88.38 248 ILE A O 1
ATOM 2064 N N . MET A 1 249 ? 15.941 5.604 -20.053 1.00 88.69 249 MET A N 1
ATOM 2065 C CA . MET A 1 249 ? 16.173 6.999 -19.666 1.00 88.69 249 MET A CA 1
ATOM 2066 C C . MET A 1 249 ? 14.862 7.729 -19.350 1.00 88.69 249 MET A C 1
ATOM 2068 O O . MET A 1 249 ? 14.788 8.435 -18.348 1.00 88.69 249 MET A O 1
ATOM 2072 N N . ARG A 1 250 ? 13.795 7.514 -20.134 1.00 92.44 250 ARG A N 1
ATOM 2073 C CA . ARG A 1 250 ? 12.466 8.086 -19.849 1.00 92.44 250 ARG A CA 1
ATOM 2074 C C . ARG A 1 250 ? 11.909 7.610 -18.508 1.00 92.44 250 ARG A C 1
ATOM 2076 O O . ARG A 1 250 ? 11.389 8.436 -17.757 1.00 92.44 250 ARG A O 1
ATOM 2083 N N . PHE A 1 251 ? 12.028 6.317 -18.188 1.00 93.88 251 PHE A N 1
ATOM 2084 C CA . PHE A 1 251 ? 11.634 5.800 -16.872 1.00 93.88 251 PHE A CA 1
ATOM 2085 C C . PHE A 1 251 ? 12.445 6.445 -15.745 1.00 93.88 251 PHE A C 1
ATOM 2087 O O . PHE A 1 251 ? 11.861 6.834 -14.735 1.00 93.88 251 PHE A O 1
ATOM 2094 N N . ASP A 1 252 ? 13.756 6.613 -15.929 1.00 91.25 252 ASP A N 1
ATOM 2095 C CA . ASP A 1 252 ? 14.617 7.255 -14.934 1.00 91.25 252 ASP A CA 1
ATOM 2096 C C . ASP A 1 252 ? 14.240 8.722 -14.693 1.00 91.25 252 ASP A C 1
ATOM 2098 O O . ASP A 1 252 ? 14.076 9.151 -13.547 1.00 91.25 252 ASP A O 1
ATOM 2102 N N . THR A 1 253 ? 14.025 9.495 -15.760 1.00 91.62 253 THR A N 1
ATOM 2103 C CA . THR A 1 253 ? 13.584 10.890 -15.649 1.00 91.62 253 THR A CA 1
ATOM 2104 C C . THR A 1 253 ? 12.220 10.989 -14.967 1.00 91.62 253 THR A C 1
ATOM 2106 O O . THR A 1 253 ? 12.050 11.821 -14.076 1.00 91.62 253 THR A O 1
ATOM 2109 N N . ASN A 1 254 ? 11.259 10.128 -15.323 1.00 94.12 254 ASN A N 1
ATOM 2110 C CA . ASN A 1 254 ? 9.935 10.126 -14.694 1.00 94.12 254 ASN A CA 1
ATOM 2111 C C . ASN A 1 254 ? 9.992 9.769 -13.208 1.00 94.12 254 ASN A C 1
ATOM 2113 O O . ASN A 1 254 ? 9.384 10.463 -12.392 1.00 94.12 254 ASN A O 1
ATOM 2117 N N . PHE A 1 255 ? 10.728 8.713 -12.860 1.00 94.44 255 PHE A N 1
ATOM 2118 C CA . PHE A 1 255 ? 10.905 8.292 -11.475 1.00 94.44 255 PHE A CA 1
ATOM 2119 C C . PHE A 1 255 ? 11.590 9.387 -10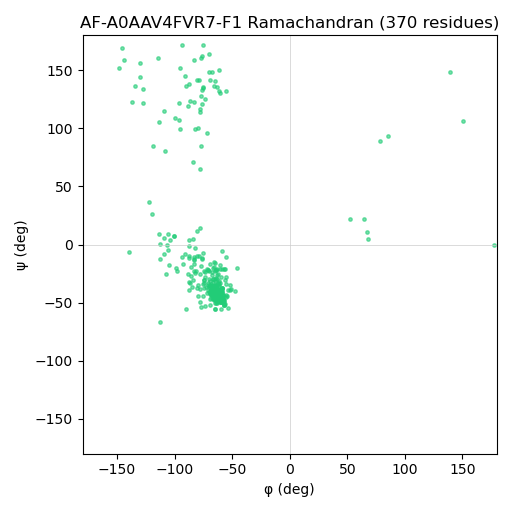.655 1.00 94.44 255 PHE A C 1
ATOM 2121 O O . PHE A 1 255 ? 11.096 9.773 -9.600 1.00 94.44 255 PHE A O 1
ATOM 2128 N N . SER A 1 256 ? 12.686 9.944 -11.175 1.00 90.81 256 SER A N 1
ATOM 2129 C CA . SER A 1 256 ? 13.426 11.015 -10.509 1.00 90.81 256 SER A CA 1
ATOM 2130 C C . SER A 1 256 ? 12.548 12.247 -10.296 1.00 90.81 256 SER A C 1
ATOM 2132 O O . SER A 1 256 ? 12.511 12.777 -9.195 1.00 90.81 256 SER A O 1
ATOM 2134 N N . ARG A 1 257 ? 11.780 12.669 -11.307 1.00 90.50 257 ARG A N 1
ATOM 2135 C CA . ARG A 1 257 ? 10.875 13.819 -11.195 1.00 90.50 257 ARG A CA 1
ATOM 2136 C C . ARG A 1 257 ? 9.848 13.633 -10.076 1.00 90.50 257 ARG A C 1
ATOM 2138 O O . ARG A 1 257 ? 9.687 14.540 -9.271 1.00 90.50 257 ARG A O 1
ATOM 2145 N N . HIS A 1 258 ? 9.184 12.479 -10.008 1.00 93.12 258 HIS A N 1
ATOM 2146 C CA . HIS A 1 258 ? 8.197 12.221 -8.956 1.00 93.12 258 HIS A CA 1
ATOM 2147 C C . HIS A 1 258 ? 8.819 12.035 -7.572 1.00 93.12 258 HIS A C 1
ATOM 2149 O O . HIS A 1 258 ? 8.213 12.419 -6.580 1.00 93.12 258 HIS A O 1
ATOM 2155 N N . LEU A 1 259 ? 10.025 11.471 -7.486 1.00 90.75 259 LEU A N 1
ATOM 2156 C CA . LEU A 1 259 ? 10.715 11.322 -6.208 1.00 90.75 259 LEU A CA 1
ATOM 2157 C C . LEU A 1 259 ? 11.104 12.689 -5.645 1.00 90.75 259 LEU A C 1
ATOM 2159 O O . LEU A 1 259 ? 10.915 12.944 -4.464 1.00 90.75 259 LEU A O 1
ATOM 2163 N N . LEU A 1 260 ? 11.599 13.581 -6.500 1.00 87.44 260 LEU A N 1
ATOM 2164 C CA . LEU A 1 260 ? 11.936 14.942 -6.098 1.00 87.44 260 LEU A CA 1
ATOM 2165 C C . LEU A 1 260 ? 10.688 15.751 -5.727 1.00 87.44 260 LEU A C 1
ATOM 2167 O O . LEU A 1 260 ? 10.711 16.465 -4.735 1.00 87.44 260 LEU A O 1
ATOM 2171 N N . GLU A 1 261 ? 9.590 15.579 -6.467 1.00 88.88 261 GLU A N 1
ATOM 2172 C CA . GLU A 1 261 ? 8.275 16.143 -6.129 1.00 88.88 261 GLU A CA 1
ATOM 2173 C C . GLU A 1 261 ? 7.782 15.657 -4.753 1.00 88.88 261 GLU A C 1
ATOM 2175 O O . GLU A 1 261 ? 7.282 16.456 -3.968 1.00 88.88 261 GLU A O 1
ATOM 2180 N N . LEU A 1 262 ? 7.971 14.371 -4.430 1.00 90.38 262 LEU A N 1
ATOM 2181 C CA . LEU A 1 262 ? 7.615 13.809 -3.124 1.00 90.38 262 LEU A CA 1
ATOM 2182 C C . LEU A 1 262 ? 8.438 14.437 -1.997 1.00 90.38 262 LEU A C 1
ATOM 2184 O O . LEU A 1 262 ? 7.873 14.861 -0.995 1.00 90.38 262 LEU A O 1
ATOM 2188 N N . LEU A 1 263 ? 9.763 14.482 -2.156 1.00 86.69 263 LEU A N 1
ATOM 2189 C CA . LEU A 1 263 ? 10.662 15.022 -1.135 1.00 86.69 263 LEU A CA 1
ATOM 2190 C C . LEU A 1 263 ? 10.368 16.500 -0.860 1.00 86.69 263 LEU A C 1
ATOM 2192 O O . LEU A 1 263 ? 10.251 16.881 0.299 1.00 86.69 263 LEU A O 1
ATOM 2196 N N . ASP A 1 264 ? 10.178 17.304 -1.909 1.00 84.31 264 ASP A N 1
ATOM 2197 C CA . ASP A 1 264 ? 9.839 18.728 -1.790 1.00 84.31 264 ASP A CA 1
ATOM 2198 C C . ASP A 1 264 ? 8.529 18.920 -1.007 1.00 84.31 264 ASP A C 1
ATOM 2200 O O . ASP A 1 264 ? 8.459 19.699 -0.060 1.00 84.31 264 ASP A O 1
ATOM 2204 N N . LYS A 1 265 ? 7.512 18.105 -1.312 1.00 86.44 265 LYS A N 1
ATOM 2205 C CA . LYS A 1 265 ? 6.212 18.164 -0.631 1.00 86.44 265 LYS A CA 1
ATOM 2206 C C . LYS A 1 265 ? 6.254 17.721 0.823 1.00 86.44 265 LYS A C 1
ATOM 2208 O O . LYS A 1 265 ? 5.613 18.347 1.662 1.00 86.44 265 LYS A O 1
ATOM 2213 N N . ILE A 1 266 ? 7.021 16.680 1.141 1.00 84.94 266 ILE A N 1
ATOM 2214 C CA . ILE A 1 266 ? 7.227 16.260 2.532 1.00 84.94 266 ILE A CA 1
ATOM 2215 C C . ILE A 1 266 ? 7.919 17.379 3.325 1.00 84.94 266 ILE A C 1
ATOM 2217 O O . ILE A 1 266 ? 7.555 17.636 4.472 1.00 84.94 266 ILE A O 1
ATOM 2221 N N . MET A 1 267 ? 8.883 18.079 2.719 1.00 79.50 267 MET A N 1
ATOM 2222 C CA . MET A 1 267 ? 9.569 19.205 3.358 1.00 79.50 267 MET A CA 1
ATOM 2223 C C . MET A 1 267 ? 8.650 20.416 3.572 1.00 79.50 267 MET A C 1
ATOM 2225 O O . MET A 1 267 ? 8.693 21.046 4.636 1.00 79.50 267 MET A O 1
ATOM 2229 N N . ASP A 1 268 ? 7.781 20.716 2.609 1.00 81.12 268 ASP A N 1
ATOM 2230 C CA . ASP A 1 268 ? 6.747 21.742 2.758 1.00 81.12 268 ASP A CA 1
ATOM 2231 C C . ASP A 1 268 ? 5.772 21.391 3.897 1.00 81.12 268 ASP A C 1
ATOM 2233 O O . ASP A 1 268 ? 5.468 22.237 4.739 1.00 81.12 268 ASP A O 1
ATOM 2237 N N . GLU A 1 269 ? 5.303 20.143 3.994 1.00 77.38 269 GLU A N 1
ATOM 2238 C CA . GLU A 1 269 ? 4.427 19.723 5.099 1.00 77.38 269 GLU A CA 1
ATOM 2239 C C . GLU A 1 269 ? 5.155 19.751 6.458 1.00 77.38 269 GLU A C 1
ATOM 2241 O O . GLU A 1 269 ? 4.587 20.205 7.458 1.00 77.38 269 GLU A O 1
ATOM 2246 N N . PHE A 1 270 ? 6.440 19.379 6.498 1.00 71.62 270 PHE A N 1
ATOM 2247 C CA . PHE A 1 270 ? 7.268 19.454 7.705 1.00 71.62 270 PHE A CA 1
ATOM 2248 C C . PHE A 1 270 ? 7.394 20.884 8.247 1.00 71.62 270 PHE A C 1
ATOM 2250 O O . PHE A 1 270 ? 7.195 21.112 9.443 1.00 71.62 270 PHE A O 1
ATOM 2257 N N . THR A 1 271 ? 7.692 21.860 7.381 1.00 68.81 271 THR A N 1
ATOM 2258 C CA . THR A 1 271 ? 7.848 23.267 7.802 1.00 68.81 271 THR A CA 1
ATOM 2259 C C . THR A 1 271 ? 6.564 23.871 8.365 1.00 68.81 271 THR A C 1
ATOM 2261 O O . THR A 1 271 ? 6.632 24.764 9.208 1.00 68.81 271 THR A O 1
ATOM 2264 N N . ASN A 1 272 ? 5.404 23.361 7.948 1.00 65.81 272 ASN A N 1
ATOM 2265 C CA . ASN A 1 272 ? 4.106 23.841 8.408 1.00 65.81 272 ASN A CA 1
ATOM 2266 C C . ASN A 1 272 ? 3.618 23.150 9.691 1.00 65.81 272 ASN A C 1
ATOM 2268 O O . ASN A 1 272 ? 2.932 23.788 10.488 1.00 65.81 272 ASN A O 1
ATOM 2272 N N . SER A 1 273 ? 3.951 21.870 9.902 1.00 62.50 273 SER A N 1
ATOM 2273 C CA . SER A 1 273 ? 3.367 21.065 10.988 1.00 62.50 273 SER A CA 1
ATOM 2274 C C . SER A 1 273 ? 4.324 20.734 12.143 1.00 62.50 273 SER A C 1
ATOM 2276 O O . SER A 1 273 ? 3.864 20.200 13.149 1.00 62.50 273 SER A O 1
ATOM 2278 N N . TYR A 1 274 ? 5.631 21.026 12.037 1.00 58.84 274 TYR A N 1
ATOM 2279 C CA . TYR A 1 274 ? 6.667 20.610 13.009 1.00 58.84 274 TYR A CA 1
ATOM 2280 C C . TYR A 1 274 ? 6.665 19.095 13.322 1.00 58.84 274 TYR A C 1
ATOM 2282 O O . TYR A 1 274 ? 7.169 18.656 14.356 1.00 58.84 274 TYR A O 1
ATOM 2290 N N . GLU A 1 275 ? 6.113 18.263 12.434 1.00 59.97 275 GLU A N 1
ATOM 2291 C CA . GLU A 1 275 ? 6.011 16.819 12.650 1.00 59.97 275 GLU A CA 1
ATOM 2292 C C . GLU A 1 275 ? 7.314 16.111 12.285 1.00 59.97 275 GLU A C 1
ATOM 2294 O O . GLU A 1 275 ? 7.599 15.804 11.130 1.00 59.97 275 GLU A O 1
ATOM 2299 N N . HIS A 1 276 ? 8.114 15.817 13.308 1.00 63.62 276 HIS A N 1
ATOM 2300 C CA . HIS A 1 276 ? 9.443 15.219 13.176 1.00 63.62 276 HIS A CA 1
ATOM 2301 C C . HIS A 1 276 ? 9.479 13.850 12.474 1.00 63.62 276 HIS A C 1
ATOM 2303 O O . HIS A 1 276 ? 10.526 13.467 11.958 1.00 63.62 276 HIS A O 1
ATOM 2309 N N . LYS A 1 277 ? 8.364 13.111 12.413 1.00 66.06 277 LYS A N 1
ATOM 2310 C CA . LYS A 1 277 ? 8.334 11.764 11.820 1.00 66.06 277 LYS A CA 1
ATOM 2311 C C . LYS A 1 277 ? 8.456 11.789 10.296 1.00 66.06 277 LYS A C 1
ATOM 2313 O O . LYS A 1 277 ? 9.220 11.007 9.741 1.00 66.06 277 LYS A O 1
ATOM 2318 N N . LEU A 1 278 ? 7.775 12.714 9.620 1.00 68.88 278 LEU A N 1
ATOM 2319 C CA . LEU A 1 278 ? 7.865 12.890 8.162 1.00 68.88 278 LEU A CA 1
ATOM 2320 C C . LEU A 1 278 ? 9.272 13.321 7.710 1.00 68.88 278 LEU A C 1
ATOM 2322 O O . LEU A 1 278 ? 9.672 13.069 6.579 1.00 68.88 278 LEU A O 1
ATOM 2326 N N . PHE A 1 279 ? 10.074 13.907 8.598 1.00 70.50 279 PHE A N 1
ATOM 2327 C CA . PHE A 1 279 ? 11.460 14.254 8.288 1.00 70.50 279 PHE A CA 1
ATOM 2328 C C . PHE A 1 279 ? 12.393 13.030 8.246 1.00 70.50 279 PHE A C 1
ATOM 2330 O O . PHE A 1 279 ? 13.352 12.996 7.471 1.00 70.50 279 PHE A O 1
ATOM 2337 N N . ASN A 1 280 ? 12.106 11.985 9.028 1.00 75.19 280 ASN A N 1
ATOM 2338 C CA . ASN A 1 280 ? 12.958 10.795 9.085 1.00 75.19 280 ASN A CA 1
ATOM 2339 C C . ASN A 1 280 ? 13.017 10.059 7.740 1.00 75.19 280 ASN A C 1
ATOM 2341 O O . ASN A 1 280 ? 14.086 9.594 7.334 1.00 75.19 280 ASN A O 1
ATOM 2345 N N . ILE A 1 281 ? 11.902 10.021 7.003 1.00 77.56 281 ILE A N 1
ATOM 2346 C CA . ILE A 1 281 ? 11.880 9.425 5.667 1.00 77.56 281 ILE A CA 1
ATOM 2347 C C . ILE A 1 281 ? 12.737 10.214 4.673 1.00 77.56 281 ILE A C 1
ATOM 2349 O O . ILE A 1 281 ? 13.419 9.598 3.858 1.00 77.56 281 ILE A O 1
ATOM 2353 N N . VAL A 1 282 ? 12.793 11.546 4.771 1.00 77.31 282 VAL A N 1
ATOM 2354 C CA . VAL A 1 282 ? 13.652 12.373 3.908 1.00 77.31 282 VAL A CA 1
ATOM 2355 C C . VAL A 1 282 ? 15.122 12.037 4.152 1.00 77.31 282 VAL A C 1
ATOM 2357 O O . VAL A 1 282 ? 15.843 11.723 3.205 1.00 77.31 282 VAL A O 1
ATOM 2360 N N . ASN A 1 283 ? 15.547 11.983 5.418 1.00 74.44 283 ASN A N 1
ATOM 2361 C CA . ASN A 1 283 ? 16.919 11.607 5.777 1.00 74.44 283 ASN A CA 1
ATOM 2362 C C . ASN A 1 283 ? 17.290 10.194 5.325 1.00 74.44 283 ASN A C 1
ATOM 2364 O O . ASN A 1 283 ? 18.443 9.937 4.996 1.00 74.44 283 ASN A O 1
ATOM 2368 N N . ARG A 1 284 ? 16.339 9.256 5.313 1.00 77.31 284 ARG A N 1
ATOM 2369 C CA . ARG A 1 284 ? 16.592 7.892 4.829 1.00 77.31 284 ARG A CA 1
ATOM 2370 C C . ARG A 1 284 ? 16.672 7.811 3.317 1.00 77.31 284 ARG A C 1
ATOM 2372 O O . ARG A 1 284 ? 17.552 7.133 2.787 1.00 77.31 284 ARG A O 1
ATOM 2379 N N . LEU A 1 285 ? 15.747 8.472 2.627 1.00 77.81 285 LEU A N 1
ATOM 2380 C CA . LEU A 1 285 ? 15.700 8.482 1.169 1.00 77.81 285 LEU A CA 1
ATOM 2381 C C . LEU A 1 285 ? 16.902 9.211 0.567 1.00 77.81 285 LEU A C 1
ATOM 2383 O O . LEU A 1 285 ? 17.352 8.821 -0.512 1.00 77.81 285 LEU A O 1
ATOM 2387 N N . ASP A 1 286 ? 17.442 10.201 1.278 1.00 75.75 286 ASP A N 1
ATOM 2388 C CA . ASP A 1 286 ? 18.582 11.004 0.847 1.00 75.75 286 ASP A CA 1
ATOM 2389 C C . ASP A 1 286 ? 19.777 10.966 1.813 1.00 75.75 286 ASP A C 1
ATOM 2391 O O . ASP A 1 286 ? 20.494 11.945 2.001 1.00 75.75 286 ASP A O 1
ATOM 2395 N N . PHE A 1 287 ? 20.025 9.806 2.424 1.00 65.19 287 PHE A N 1
ATOM 2396 C CA . PHE A 1 287 ? 21.075 9.649 3.439 1.00 65.19 287 PHE A CA 1
ATOM 2397 C C . PHE A 1 287 ? 22.479 10.051 2.954 1.00 65.19 287 PHE A C 1
ATOM 2399 O O . PHE A 1 287 ? 23.320 10.485 3.737 1.00 65.19 287 PHE A O 1
ATOM 2406 N N . ASN A 1 288 ? 22.753 9.882 1.661 1.00 69.44 288 ASN A N 1
ATOM 2407 C CA . ASN A 1 288 ? 24.038 10.211 1.048 1.00 69.44 288 ASN A CA 1
ATOM 2408 C C . ASN A 1 288 ? 24.039 11.555 0.301 1.00 69.44 288 ASN A C 1
ATOM 2410 O O . ASN A 1 288 ? 25.009 11.825 -0.404 1.00 69.44 288 ASN A O 1
ATOM 2414 N N . GLY A 1 289 ? 22.970 12.353 0.398 1.00 67.44 289 GLY A N 1
ATOM 2415 C CA . GLY A 1 289 ? 22.831 13.629 -0.311 1.00 67.44 289 GLY A CA 1
ATOM 2416 C C . GLY A 1 289 ? 22.706 13.509 -1.836 1.00 67.44 289 GLY A C 1
ATOM 2417 O O . GLY A 1 289 ? 22.781 14.515 -2.540 1.00 67.44 289 GLY A O 1
ATOM 2418 N N . TYR A 1 290 ? 22.516 12.297 -2.372 1.00 69.50 290 TYR A N 1
ATOM 2419 C CA . TYR A 1 290 ? 22.423 12.048 -3.813 1.00 69.50 290 TYR A CA 1
ATOM 2420 C C . TYR A 1 290 ? 21.276 12.820 -4.485 1.00 69.50 290 TYR A C 1
ATOM 2422 O O . TYR A 1 290 ? 21.396 13.256 -5.634 1.00 69.50 290 TYR A O 1
ATOM 2430 N N . TYR A 1 291 ? 20.142 12.956 -3.800 1.00 68.62 291 TYR A N 1
ATOM 2431 C CA . TYR A 1 291 ? 18.985 13.696 -4.289 1.00 68.62 291 TYR A CA 1
ATOM 2432 C C . TYR A 1 291 ? 19.079 15.183 -3.957 1.00 68.62 291 TYR A C 1
ATOM 2434 O O . TYR A 1 291 ? 18.675 15.986 -4.798 1.00 68.62 291 TYR A O 1
ATOM 2442 N N . THR A 1 292 ? 19.681 15.555 -2.823 1.00 68.19 292 THR A N 1
ATOM 2443 C CA . THR A 1 292 ? 19.991 16.948 -2.467 1.00 68.19 292 THR A CA 1
ATOM 2444 C C . THR A 1 292 ? 20.840 17.612 -3.547 1.00 68.19 292 THR A C 1
ATOM 2446 O O . THR A 1 292 ? 20.432 18.638 -4.083 1.00 68.19 292 THR A O 1
ATOM 2449 N N . GLU A 1 293 ? 21.944 16.995 -3.978 1.00 67.50 293 GLU A N 1
ATOM 2450 C CA . GLU A 1 293 ? 22.797 17.554 -5.042 1.00 67.50 293 GLU A CA 1
ATOM 2451 C C . GLU A 1 293 ? 22.028 17.760 -6.361 1.00 67.50 293 GLU A C 1
ATOM 2453 O O . GLU A 1 293 ? 22.204 18.758 -7.065 1.00 67.50 293 GLU A O 1
ATOM 2458 N N . LYS A 1 294 ? 21.119 16.834 -6.698 1.00 65.81 294 LYS A N 1
ATOM 2459 C CA . LYS A 1 294 ? 20.260 16.941 -7.888 1.00 65.81 294 LYS A CA 1
ATOM 2460 C C . LYS A 1 294 ? 19.206 18.038 -7.758 1.00 65.81 294 LYS A C 1
ATOM 2462 O O . LYS A 1 294 ? 18.956 18.747 -8.732 1.00 65.81 294 LYS A O 1
ATOM 2467 N N . LEU A 1 295 ? 18.581 18.178 -6.591 1.00 63.81 295 LEU A N 1
ATOM 2468 C CA . LEU A 1 295 ? 17.634 19.257 -6.304 1.00 63.81 295 LEU A CA 1
ATOM 2469 C C . LEU A 1 295 ? 18.323 20.616 -6.395 1.00 63.81 295 LEU A C 1
ATOM 2471 O O . LEU A 1 295 ? 17.794 21.530 -7.026 1.00 63.81 295 LEU A O 1
ATOM 2475 N N . GLU A 1 296 ? 19.530 20.728 -5.843 1.00 66.38 296 GLU A N 1
ATOM 2476 C CA . GLU A 1 296 ? 20.345 21.933 -5.922 1.00 66.38 296 GLU A CA 1
ATOM 2477 C C . GLU A 1 296 ? 20.690 22.285 -7.372 1.00 66.38 296 GLU A C 1
ATOM 2479 O O . GLU A 1 296 ? 20.444 23.420 -7.786 1.00 66.38 296 GLU A O 1
ATOM 2484 N N . ALA A 1 297 ? 21.147 21.318 -8.174 1.00 65.00 297 ALA A N 1
ATOM 2485 C CA . ALA A 1 297 ? 21.443 21.519 -9.593 1.00 65.00 297 ALA A CA 1
ATOM 2486 C C . ALA A 1 297 ? 20.207 21.973 -10.392 1.00 65.00 297 ALA A C 1
ATOM 2488 O O . ALA A 1 297 ? 20.261 22.982 -11.096 1.00 65.00 297 ALA A O 1
ATOM 2489 N N . MET A 1 298 ? 19.061 21.304 -10.222 1.00 57.50 298 MET A N 1
ATOM 2490 C CA . MET A 1 298 ? 17.815 21.698 -10.894 1.00 57.50 298 MET A CA 1
ATOM 2491 C C . MET A 1 298 ? 17.297 23.064 -10.422 1.00 57.50 298 MET A C 1
ATOM 2493 O O . MET A 1 298 ? 16.742 23.828 -11.213 1.00 57.50 298 MET A O 1
ATOM 2497 N N . SER A 1 299 ? 17.451 23.395 -9.136 1.00 58.66 299 SER A N 1
ATOM 2498 C CA . SER A 1 299 ? 17.063 24.704 -8.599 1.00 58.66 299 SER A CA 1
ATOM 2499 C C . SER A 1 299 ? 17.967 25.820 -9.132 1.00 58.66 299 SER A C 1
ATOM 2501 O O . SER A 1 299 ? 17.485 26.917 -9.423 1.00 58.66 299 SER A O 1
ATOM 2503 N N . ALA A 1 300 ? 19.260 25.540 -9.320 1.00 60.16 300 ALA A N 1
ATOM 2504 C CA . ALA A 1 300 ? 20.215 26.453 -9.928 1.00 60.16 300 ALA A CA 1
ATOM 2505 C C . ALA A 1 300 ? 19.885 26.688 -11.408 1.00 60.16 300 ALA A C 1
ATOM 2507 O O . ALA A 1 300 ? 19.835 27.842 -11.825 1.00 60.16 300 ALA A O 1
ATOM 2508 N N . GLU A 1 301 ? 19.553 25.637 -12.162 1.00 59.56 301 GLU A N 1
ATOM 2509 C CA . GLU A 1 301 ? 19.093 25.741 -13.554 1.00 59.56 301 GLU A CA 1
ATOM 2510 C C . GLU A 1 301 ? 17.792 26.547 -13.676 1.00 59.56 301 GLU A C 1
ATOM 2512 O O . GLU A 1 301 ? 17.708 27.445 -14.512 1.00 59.56 301 GLU A O 1
ATOM 2517 N N . ARG A 1 302 ? 16.802 26.311 -12.801 1.00 54.38 302 ARG A N 1
ATOM 2518 C CA . ARG A 1 302 ? 15.563 27.112 -12.752 1.00 54.38 302 ARG A CA 1
ATOM 2519 C C . ARG A 1 302 ? 15.827 28.566 -12.377 1.00 54.38 302 ARG A C 1
ATOM 2521 O O . ARG A 1 302 ? 15.244 29.455 -12.978 1.00 54.38 302 ARG A O 1
ATOM 2528 N N . THR A 1 303 ? 16.732 28.821 -11.431 1.00 55.72 303 THR A N 1
ATOM 2529 C CA . THR A 1 303 ? 17.117 30.188 -11.047 1.00 55.72 303 THR A CA 1
ATOM 2530 C C . THR A 1 303 ? 17.824 30.892 -12.204 1.00 55.72 303 THR A C 1
ATOM 2532 O O . THR A 1 303 ? 17.549 32.056 -12.462 1.00 55.72 303 THR A O 1
ATOM 2535 N N . MET A 1 304 ? 18.702 30.201 -12.933 1.00 57.16 304 MET A N 1
ATOM 2536 C CA . MET A 1 304 ? 19.369 30.740 -14.121 1.00 57.16 304 MET A CA 1
ATOM 2537 C C . MET A 1 304 ? 18.378 31.003 -15.266 1.00 57.16 304 MET A C 1
ATOM 2539 O O . MET A 1 304 ? 18.467 32.048 -15.907 1.00 57.16 304 MET A O 1
ATOM 2543 N N . ALA A 1 305 ? 17.398 30.117 -15.469 1.00 55.47 305 ALA A N 1
ATOM 2544 C CA . ALA A 1 305 ? 16.314 30.300 -16.435 1.00 55.47 305 ALA A CA 1
ATOM 2545 C C . ALA A 1 305 ? 15.381 31.469 -16.053 1.00 55.47 305 ALA A C 1
ATOM 2547 O O . ALA A 1 305 ? 15.023 32.284 -16.905 1.00 55.47 305 ALA A O 1
ATOM 2548 N N . ASP A 1 306 ? 15.060 31.622 -14.767 1.00 46.62 306 ASP A N 1
ATOM 2549 C CA . ASP A 1 306 ? 14.306 32.765 -14.243 1.00 46.62 306 ASP A CA 1
ATOM 2550 C C . ASP A 1 306 ? 15.101 34.070 -14.358 1.00 46.62 306 ASP A C 1
ATOM 2552 O O . ASP A 1 306 ? 14.521 35.103 -14.671 1.00 46.62 306 ASP A O 1
ATOM 2556 N N . TYR A 1 307 ? 16.424 34.047 -14.175 1.00 50.50 307 TYR A N 1
ATOM 2557 C CA . TYR A 1 307 ? 17.288 35.210 -14.414 1.00 50.50 307 TYR A CA 1
ATOM 2558 C C . TYR A 1 307 ? 17.319 35.620 -15.891 1.00 50.50 307 TYR A C 1
ATOM 2560 O O . TYR A 1 307 ? 17.419 36.808 -16.181 1.00 50.50 307 TYR A O 1
ATOM 2568 N N . SER A 1 308 ? 17.181 34.671 -16.823 1.00 50.19 308 SER A N 1
ATOM 2569 C CA . SER A 1 308 ? 17.000 34.988 -18.245 1.00 50.19 308 SER A CA 1
ATOM 2570 C C . SER A 1 308 ? 15.585 35.468 -18.607 1.00 50.19 308 SER A C 1
ATOM 2572 O O . SER A 1 308 ? 15.398 36.000 -19.697 1.00 50.19 308 SER A O 1
ATOM 2574 N N . LEU A 1 309 ? 14.600 35.317 -17.7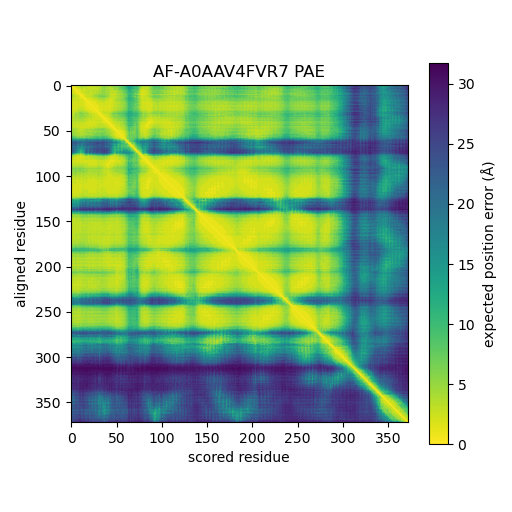10 1.00 47.03 309 LEU A N 1
ATOM 2575 C CA . LEU A 1 309 ? 13.195 35.701 -17.927 1.00 47.03 309 LEU A CA 1
ATOM 2576 C C . LEU A 1 309 ? 12.717 36.882 -17.054 1.00 47.03 309 LEU A C 1
ATOM 2578 O O . LEU A 1 309 ? 11.664 37.451 -17.332 1.00 47.03 309 LEU A O 1
ATOM 2582 N N . ARG A 1 310 ? 13.469 37.288 -16.023 1.00 39.38 310 ARG A N 1
ATOM 2583 C CA . ARG A 1 310 ? 13.145 38.403 -15.115 1.00 39.38 310 ARG A CA 1
ATOM 2584 C C . ARG A 1 310 ? 14.206 39.501 -15.163 1.00 39.38 310 ARG A C 1
ATOM 2586 O O . ARG A 1 310 ? 15.050 39.604 -14.275 1.00 39.38 310 ARG A O 1
ATOM 2593 N N . GLU A 1 311 ? 14.067 40.397 -16.137 1.00 41.00 311 GLU A N 1
ATOM 2594 C CA . GLU A 1 311 ? 14.489 41.794 -15.959 1.00 41.00 311 GLU A CA 1
ATOM 2595 C C . GLU A 1 311 ? 13.441 42.652 -15.227 1.00 41.00 311 GLU A C 1
ATOM 2597 O O . GLU A 1 311 ? 13.739 43.786 -14.868 1.00 41.00 311 GLU A O 1
ATOM 2602 N N . GLU A 1 312 ? 12.259 42.131 -14.873 1.00 38.22 312 GLU A N 1
ATOM 2603 C CA . GLU A 1 312 ? 11.281 42.902 -14.095 1.00 38.22 312 GLU A CA 1
ATOM 2604 C C . GLU A 1 312 ? 10.656 42.119 -12.930 1.00 38.22 312 GLU A C 1
ATOM 2606 O O . GLU A 1 312 ? 10.223 40.974 -13.054 1.00 38.22 312 GLU A O 1
ATOM 2611 N N . SER A 1 313 ? 10.569 42.819 -11.792 1.00 28.58 313 SER A N 1
ATOM 2612 C CA . SER A 1 313 ? 9.916 42.465 -10.522 1.00 28.58 313 SER A CA 1
ATOM 2613 C C . SER A 1 313 ? 10.729 41.638 -9.509 1.00 28.58 313 SER A C 1
ATOM 2615 O O . SER A 1 313 ? 10.736 40.406 -9.476 1.00 28.58 313 SER A O 1
ATOM 2617 N N . LYS A 1 314 ? 11.388 42.377 -8.603 1.00 37.75 314 LYS A N 1
ATOM 2618 C CA . LYS A 1 314 ? 12.029 41.902 -7.368 1.00 37.75 314 LYS A CA 1
ATOM 2619 C C . LYS A 1 314 ? 11.003 41.771 -6.236 1.00 37.75 314 LYS A C 1
ATOM 2621 O O . LYS A 1 314 ? 10.431 42.780 -5.845 1.00 37.75 314 LYS A O 1
ATOM 2626 N N . ASN A 1 315 ? 10.882 40.570 -5.667 1.00 36.66 315 ASN A N 1
ATOM 2627 C CA . ASN A 1 315 ? 10.875 40.237 -4.224 1.00 36.66 315 ASN A CA 1
ATOM 2628 C C . ASN A 1 315 ? 10.032 38.984 -3.969 1.00 36.66 315 ASN A C 1
ATOM 2630 O O . ASN A 1 315 ? 8.811 39.089 -3.991 1.00 36.66 315 ASN A O 1
ATOM 2634 N N . THR A 1 316 ? 10.680 37.840 -3.687 1.00 34.34 316 THR A N 1
ATOM 2635 C CA . THR A 1 316 ? 10.209 36.799 -2.725 1.00 34.34 316 THR A CA 1
ATOM 2636 C C . THR A 1 316 ? 11.089 35.535 -2.617 1.00 34.34 316 THR A C 1
ATOM 2638 O O . THR A 1 316 ? 10.789 34.686 -1.791 1.00 34.34 316 THR A O 1
ATOM 2641 N N . SER A 1 317 ? 12.201 35.373 -3.347 1.00 33.84 317 SER A N 1
ATOM 2642 C CA . SER A 1 317 ? 12.997 34.124 -3.283 1.00 33.84 317 SER A CA 1
ATOM 2643 C C . SER A 1 317 ? 14.343 34.295 -2.566 1.00 33.84 317 SER A C 1
ATOM 2645 O O . SER A 1 317 ? 15.377 34.485 -3.202 1.00 33.84 317 SER A O 1
ATOM 2647 N N . LYS A 1 318 ? 14.349 34.285 -1.225 1.00 35.03 318 LYS A N 1
ATOM 2648 C CA . LYS A 1 318 ? 15.591 34.155 -0.423 1.00 35.03 318 LYS A CA 1
ATOM 2649 C C . LYS A 1 318 ? 15.478 33.257 0.815 1.00 35.03 318 LYS A C 1
ATOM 2651 O O . LYS A 1 318 ? 16.504 32.950 1.410 1.00 35.03 318 LYS A O 1
ATOM 2656 N N . THR A 1 319 ? 14.291 32.775 1.172 1.00 34.16 319 THR A N 1
ATOM 2657 C CA . THR A 1 319 ? 14.089 32.020 2.423 1.00 34.16 319 THR A CA 1
ATOM 2658 C C . THR A 1 319 ? 14.330 30.507 2.280 1.00 34.16 319 THR A C 1
ATOM 2660 O O . THR A 1 319 ? 14.747 29.872 3.240 1.00 34.16 319 THR A O 1
ATOM 2663 N N . PHE A 1 320 ? 14.174 29.935 1.078 1.00 35.09 320 PHE A N 1
ATOM 2664 C CA . PHE A 1 320 ? 14.268 28.480 0.843 1.00 35.09 320 PHE A CA 1
ATOM 2665 C C . PHE A 1 320 ? 15.712 27.930 0.915 1.00 35.09 320 PHE A C 1
ATOM 2667 O O . PHE A 1 320 ? 15.951 26.861 1.467 1.00 35.09 320 PHE A O 1
ATOM 2674 N N . LYS A 1 321 ? 16.707 28.695 0.430 1.00 35.84 321 LYS A N 1
ATOM 2675 C CA . LYS A 1 321 ? 18.126 28.271 0.371 1.00 35.84 321 LYS A CA 1
ATOM 2676 C C . LYS A 1 321 ? 18.800 28.100 1.736 1.00 35.84 321 LYS A C 1
ATOM 2678 O O . LYS A 1 321 ? 19.725 27.308 1.853 1.00 35.84 321 LYS A O 1
ATOM 2683 N N . SER A 1 322 ? 18.383 28.856 2.753 1.00 33.91 322 SER A N 1
ATOM 2684 C CA . SER A 1 322 ? 19.090 28.873 4.042 1.00 33.91 322 SER A CA 1
ATOM 2685 C C . SER A 1 322 ? 18.654 27.756 4.993 1.00 33.91 322 SER A C 1
ATOM 2687 O O . SER A 1 322 ? 19.390 27.458 5.926 1.00 33.91 322 SER A O 1
ATOM 2689 N N . PHE A 1 323 ? 17.484 27.148 4.778 1.00 35.22 323 PHE A N 1
ATOM 2690 C CA . PHE A 1 323 ? 16.954 26.092 5.649 1.00 35.22 323 PHE A CA 1
ATOM 2691 C C . PHE A 1 323 ? 17.438 24.693 5.238 1.00 35.22 323 PHE A C 1
ATOM 2693 O O . PHE A 1 323 ? 17.815 23.910 6.106 1.00 35.22 323 PHE A O 1
ATOM 2700 N N . TYR A 1 324 ? 17.529 24.412 3.932 1.00 34.00 324 TYR A N 1
ATOM 2701 C CA . TYR A 1 324 ? 18.024 23.129 3.409 1.00 34.00 324 TYR A CA 1
ATOM 2702 C C . TYR A 1 324 ? 19.474 22.825 3.833 1.00 34.00 324 TYR A C 1
ATOM 2704 O O . TYR A 1 324 ? 19.775 21.710 4.241 1.00 34.00 324 TYR A O 1
ATOM 2712 N N . VAL A 1 325 ? 20.365 23.823 3.823 1.00 35.78 325 VAL A N 1
ATOM 2713 C CA . VAL A 1 325 ? 21.798 23.632 4.133 1.00 35.78 325 VAL A CA 1
ATOM 2714 C C . VAL A 1 325 ? 22.066 23.423 5.631 1.00 35.78 325 VAL A C 1
ATOM 2716 O O . VAL A 1 325 ? 23.010 22.730 6.002 1.00 35.78 325 VAL A O 1
ATOM 2719 N N . VAL A 1 326 ? 21.251 24.017 6.509 1.00 33.16 326 VAL A N 1
ATOM 2720 C CA . VAL A 1 326 ? 21.519 24.042 7.960 1.00 33.16 326 VAL A CA 1
ATOM 2721 C C . VAL A 1 326 ? 21.001 22.787 8.673 1.00 33.16 326 VAL A C 1
ATOM 2723 O O . VAL A 1 326 ? 21.558 22.393 9.695 1.00 33.16 326 VAL A O 1
ATOM 2726 N N . ILE A 1 327 ? 19.965 22.128 8.146 1.00 38.03 327 ILE A N 1
ATOM 2727 C CA . ILE A 1 327 ? 19.292 21.020 8.845 1.00 38.03 327 ILE A CA 1
ATOM 2728 C C . ILE A 1 327 ? 20.007 19.665 8.643 1.00 38.03 327 ILE A C 1
ATOM 2730 O O . ILE A 1 327 ? 20.030 18.848 9.561 1.00 38.03 327 ILE A O 1
ATOM 2734 N N . PHE A 1 328 ? 20.666 19.433 7.502 1.00 32.03 328 PHE A N 1
ATOM 2735 C CA . PHE A 1 328 ? 21.276 18.132 7.159 1.00 32.03 328 PHE A CA 1
ATOM 2736 C C . PHE A 1 328 ? 22.691 17.887 7.727 1.00 32.03 328 PHE A C 1
ATOM 2738 O O . PHE A 1 328 ? 23.302 16.858 7.446 1.00 32.03 328 PHE A O 1
ATOM 2745 N N . GLN A 1 329 ? 23.233 18.790 8.553 1.00 30.91 329 GLN A N 1
ATOM 2746 C CA . GLN A 1 329 ? 24.567 18.633 9.163 1.00 30.91 329 GLN A CA 1
ATOM 2747 C C . GLN A 1 329 ? 24.586 17.857 10.498 1.00 30.91 329 GLN A C 1
ATOM 2749 O O . GLN A 1 329 ? 25.649 17.731 11.109 1.00 30.91 329 GLN A O 1
ATOM 2754 N N . ALA A 1 330 ? 23.458 17.317 10.974 1.00 26.41 330 ALA A N 1
ATOM 2755 C CA . ALA A 1 330 ? 23.411 16.573 12.236 1.00 26.41 330 ALA A CA 1
ATOM 2756 C C . ALA A 1 330 ? 23.725 15.071 12.036 1.00 26.41 330 ALA A C 1
ATOM 2758 O O . ALA A 1 330 ? 22.985 14.382 11.332 1.00 26.41 330 ALA A O 1
ATOM 2759 N N . PRO A 1 331 ? 24.782 14.516 12.663 1.00 24.03 331 PRO A N 1
ATOM 2760 C CA . PRO A 1 331 ? 25.103 13.101 12.538 1.00 24.03 331 PRO A CA 1
ATOM 2761 C C . PRO A 1 331 ? 24.165 12.267 13.420 1.00 24.03 331 PRO A C 1
ATOM 2763 O O . PRO A 1 331 ? 24.204 12.369 14.645 1.00 24.03 331 PRO A O 1
ATOM 2766 N N . VAL A 1 332 ? 23.355 11.399 12.810 1.00 32.16 332 VAL A N 1
ATOM 2767 C CA . VAL A 1 332 ? 22.594 10.368 13.532 1.00 32.16 332 VAL A CA 1
ATOM 2768 C C . VAL A 1 332 ? 23.202 9.006 13.216 1.00 32.16 332 VAL A C 1
ATOM 2770 O O . VAL A 1 332 ? 23.195 8.545 12.077 1.00 32.16 332 VAL A O 1
ATOM 2773 N N . ALA A 1 333 ? 23.763 8.364 14.239 1.00 26.09 333 ALA A N 1
ATOM 2774 C CA . ALA A 1 333 ? 24.250 6.996 14.151 1.00 26.09 333 ALA A CA 1
ATOM 2775 C C . ALA A 1 333 ? 23.065 6.021 14.204 1.00 26.09 333 ALA A C 1
ATOM 2777 O O 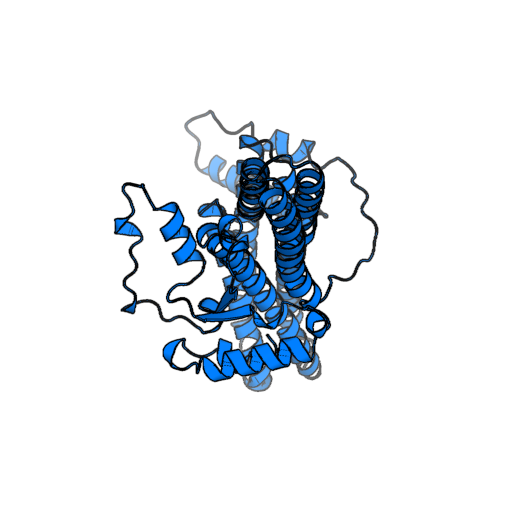. ALA A 1 333 ? 22.269 6.071 15.139 1.00 26.09 333 ALA A O 1
ATOM 2778 N N . VAL A 1 334 ? 22.972 5.104 13.238 1.00 32.66 334 VAL A N 1
ATOM 2779 C CA . VAL A 1 334 ? 22.013 3.987 13.266 1.00 32.66 334 VAL A CA 1
ATOM 2780 C C . VAL A 1 334 ? 22.773 2.674 13.036 1.00 32.66 334 VAL A C 1
ATOM 2782 O O . VAL A 1 334 ? 23.634 2.614 12.154 1.00 32.66 334 VAL A O 1
ATOM 2785 N N . PRO A 1 335 ? 22.510 1.624 13.839 1.00 26.16 335 PRO A N 1
ATOM 2786 C CA . PRO A 1 335 ? 23.256 0.374 13.799 1.00 26.16 335 PRO A CA 1
ATOM 2787 C C . PRO A 1 335 ? 23.007 -0.419 12.514 1.00 26.16 335 PRO A C 1
ATOM 2789 O O . PRO A 1 335 ? 21.900 -0.518 11.988 1.00 26.16 335 PRO A O 1
ATOM 2792 N N . SER A 1 336 ? 24.082 -1.028 12.027 1.00 27.25 336 SER A N 1
ATOM 2793 C CA . SER A 1 336 ? 24.111 -1.848 10.825 1.00 27.25 336 SER A CA 1
ATOM 2794 C C . SER A 1 336 ? 23.482 -3.229 11.041 1.00 27.25 336 SER A C 1
ATOM 2796 O O . SER A 1 336 ? 23.889 -3.948 11.952 1.00 27.25 336 SER A O 1
ATOM 2798 N N . ARG A 1 337 ? 22.638 -3.633 10.080 1.00 31.50 337 ARG A N 1
ATOM 2799 C CA . ARG A 1 337 ? 22.106 -4.989 9.819 1.00 31.50 337 ARG A CA 1
ATOM 2800 C C . ARG A 1 337 ? 20.956 -5.455 10.718 1.00 31.50 337 ARG A C 1
ATOM 2802 O O . ARG A 1 337 ? 21.154 -6.218 11.653 1.00 31.50 337 ARG A O 1
ATOM 2809 N N . LEU A 1 338 ? 19.738 -5.142 10.287 1.00 30.23 338 LEU A N 1
ATOM 2810 C CA . LEU A 1 338 ? 18.554 -5.968 10.527 1.00 30.23 338 LEU A CA 1
ATOM 2811 C C . LEU A 1 338 ? 17.885 -6.218 9.171 1.00 30.23 338 LEU A C 1
ATOM 2813 O O . LEU A 1 338 ? 17.582 -5.282 8.436 1.00 30.23 338 LEU A O 1
ATOM 2817 N N . SER A 1 339 ? 17.744 -7.489 8.799 1.00 27.72 339 SER A N 1
ATOM 2818 C CA . SER A 1 339 ? 16.968 -7.908 7.629 1.00 27.72 339 SER A CA 1
ATOM 2819 C C . SER A 1 339 ? 15.494 -7.537 7.833 1.00 27.72 339 SER A C 1
ATOM 2821 O O . SER A 1 339 ? 14.984 -7.800 8.925 1.00 27.72 339 SER A O 1
ATOM 2823 N N . PRO A 1 340 ? 14.794 -6.977 6.830 1.00 32.12 340 PRO A N 1
ATOM 2824 C CA . PRO A 1 340 ? 13.371 -6.684 6.960 1.00 32.12 340 PRO A CA 1
ATOM 2825 C C . PRO A 1 340 ? 12.600 -7.996 7.193 1.00 32.12 340 PRO A C 1
ATOM 2827 O O . PRO A 1 340 ? 12.862 -8.984 6.497 1.00 32.12 340 PRO A O 1
ATOM 2830 N N . PRO A 1 341 ? 11.692 -8.058 8.182 1.00 31.97 341 PRO A N 1
ATOM 2831 C CA . PRO A 1 341 ? 10.982 -9.284 8.494 1.00 31.97 341 PRO A CA 1
ATOM 2832 C C . PRO A 1 341 ? 9.983 -9.637 7.378 1.00 31.97 341 PRO A C 1
ATOM 2834 O O . PRO A 1 341 ? 9.450 -8.782 6.669 1.00 31.97 341 PRO A O 1
ATOM 2837 N N . SER A 1 342 ? 9.776 -10.938 7.179 1.00 33.75 342 SER A N 1
ATOM 2838 C CA . SER A 1 342 ? 8.846 -11.505 6.196 1.00 33.75 342 SER A CA 1
ATOM 2839 C C . SER A 1 342 ? 7.403 -11.076 6.472 1.00 33.75 342 SER A C 1
ATOM 2841 O O . SER A 1 342 ? 7.027 -10.981 7.628 1.00 33.75 342 SER A O 1
ATOM 2843 N N . ILE A 1 343 ? 6.563 -10.957 5.439 1.00 38.78 343 ILE A N 1
ATOM 2844 C CA . ILE A 1 343 ? 5.117 -10.614 5.470 1.00 38.78 343 ILE A CA 1
ATOM 2845 C C . ILE A 1 343 ? 4.291 -11.380 6.533 1.00 38.78 343 ILE A C 1
ATOM 2847 O O . ILE A 1 343 ? 3.230 -10.928 6.955 1.00 38.78 343 ILE A O 1
ATOM 2851 N N . LEU A 1 344 ? 4.781 -12.515 7.027 1.00 34.38 344 LEU A N 1
ATOM 2852 C CA . LEU A 1 344 ? 4.183 -13.227 8.157 1.00 34.38 344 LEU A CA 1
ATOM 2853 C C . LEU A 1 344 ? 4.284 -12.474 9.494 1.00 34.38 344 LEU A C 1
ATOM 2855 O O . LEU A 1 344 ? 3.406 -12.642 10.331 1.00 34.38 344 LEU A O 1
ATOM 2859 N N . SER A 1 345 ? 5.270 -11.592 9.679 1.00 33.91 345 SER A N 1
ATOM 2860 C CA . SER A 1 345 ? 5.292 -10.644 10.797 1.00 33.91 345 SER A CA 1
ATOM 2861 C C . SER A 1 345 ? 4.300 -9.499 10.597 1.00 33.91 345 SER A C 1
ATOM 2863 O O . SER A 1 345 ? 3.879 -8.913 11.572 1.00 33.91 345 SER A O 1
ATOM 2865 N N . LEU A 1 346 ? 3.894 -9.182 9.363 1.00 38.91 346 LEU A N 1
ATOM 2866 C CA . LEU A 1 346 ? 2.917 -8.132 9.036 1.00 38.91 346 LEU A CA 1
ATOM 2867 C C . LEU A 1 346 ? 1.477 -8.592 9.290 1.00 38.91 346 LEU A C 1
ATOM 2869 O O . LEU A 1 346 ? 0.734 -7.912 9.988 1.00 38.91 346 LEU A O 1
ATOM 2873 N N . LEU A 1 347 ? 1.106 -9.777 8.791 1.00 37.31 347 LEU A N 1
ATOM 2874 C CA . LEU A 1 347 ? -0.140 -10.438 9.196 1.00 37.31 347 LEU A CA 1
ATOM 2875 C C . LEU A 1 347 ? -0.105 -10.750 10.690 1.00 37.31 347 LEU A C 1
ATOM 2877 O O . LEU A 1 347 ? -1.090 -10.515 11.368 1.00 37.31 347 LEU A O 1
ATOM 2881 N N . GLY A 1 348 ? 1.042 -11.184 11.215 1.00 36.09 348 GLY A N 1
ATOM 2882 C CA . GLY A 1 348 ? 1.252 -11.388 12.643 1.00 36.09 348 GLY A CA 1
ATOM 2883 C C . GLY A 1 348 ? 1.122 -10.114 13.477 1.00 36.09 348 GLY A C 1
ATOM 2884 O O . GLY A 1 348 ? 0.627 -10.219 14.582 1.00 36.09 348 GLY A O 1
ATOM 2885 N N . MET A 1 349 ? 1.495 -8.930 12.975 1.00 34.84 349 MET A N 1
ATOM 2886 C CA . MET A 1 349 ? 1.356 -7.652 13.690 1.00 34.84 349 MET A CA 1
ATOM 2887 C C . MET A 1 349 ? -0.027 -7.027 13.525 1.00 34.84 349 MET A C 1
ATOM 2889 O O . MET A 1 349 ? -0.552 -6.520 14.502 1.00 34.84 349 MET A O 1
ATOM 2893 N N . CYS A 1 350 ? -0.683 -7.131 12.364 1.00 35.44 350 CYS A N 1
ATOM 2894 C CA . CYS A 1 350 ? -2.102 -6.774 12.247 1.00 35.44 350 CYS A CA 1
ATOM 2895 C C . CYS A 1 350 ? -2.984 -7.713 13.086 1.00 35.44 350 CYS A C 1
ATOM 2897 O O . CYS A 1 350 ? -3.855 -7.237 13.809 1.00 35.44 350 CYS A O 1
ATOM 2899 N N . LEU A 1 351 ? -2.729 -9.027 13.055 1.00 37.06 351 LEU A N 1
ATOM 2900 C CA . LEU A 1 351 ? -3.399 -10.002 13.918 1.00 37.06 351 LEU A CA 1
ATOM 2901 C C . LEU A 1 351 ? -2.985 -9.827 15.382 1.00 37.06 351 LEU A C 1
ATOM 2903 O O . LEU A 1 351 ? -3.847 -9.961 16.232 1.00 37.06 351 LEU A O 1
ATOM 2907 N N . ALA A 1 352 ? -1.743 -9.441 15.704 1.00 34.25 352 ALA A N 1
ATOM 2908 C CA . ALA A 1 352 ? -1.341 -9.102 17.075 1.00 34.25 352 ALA A CA 1
ATOM 2909 C C . ALA A 1 352 ? -1.988 -7.800 17.560 1.00 34.25 352 ALA A C 1
ATOM 2911 O O . ALA A 1 352 ? -2.372 -7.730 18.722 1.00 34.25 352 ALA A O 1
ATOM 2912 N N . SER A 1 353 ? -2.179 -6.803 16.689 1.00 34.81 353 SER A N 1
ATOM 2913 C CA . SER A 1 353 ? -2.921 -5.584 17.013 1.00 34.81 353 SER A CA 1
ATOM 2914 C C . SER A 1 353 ? -4.387 -5.879 17.286 1.00 34.81 353 SER A C 1
ATOM 2916 O O . SER A 1 353 ? -4.959 -5.347 18.238 1.00 34.81 353 SER A O 1
ATOM 2918 N N . ILE A 1 354 ? -4.987 -6.767 16.493 1.00 36.28 354 ILE A N 1
ATOM 2919 C CA . ILE A 1 354 ? -6.351 -7.245 16.714 1.00 36.28 354 ILE A CA 1
ATOM 2920 C C . ILE A 1 354 ? -6.414 -8.127 17.973 1.00 36.28 354 ILE A C 1
ATOM 2922 O O . ILE A 1 354 ? -7.326 -7.963 18.776 1.00 36.28 354 ILE A O 1
ATOM 2926 N N . ARG A 1 355 ? -5.417 -8.986 18.212 1.00 38.44 355 ARG A N 1
ATOM 2927 C CA . ARG A 1 355 ? -5.300 -9.887 19.367 1.00 38.44 355 ARG A CA 1
ATOM 2928 C C . ARG A 1 355 ? -5.119 -9.140 20.681 1.00 38.44 355 ARG A C 1
ATOM 2930 O O . ARG A 1 355 ? -5.825 -9.456 21.625 1.00 38.44 355 ARG A O 1
ATOM 2937 N N . ALA A 1 356 ? -4.227 -8.156 20.752 1.00 37.16 356 ALA A N 1
ATOM 2938 C CA . ALA A 1 356 ? -4.026 -7.342 21.950 1.00 37.16 356 ALA A CA 1
ATOM 2939 C C . ALA A 1 356 ? -5.257 -6.470 22.229 1.00 37.16 356 ALA A C 1
ATOM 2941 O O . ALA A 1 356 ? -5.750 -6.453 23.353 1.00 37.16 356 ALA A O 1
ATOM 2942 N N . SER A 1 357 ? -5.850 -5.871 21.186 1.00 39.03 357 SER A N 1
ATOM 2943 C CA . SER A 1 357 ? -7.118 -5.141 21.329 1.00 39.03 357 SER A CA 1
ATOM 2944 C C . SER A 1 357 ? -8.260 -6.058 21.791 1.00 39.03 357 SER A C 1
ATOM 2946 O O . SER A 1 357 ? -9.110 -5.631 22.564 1.00 39.03 357 SER A O 1
ATOM 2948 N N . HIS A 1 358 ? -8.293 -7.321 21.353 1.00 43.53 358 HIS A N 1
ATOM 2949 C CA . HIS A 1 358 ? -9.330 -8.291 21.710 1.00 43.53 358 HIS A CA 1
ATOM 2950 C C . HIS A 1 358 ? -9.123 -8.914 23.104 1.00 43.53 358 HIS A C 1
ATOM 2952 O O . HIS A 1 358 ? -10.083 -9.010 23.869 1.00 43.53 358 HIS A O 1
ATOM 2958 N N . GLU A 1 359 ? -7.897 -9.313 23.464 1.00 42.81 359 GLU A N 1
ATOM 2959 C CA . GLU A 1 359 ? -7.545 -9.853 24.787 1.00 42.81 359 GLU A CA 1
ATOM 2960 C C . GLU A 1 359 ? -7.772 -8.799 25.886 1.00 42.81 359 GLU A C 1
ATOM 2962 O O . GLU A 1 359 ? -8.387 -9.112 26.907 1.00 42.81 359 GLU A O 1
ATOM 2967 N N . GLU A 1 360 ? -7.394 -7.537 25.657 1.00 47.16 360 GLU A N 1
ATOM 2968 C CA . GLU A 1 360 ? -7.544 -6.462 26.648 1.00 47.16 360 GLU A CA 1
ATOM 2969 C C . GLU A 1 360 ? -8.969 -5.886 26.690 1.00 47.16 360 GLU A C 1
ATOM 2971 O O . GLU A 1 360 ? -9.499 -5.648 27.780 1.00 47.16 360 GLU A O 1
ATOM 2976 N N . ALA A 1 361 ? -9.661 -5.747 25.548 1.00 41.62 361 ALA A N 1
ATOM 2977 C CA . ALA A 1 361 ? -11.074 -5.355 25.549 1.00 41.62 361 ALA A CA 1
ATOM 2978 C C . ALA A 1 361 ? -11.956 -6.425 26.205 1.00 41.62 361 ALA A C 1
ATOM 2980 O O . ALA A 1 361 ? -12.869 -6.068 26.952 1.00 41.62 361 ALA A O 1
ATOM 2981 N N . SER A 1 362 ? -11.679 -7.718 25.984 1.00 44.69 362 SER A N 1
ATOM 2982 C CA . SER A 1 362 ? -12.396 -8.828 26.629 1.00 44.69 362 SER A CA 1
ATOM 2983 C C . SER A 1 362 ? -12.107 -8.904 28.131 1.00 44.69 362 SER A C 1
ATOM 2985 O O . SER A 1 362 ? -13.027 -9.141 28.917 1.00 44.69 362 SER A O 1
ATOM 2987 N N . GLN A 1 363 ? -10.858 -8.692 28.563 1.00 44.34 363 GLN A N 1
ATOM 2988 C CA . GLN A 1 363 ? -10.515 -8.657 29.990 1.00 44.34 363 GLN A CA 1
ATOM 2989 C C . GLN A 1 363 ? -11.187 -7.475 30.698 1.00 44.34 363 GLN A C 1
ATOM 2991 O O . GLN A 1 363 ? -11.834 -7.676 31.725 1.00 44.34 363 GLN A O 1
ATOM 2996 N N . ASN A 1 364 ? -11.155 -6.278 30.110 1.00 42.69 364 ASN A N 1
ATOM 2997 C CA . ASN A 1 364 ? -11.790 -5.103 30.703 1.00 42.69 364 ASN A CA 1
ATOM 2998 C C . ASN A 1 364 ? -13.325 -5.208 30.699 1.00 42.69 364 ASN A C 1
ATOM 3000 O O . ASN A 1 364 ? -13.941 -5.022 31.746 1.00 42.69 364 ASN A O 1
ATOM 3004 N N . THR A 1 365 ? -13.974 -5.607 29.597 1.00 44.00 365 THR A N 1
ATOM 3005 C CA . THR A 1 365 ? -15.446 -5.782 29.588 1.00 44.00 365 THR A CA 1
ATOM 3006 C C . THR A 1 365 ? -15.929 -6.890 30.526 1.00 44.00 365 THR A C 1
ATOM 3008 O O . THR A 1 365 ? -16.962 -6.719 31.173 1.00 44.00 365 THR A O 1
ATOM 3011 N N . SER A 1 366 ? -15.183 -7.991 30.676 1.00 40.09 366 SER A N 1
ATOM 3012 C CA . SER A 1 366 ? -15.528 -9.053 31.637 1.00 40.09 366 SER A CA 1
ATOM 3013 C C . SER A 1 366 ? -15.361 -8.631 33.107 1.00 40.09 366 SER A C 1
ATOM 3015 O O . SER A 1 366 ? -16.130 -9.073 33.961 1.00 40.09 366 SER A O 1
ATOM 3017 N N . LEU A 1 367 ? -14.414 -7.736 33.415 1.00 39.31 367 LEU A N 1
ATOM 3018 C CA . LEU A 1 367 ? -14.250 -7.134 34.744 1.00 39.31 367 LEU A CA 1
ATOM 3019 C C . LEU A 1 367 ? -15.372 -6.141 35.081 1.00 39.31 367 LEU A C 1
ATOM 3021 O O . LEU A 1 367 ? -15.794 -6.071 36.236 1.00 39.31 367 LEU A O 1
ATOM 3025 N N . PHE A 1 368 ? -15.882 -5.404 34.090 1.00 40.25 368 PHE A N 1
ATOM 3026 C CA . PHE A 1 368 ? -16.988 -4.459 34.278 1.00 40.25 368 PHE A CA 1
ATOM 3027 C C . PHE A 1 368 ? -18.358 -5.146 34.364 1.00 40.25 368 PHE A C 1
ATOM 3029 O O . PHE A 1 368 ? -19.167 -4.758 35.203 1.00 40.25 368 PHE A O 1
ATOM 3036 N N . LEU A 1 369 ? -18.607 -6.204 33.582 1.00 39.91 369 LEU A N 1
ATOM 3037 C CA . LEU A 1 369 ? -19.866 -6.966 33.640 1.00 39.91 369 LEU A CA 1
ATOM 3038 C C . LEU A 1 369 ? -20.009 -7.822 34.910 1.00 39.91 369 LEU A C 1
ATOM 3040 O O . LEU A 1 369 ? -21.126 -8.145 35.286 1.00 39.91 369 LEU A O 1
ATOM 3044 N N . ASN A 1 370 ? -18.909 -8.158 35.592 1.00 37.44 370 ASN A N 1
ATOM 3045 C CA . ASN A 1 370 ? -18.941 -8.840 36.895 1.00 37.44 370 ASN A CA 1
ATOM 3046 C C . ASN A 1 370 ? -19.036 -7.874 38.098 1.00 37.44 370 ASN A C 1
ATOM 3048 O O . ASN A 1 370 ? -19.057 -8.326 39.243 1.00 37.44 370 ASN A O 1
ATOM 3052 N N . ARG A 1 371 ? -19.045 -6.553 37.862 1.00 36.94 371 ARG A N 1
ATOM 3053 C CA . ARG A 1 371 ? -19.137 -5.503 38.898 1.00 36.94 371 ARG A CA 1
ATOM 3054 C C . ARG A 1 371 ? -20.443 -4.697 38.867 1.00 36.94 371 ARG A C 1
ATOM 3056 O O . ARG A 1 371 ? -20.598 -3.809 39.705 1.00 36.94 371 ARG A O 1
ATOM 3063 N N . ALA A 1 372 ? -21.350 -5.004 37.944 1.00 34.72 372 ALA A N 1
ATOM 3064 C CA . ALA A 1 372 ? -22.736 -4.532 37.916 1.00 34.72 372 ALA A CA 1
ATOM 3065 C C . ALA A 1 372 ? -23.663 -5.687 38.310 1.00 34.72 372 ALA A C 1
ATOM 3067 O O . ALA A 1 372 ? -24.689 -5.407 38.968 1.00 34.72 372 ALA A O 1
#

Foldseek 3Di:
DVLCVVQQQDWPVVHDQVVVQVSLVVVCCVFPNVPPPQSVQKGKFFALDFLLLVLVCVLCVPPPCNVVSPDDSVPDRHGSLRRIWMDGHDDPPLCVQCPPVLRVLVRSLCSVLSLLVVLLVLLVVLVVLVVVVVVPDDDPLSVLLVVLSVLLNLLSVLLSCLLPPLQLVVLLVVLLVQLVVDDDVVSSNVSSVVSSVSSCVLNVSNPSQLVVLVVQLSVLSNVSSVVSVVCSVVVVVPVPPPCSSVVSVVSSVSNLVSVLVNLVVLVVVCVVPVDVSSVVSNCSSCVPCPNVVVVVVVVVVVVVVVVVVDPDDDDDPDPPVPPVVPPNPDDDDDDDDDDDDDCSVVVVVSVVSVVSSCVSVVVVVVVVVVVD

Mean predicted aligned error: 12.77 Å

InterPro domains:
  IPR007259 Gamma-tubulin complex component protein [PTHR19302] (1-292)
  IPR040457 Gamma tubulin complex component, C-terminal [PF04130] (1-291)
  IPR042241 Gamma tubulin complex component, C-terminal domain superfamily [G3DSA:1.20.120.1900] (1-290)

Radius of gyration: 23.66 Å; Cα contacts (8 Å, |Δi|>4): 257; chains: 1; bounding box: 50×66×71 Å

Organism: NCBI:txid1093978